Protein AF-A0A3B8V8U7-F1 (afdb_monomer_lite)

Structure (mmCIF, N/CA/C/O backbone):
data_AF-A0A3B8V8U7-F1
#
_entry.id   AF-A0A3B8V8U7-F1
#
loop_
_atom_site.group_PDB
_atom_site.id
_atom_site.type_symbol
_atom_site.label_atom_id
_atom_site.label_alt_id
_atom_site.label_comp_id
_atom_site.label_asym_id
_atom_site.label_entity_id
_atom_site.label_seq_id
_atom_site.pdbx_PDB_ins_code
_atom_site.Cartn_x
_atom_site.Cartn_y
_atom_site.Cartn_z
_atom_site.occupancy
_atom_site.B_iso_or_equiv
_atom_site.auth_seq_id
_atom_site.auth_comp_id
_atom_site.auth_asym_id
_atom_site.auth_atom_id
_atom_site.pdbx_PDB_model_num
ATOM 1 N N . MET A 1 1 ? -2.922 -42.058 26.870 1.00 43.00 1 MET A N 1
ATOM 2 C CA . MET A 1 1 ? -4.394 -42.243 26.941 1.00 43.00 1 MET A CA 1
ATOM 3 C C . MET A 1 1 ? -4.827 -43.301 27.966 1.00 43.00 1 MET A C 1
ATOM 5 O O . MET A 1 1 ? -5.598 -42.950 28.846 1.00 43.00 1 MET A O 1
ATOM 9 N N . ARG A 1 2 ? -4.303 -44.545 27.944 1.00 36.03 2 ARG A N 1
ATOM 10 C CA . ARG A 1 2 ? -4.648 -45.592 28.943 1.00 36.03 2 ARG A CA 1
ATOM 11 C C . ARG A 1 2 ? -4.358 -45.197 30.405 1.00 36.03 2 ARG A C 1
ATOM 13 O O . ARG A 1 2 ? -5.246 -45.324 31.229 1.00 36.03 2 ARG A O 1
ATOM 20 N N . SER A 1 3 ? -3.183 -44.632 30.706 1.00 47.19 3 SER A N 1
ATOM 21 C CA . SER A 1 3 ? -2.812 -44.166 32.066 1.00 47.19 3 SER A CA 1
ATOM 22 C C . SER A 1 3 ? -3.787 -43.121 32.648 1.00 47.19 3 SER A C 1
ATOM 24 O O . SER A 1 3 ? -4.169 -43.189 33.815 1.00 47.19 3 SER A O 1
ATOM 26 N N . PHE A 1 4 ? -4.259 -42.198 31.806 1.00 47.97 4 PHE A N 1
ATOM 27 C CA . PHE A 1 4 ? -5.139 -41.096 32.198 1.00 47.97 4 PHE A CA 1
ATOM 28 C C . PHE A 1 4 ? -6.561 -41.572 32.532 1.00 47.97 4 PHE A C 1
ATOM 30 O O . PHE A 1 4 ? -7.136 -41.161 33.535 1.00 47.97 4 PHE A O 1
ATOM 37 N N . ILE A 1 5 ? -7.104 -42.504 31.740 1.00 52.56 5 ILE A N 1
ATOM 38 C CA . ILE A 1 5 ? -8.424 -43.105 31.986 1.00 52.56 5 ILE A CA 1
ATOM 39 C C . ILE A 1 5 ? -8.409 -43.907 33.294 1.00 52.56 5 ILE A C 1
ATOM 41 O O . ILE A 1 5 ? -9.330 -43.780 34.099 1.00 52.56 5 ILE A O 1
ATOM 45 N N . THR A 1 6 ? -7.340 -44.667 33.556 1.00 55.34 6 THR A N 1
ATOM 46 C CA . THR A 1 6 ? -7.193 -45.441 34.797 1.00 55.34 6 THR A CA 1
ATOM 47 C C . THR A 1 6 ? -7.086 -44.538 36.030 1.00 55.34 6 THR A C 1
ATOM 49 O O . THR A 1 6 ? -7.706 -44.827 37.053 1.00 55.34 6 THR A O 1
ATOM 52 N N . ARG A 1 7 ? -6.356 -43.415 35.936 1.00 55.53 7 ARG A N 1
ATOM 53 C CA . ARG A 1 7 ? -6.273 -42.412 37.014 1.00 55.53 7 ARG A CA 1
ATOM 54 C C . ARG A 1 7 ? -7.619 -41.725 37.267 1.00 55.53 7 ARG A C 1
ATOM 56 O O . ARG A 1 7 ? -8.032 -41.623 38.418 1.00 55.53 7 ARG A O 1
ATOM 63 N N . LYS A 1 8 ? -8.354 -41.366 36.207 1.00 51.19 8 LYS A N 1
ATOM 64 C CA . LYS A 1 8 ? -9.694 -40.757 36.296 1.00 51.19 8 LYS A CA 1
ATOM 65 C C . LYS A 1 8 ? -10.719 -41.696 36.947 1.00 51.19 8 LYS A C 1
ATOM 67 O O . LYS A 1 8 ? -11.498 -41.263 37.790 1.00 51.19 8 LYS A O 1
ATOM 72 N N . PHE A 1 9 ? -10.676 -42.992 36.620 1.00 54.66 9 PHE A N 1
ATOM 73 C CA . PHE A 1 9 ? -11.506 -44.017 37.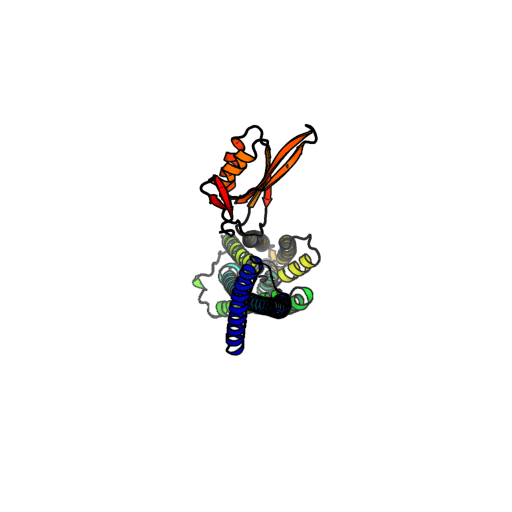267 1.00 54.66 9 PHE A CA 1
ATOM 74 C C . PHE A 1 9 ? -11.163 -44.212 38.749 1.00 54.66 9 PHE A C 1
ATOM 76 O O . PHE A 1 9 ? -12.063 -44.412 39.564 1.00 54.66 9 PHE A O 1
ATOM 83 N N . ARG A 1 10 ? -9.875 -44.135 39.114 1.00 55.91 10 ARG A N 1
ATOM 84 C CA . ARG A 1 10 ? -9.424 -44.229 40.510 1.00 55.91 10 ARG A CA 1
ATOM 85 C C . ARG A 1 10 ? -9.919 -43.043 41.339 1.00 55.91 10 ARG A C 1
ATOM 87 O O . ARG A 1 10 ? -10.482 -43.262 42.405 1.00 55.91 10 ARG A O 1
ATOM 94 N N . ALA A 1 11 ? -9.808 -41.828 40.800 1.00 54.69 11 ALA A N 1
ATOM 95 C CA . ALA A 1 11 ? -10.320 -40.611 41.428 1.00 54.69 11 ALA A CA 1
ATOM 96 C C . ALA A 1 11 ? -11.850 -40.643 41.598 1.00 54.69 11 ALA A C 1
ATOM 98 O O . ALA A 1 11 ? -12.351 -40.344 42.676 1.00 54.69 11 ALA A O 1
ATOM 99 N N . TYR A 1 12 ? -12.602 -41.102 40.589 1.00 56.44 12 TYR A N 1
ATOM 100 C CA . TYR A 1 12 ? -14.057 -41.293 40.708 1.00 56.44 12 TYR A CA 1
ATOM 101 C C . TYR A 1 12 ? -14.441 -42.285 41.812 1.00 56.44 12 TYR A C 1
ATOM 103 O O . TYR A 1 12 ? -15.398 -42.045 42.548 1.00 56.44 12 TYR A O 1
ATOM 111 N N . ARG A 1 13 ? -13.681 -43.379 41.955 1.00 57.38 13 ARG A N 1
ATOM 112 C CA . ARG A 1 13 ? -13.872 -44.352 43.040 1.00 57.38 13 ARG A CA 1
ATOM 113 C C . ARG A 1 13 ? -13.629 -43.725 44.411 1.00 57.38 13 ARG A C 1
ATOM 115 O O . ARG A 1 13 ? -14.401 -43.969 45.335 1.00 57.38 13 ARG A O 1
ATOM 122 N N . GLU A 1 14 ? -12.598 -42.899 44.545 1.00 56.84 14 GLU A N 1
ATOM 123 C CA . GLU A 1 14 ? -12.315 -42.193 45.798 1.00 56.84 14 GLU A CA 1
ATOM 124 C C . GLU A 1 14 ? -13.381 -41.134 46.118 1.00 56.84 14 GLU A C 1
ATOM 126 O O . GLU A 1 14 ? -13.834 -41.074 47.259 1.00 56.84 14 GLU A O 1
ATOM 131 N N . ILE A 1 15 ? -13.895 -40.408 45.117 1.00 56.69 15 ILE A N 1
ATOM 132 C CA . ILE A 1 15 ? -15.024 -39.468 45.263 1.00 56.69 15 ILE A CA 1
ATOM 133 C C . ILE A 1 15 ? -16.274 -40.177 45.792 1.00 56.69 15 ILE A C 1
ATOM 135 O O . ILE A 1 15 ? -16.898 -39.694 46.739 1.00 56.69 15 ILE A O 1
ATOM 139 N N . SER A 1 16 ? -16.636 -41.334 45.221 1.00 57.19 16 SER A N 1
ATOM 140 C CA . SER A 1 16 ? -17.790 -42.108 45.699 1.00 57.19 16 SER A CA 1
ATOM 141 C C . SER A 1 16 ? -17.614 -42.574 47.146 1.00 57.19 16 SER A C 1
ATOM 143 O O . SER A 1 16 ? -18.536 -42.440 47.949 1.00 57.19 16 SER A O 1
ATOM 145 N N . VAL A 1 17 ? -16.409 -43.022 47.512 1.00 59.00 17 VAL A N 1
ATOM 146 C CA . VAL A 1 17 ? -16.100 -43.503 48.866 1.00 59.00 17 VAL A CA 1
ATOM 147 C C . VAL A 1 17 ? -16.112 -42.356 49.883 1.00 59.00 17 VAL A C 1
ATOM 149 O O . VAL A 1 17 ? -16.660 -42.508 50.977 1.00 59.00 17 VAL A O 1
ATOM 152 N N . VAL A 1 18 ? -15.567 -41.186 49.538 1.00 56.81 18 VAL A N 1
ATOM 153 C CA . VAL A 1 18 ? -15.581 -39.991 50.400 1.00 56.81 18 VAL A CA 1
ATOM 154 C C . VAL A 1 18 ? -17.008 -39.462 50.588 1.00 56.81 18 VAL A C 1
ATOM 156 O O . VAL A 1 18 ? -17.398 -39.139 51.714 1.00 56.81 18 VAL A O 1
ATOM 159 N N . ALA A 1 19 ? -17.814 -39.423 49.524 1.00 58.44 19 ALA A N 1
ATOM 160 C CA . ALA A 1 19 ? -19.203 -38.969 49.577 1.00 58.44 19 ALA A CA 1
ATOM 161 C C . ALA A 1 19 ? -20.100 -39.899 50.419 1.00 58.44 19 ALA A C 1
ATOM 163 O O . ALA A 1 19 ? -20.880 -39.419 51.250 1.00 58.44 19 ALA A O 1
ATOM 164 N N . GLU A 1 20 ? -19.962 -41.221 50.267 1.00 60.31 20 GLU A N 1
ATOM 165 C CA . GLU A 1 20 ? -20.681 -42.211 51.082 1.00 60.31 20 GLU A CA 1
ATOM 166 C C . GLU A 1 20 ? -20.265 -42.152 52.556 1.00 60.31 20 GLU A C 1
ATOM 168 O O . GLU A 1 20 ? -21.112 -42.188 53.454 1.00 60.31 20 GLU A O 1
ATOM 173 N N . THR A 1 21 ? -18.971 -41.969 52.828 1.00 56.75 21 THR A N 1
ATOM 174 C CA . THR A 1 21 ? -18.460 -41.911 54.204 1.00 56.75 21 THR A CA 1
ATOM 175 C C . THR A 1 21 ? -18.858 -40.607 54.910 1.00 56.75 21 THR A C 1
ATOM 177 O O . THR A 1 21 ? -19.220 -40.642 56.088 1.00 56.75 21 THR A O 1
ATOM 180 N N . LYS A 1 22 ? -18.892 -39.457 54.209 1.00 56.56 22 LYS A N 1
ATOM 181 C CA . LYS A 1 22 ? -19.437 -38.193 54.753 1.00 56.56 22 LYS A CA 1
ATOM 182 C C . LYS A 1 22 ? -20.932 -38.304 55.080 1.00 56.56 22 LYS A C 1
ATOM 184 O O . LYS A 1 22 ? -21.355 -37.805 56.124 1.00 56.56 22 LYS A O 1
ATOM 189 N N . ARG A 1 23 ? -21.725 -39.001 54.252 1.00 57.69 23 ARG A N 1
ATOM 190 C CA . ARG A 1 23 ? -23.146 -39.298 54.537 1.00 57.69 23 ARG A CA 1
ATOM 191 C C . ARG A 1 23 ? -23.324 -40.168 55.786 1.00 57.69 23 ARG A C 1
ATOM 193 O O . ARG A 1 23 ? -24.184 -39.870 56.617 1.00 57.69 23 ARG A O 1
ATOM 200 N N . GLN A 1 24 ? -22.491 -41.195 55.961 1.00 57.00 24 GLN A N 1
ATOM 201 C CA . GLN A 1 24 ? -22.511 -42.029 57.168 1.00 57.00 24 GLN A CA 1
ATOM 202 C C . GLN A 1 24 ? -22.083 -41.246 58.423 1.00 57.00 24 GLN A C 1
ATOM 204 O O . GLN A 1 24 ? -22.765 -41.321 59.443 1.00 57.00 24 GLN A O 1
ATOM 209 N N . ASN A 1 25 ? -21.034 -40.418 58.350 1.00 54.94 25 ASN A N 1
ATOM 210 C CA . ASN A 1 25 ? -20.580 -39.595 59.482 1.00 54.94 25 ASN A CA 1
ATOM 211 C C . ASN A 1 25 ? -21.614 -38.559 59.943 1.00 54.94 25 ASN A C 1
ATOM 213 O O . ASN A 1 25 ? -21.777 -38.354 61.147 1.00 54.94 25 ASN A O 1
ATOM 217 N N . ASN A 1 26 ? -22.329 -37.919 59.011 1.00 55.72 26 ASN A N 1
ATOM 218 C CA . ASN A 1 26 ? -23.402 -36.977 59.352 1.00 55.72 26 ASN A CA 1
ATOM 219 C C . ASN A 1 26 ? -24.603 -37.661 60.024 1.00 55.72 26 ASN A C 1
ATOM 221 O O . ASN A 1 26 ? -25.295 -37.028 60.817 1.00 55.72 26 ASN A O 1
ATOM 225 N N . SER A 1 27 ? -24.824 -38.949 59.753 1.00 52.88 27 SER A N 1
ATOM 226 C CA . SER A 1 27 ? -25.885 -39.735 60.395 1.00 52.88 27 SER A CA 1
ATOM 227 C C . SER A 1 27 ? -25.508 -40.147 61.826 1.00 52.88 27 SER A C 1
ATOM 229 O O . SER A 1 27 ? -26.354 -40.131 62.715 1.00 52.88 27 SER A O 1
ATOM 231 N N . VAL A 1 28 ? -24.225 -40.437 62.078 1.00 53.62 28 VAL A N 1
ATOM 232 C CA . VAL A 1 28 ? -23.702 -40.836 63.402 1.00 53.62 28 VAL A CA 1
ATOM 233 C C . VAL A 1 28 ? -23.578 -39.648 64.367 1.00 53.62 28 VAL A C 1
ATOM 235 O O . VAL A 1 28 ? -23.792 -39.810 65.561 1.00 53.62 28 VAL A O 1
ATOM 238 N N . LYS A 1 29 ? -23.319 -38.424 63.883 1.00 52.09 29 LYS A N 1
ATOM 239 C CA . LYS A 1 29 ? -23.283 -37.203 64.721 1.00 52.09 29 LYS A CA 1
ATOM 240 C C . LYS A 1 29 ? -24.616 -36.865 65.415 1.00 52.09 29 LYS A C 1
ATOM 242 O O . LYS A 1 29 ? -24.620 -36.047 66.329 1.00 52.09 29 LYS A O 1
ATOM 247 N N . LYS A 1 30 ? -25.731 -37.456 64.970 1.00 50.41 30 LYS A N 1
ATOM 248 C CA . LYS A 1 30 ? -27.094 -37.151 65.437 1.00 50.41 30 LYS A CA 1
ATOM 249 C C . LYS A 1 30 ? -27.508 -37.928 66.700 1.00 50.41 30 LYS A C 1
ATOM 251 O O . LYS A 1 30 ? -28.493 -37.558 67.326 1.00 50.41 30 LYS A O 1
ATOM 256 N N . TYR A 1 31 ? -26.751 -38.952 67.101 1.00 50.31 31 TYR A N 1
ATOM 257 C CA . TYR A 1 31 ? -26.994 -39.752 68.306 1.00 50.31 31 TYR A CA 1
ATOM 258 C C . TYR A 1 31 ? -25.658 -39.968 69.041 1.00 50.31 31 TYR A C 1
ATOM 260 O O . TYR A 1 31 ? -24.666 -40.326 68.416 1.00 50.31 31 TYR A O 1
ATOM 268 N N . GLY A 1 32 ? -25.603 -39.670 70.345 1.00 48.34 32 GLY A N 1
ATOM 269 C CA . GLY A 1 32 ? -24.367 -39.616 71.146 1.00 48.34 32 GLY A CA 1
ATOM 270 C C . GLY A 1 32 ? -23.459 -40.853 71.029 1.00 48.34 32 GLY A C 1
ATOM 271 O O . GLY A 1 32 ? -23.923 -41.973 70.836 1.00 48.34 32 GLY A O 1
ATOM 272 N N . ILE A 1 33 ? -22.143 -40.639 71.131 1.00 53.38 33 ILE A N 1
ATOM 273 C CA . ILE A 1 33 ? -21.112 -41.557 70.622 1.00 53.38 33 ILE A CA 1
ATOM 274 C C . ILE A 1 33 ? -20.286 -42.182 71.770 1.00 53.38 33 ILE A C 1
ATOM 276 O O . ILE A 1 33 ? -19.797 -41.458 72.632 1.00 53.38 33 ILE A O 1
ATOM 280 N N . SER A 1 34 ? -20.063 -43.505 71.735 1.00 57.91 34 SER A N 1
ATOM 281 C CA . SER A 1 34 ? -19.122 -44.253 72.603 1.00 57.91 34 SER A CA 1
ATOM 282 C C . SER A 1 34 ? -17.645 -44.080 72.178 1.00 57.91 34 SER A C 1
ATOM 284 O O . SER A 1 34 ? -17.346 -43.875 70.997 1.00 57.91 34 SER A O 1
ATOM 286 N N . ALA A 1 35 ? -16.699 -44.189 73.121 1.00 53.00 35 ALA A N 1
ATOM 287 C CA . ALA A 1 35 ? -15.268 -43.890 72.949 1.00 53.00 35 ALA A CA 1
ATOM 288 C C . ALA A 1 35 ? -14.556 -44.688 71.827 1.00 53.00 35 ALA A C 1
ATOM 290 O O . ALA A 1 35 ? -13.671 -44.153 71.155 1.00 53.00 35 ALA A O 1
ATOM 291 N N . GLU A 1 36 ? -14.964 -45.930 71.546 1.00 54.84 36 GLU A N 1
ATOM 292 C CA . GLU A 1 36 ? -14.424 -46.722 70.421 1.00 54.84 36 GLU A CA 1
ATOM 293 C C . GLU A 1 36 ? -14.819 -46.153 69.052 1.00 54.84 36 GLU A C 1
ATOM 295 O O . GLU A 1 36 ? -14.038 -46.156 68.094 1.00 54.84 36 GLU A O 1
ATOM 300 N N . HIS A 1 37 ? -16.021 -45.589 68.963 1.00 55.47 37 HIS A N 1
ATOM 301 C CA . HIS A 1 37 ? -16.555 -45.039 67.727 1.00 55.47 37 HIS A CA 1
ATOM 302 C C . HIS A 1 37 ? -15.878 -43.699 67.378 1.00 55.47 37 HIS A C 1
ATOM 304 O O . HIS A 1 37 ? -15.634 -43.424 66.205 1.00 55.47 37 HIS A O 1
ATOM 310 N N . GLN A 1 38 ? -15.447 -42.910 68.375 1.00 53.81 38 GLN A N 1
ATOM 311 C CA . GLN A 1 38 ? -14.619 -41.712 68.153 1.00 53.81 38 GLN A CA 1
ATOM 312 C C . GLN A 1 38 ? -13.250 -42.040 67.533 1.00 53.81 38 GLN A C 1
ATOM 314 O O . GLN A 1 38 ? -12.772 -41.306 66.664 1.00 53.81 38 GLN A O 1
ATOM 319 N N . LYS A 1 39 ? -12.626 -43.159 67.926 1.00 57.69 39 LYS A N 1
ATOM 320 C CA . LYS A 1 39 ? -11.326 -43.600 67.388 1.00 57.69 39 LYS A CA 1
ATOM 321 C C . LYS A 1 39 ? -11.447 -44.060 65.926 1.00 57.69 39 LYS A C 1
ATOM 323 O O . LYS A 1 39 ? -10.614 -43.698 65.095 1.00 57.69 39 LYS A O 1
ATOM 328 N N . SER A 1 40 ? -12.533 -44.767 65.596 1.00 58.12 40 SER A N 1
ATOM 329 C CA . SER A 1 40 ? -12.897 -45.158 64.222 1.00 58.12 40 SER A CA 1
ATOM 330 C C . SER A 1 40 ? -13.191 -43.945 63.323 1.00 58.12 40 SER A C 1
ATOM 332 O O . SER A 1 40 ? -12.686 -43.856 62.201 1.00 58.12 40 SER A O 1
ATOM 334 N N . LEU A 1 41 ? -13.924 -42.954 63.844 1.00 56.34 41 LEU A N 1
ATOM 335 C CA . LEU A 1 41 ? -14.220 -41.693 63.155 1.00 56.34 41 LEU A CA 1
ATOM 336 C C . LEU A 1 41 ? -12.955 -40.876 62.857 1.00 56.34 41 LEU A C 1
ATOM 338 O O . LEU A 1 41 ? -12.822 -40.328 61.763 1.00 56.34 41 LEU A O 1
ATOM 342 N N . LYS A 1 42 ? -11.996 -40.827 63.790 1.00 57.88 42 LYS A N 1
ATOM 343 C CA . LYS A 1 42 ? -10.721 -40.113 63.608 1.00 57.88 42 LYS A CA 1
ATOM 344 C C . LYS A 1 42 ? -9.868 -40.738 62.496 1.00 57.88 42 LYS A C 1
ATOM 346 O O . LYS A 1 42 ? -9.304 -40.013 61.681 1.00 57.88 42 LYS A O 1
ATOM 351 N N . ASN A 1 43 ? -9.839 -42.071 62.414 1.00 63.69 43 ASN A N 1
ATOM 352 C CA . ASN A 1 43 ? -9.102 -42.803 61.378 1.00 63.69 43 ASN A CA 1
ATOM 353 C C . ASN A 1 43 ? -9.771 -42.678 59.990 1.00 63.69 43 ASN A C 1
ATOM 355 O O . ASN A 1 43 ? -9.098 -42.464 58.983 1.00 63.69 43 ASN A O 1
ATOM 359 N N . LYS A 1 44 ? -11.114 -42.716 59.929 1.00 60.75 44 LYS A N 1
ATOM 360 C CA . LYS A 1 44 ? -11.875 -42.437 58.695 1.00 60.75 44 LYS A CA 1
ATOM 361 C C . LYS A 1 44 ? -11.681 -40.999 58.203 1.00 60.75 44 LYS A C 1
ATOM 363 O O . LYS A 1 44 ? -11.479 -40.801 57.011 1.00 60.75 44 LYS A O 1
ATOM 368 N N . ASN A 1 45 ? -11.681 -40.012 59.100 1.00 58.69 45 ASN A N 1
ATOM 369 C CA . ASN A 1 45 ? -11.459 -38.609 58.734 1.00 58.69 45 ASN A CA 1
ATOM 370 C C . ASN A 1 45 ? -10.036 -38.350 58.207 1.00 58.69 45 ASN A C 1
ATOM 372 O O . ASN A 1 45 ? -9.882 -37.559 57.283 1.00 58.69 45 ASN A O 1
ATOM 376 N N . GLY A 1 46 ? -9.015 -39.045 58.727 1.00 65.06 46 GLY A N 1
ATOM 377 C CA . GLY A 1 46 ? -7.649 -38.982 58.187 1.00 65.06 46 GLY A CA 1
ATOM 378 C C . GLY A 1 46 ? -7.558 -39.494 56.745 1.00 65.06 46 GLY A C 1
ATOM 379 O O . GLY A 1 46 ? -7.008 -38.815 55.883 1.00 65.06 46 GLY A O 1
ATOM 380 N N . ARG A 1 47 ? -8.198 -40.637 56.456 1.00 64.94 47 ARG A N 1
ATOM 381 C CA . ARG A 1 47 ? -8.274 -41.209 55.097 1.00 64.94 47 ARG A CA 1
ATOM 382 C C . ARG A 1 47 ? -9.056 -40.329 54.117 1.00 64.94 47 ARG A C 1
ATOM 384 O O . ARG A 1 47 ? -8.745 -40.320 52.932 1.00 64.94 47 ARG A O 1
ATOM 391 N N . ILE A 1 48 ? -10.060 -39.593 54.600 1.00 64.62 48 ILE A N 1
ATOM 392 C CA . ILE A 1 48 ? -10.815 -38.623 53.791 1.00 64.62 48 ILE A CA 1
ATOM 393 C C . ILE A 1 48 ? -9.939 -37.416 53.433 1.00 64.62 48 ILE A C 1
ATOM 395 O O . ILE A 1 48 ? -9.914 -37.033 52.270 1.00 64.62 48 ILE A O 1
ATOM 399 N N . GLY A 1 49 ? -9.188 -36.860 54.389 1.00 66.44 49 GLY A N 1
ATOM 400 C CA . GLY A 1 49 ? -8.300 -35.723 54.118 1.00 66.44 49 GLY A CA 1
ATOM 401 C C . GLY A 1 49 ? -7.166 -36.056 53.140 1.00 66.44 49 GLY A C 1
ATOM 402 O O . GLY A 1 49 ? -6.774 -35.218 52.333 1.00 66.44 49 GLY A O 1
ATOM 403 N N . GLU A 1 50 ? -6.666 -37.293 53.169 1.00 72.12 50 GLU A N 1
ATOM 404 C CA . GLU A 1 50 ? -5.652 -37.776 52.223 1.00 72.12 50 GLU A CA 1
ATOM 405 C C . GLU A 1 50 ? -6.225 -37.960 50.804 1.00 72.12 50 GLU A C 1
ATOM 407 O O . GLU A 1 50 ? -5.597 -37.558 49.825 1.00 72.12 50 GLU A O 1
ATOM 412 N N . ALA A 1 51 ? -7.457 -38.469 50.687 1.00 68.06 51 ALA A N 1
ATOM 413 C CA . ALA A 1 51 ? -8.172 -38.565 49.412 1.00 68.06 51 ALA A CA 1
ATOM 414 C C . ALA A 1 51 ? -8.528 -37.182 48.827 1.00 68.06 51 ALA A C 1
ATOM 416 O O . ALA A 1 51 ? -8.396 -36.971 47.623 1.00 68.06 51 ALA A O 1
ATOM 417 N N . GLU A 1 52 ? -8.930 -36.219 49.664 1.00 70.81 52 GLU A N 1
ATOM 418 C CA . GLU A 1 52 ? -9.204 -34.837 49.240 1.00 70.81 52 GLU A CA 1
ATOM 419 C C . GLU A 1 52 ? -7.939 -34.152 48.696 1.00 70.81 52 GLU A C 1
ATOM 421 O O . GLU A 1 52 ? -7.981 -33.582 47.606 1.00 70.81 52 GLU A O 1
ATOM 426 N N . LYS A 1 53 ? -6.788 -34.304 49.369 1.00 74.06 53 LYS A N 1
ATOM 427 C CA . LYS A 1 53 ? -5.492 -33.798 48.876 1.00 74.06 53 LYS A CA 1
ATOM 428 C C . LYS A 1 53 ? -5.075 -34.409 47.538 1.00 74.06 53 LYS A C 1
ATOM 430 O O . LYS A 1 53 ? -4.633 -33.688 46.645 1.00 74.06 53 LYS A O 1
ATOM 435 N N . ASN A 1 54 ? -5.222 -35.726 47.387 1.00 74.25 54 ASN A N 1
ATOM 436 C CA . ASN A 1 54 ? -4.896 -36.417 46.136 1.00 74.25 54 ASN A CA 1
ATOM 437 C C . ASN A 1 54 ? -5.817 -35.971 44.988 1.00 74.25 54 ASN A C 1
ATOM 439 O O . ASN A 1 54 ? -5.382 -35.870 43.840 1.00 74.25 54 ASN A O 1
ATOM 443 N N . MET A 1 55 ? -7.083 -35.672 45.293 1.00 70.31 55 MET A N 1
ATOM 444 C CA . MET A 1 55 ? -8.053 -35.164 44.327 1.00 70.31 55 MET A CA 1
ATOM 445 C C . MET A 1 55 ? -7.743 -33.728 43.895 1.00 70.31 55 MET A C 1
ATOM 447 O O . MET A 1 55 ? -7.811 -33.431 42.702 1.00 70.31 55 MET A O 1
ATOM 451 N N . GLU A 1 56 ? -7.380 -32.849 44.830 1.00 75.31 56 GLU A N 1
ATOM 452 C CA . GLU A 1 56 ? -6.943 -31.484 44.518 1.00 75.31 56 GLU A CA 1
ATOM 453 C C . GLU A 1 56 ? -5.697 -31.500 43.627 1.00 75.31 56 GLU A C 1
ATOM 455 O O . GLU A 1 56 ? -5.714 -30.878 42.565 1.00 75.31 56 GLU A O 1
ATOM 460 N N . GLN A 1 57 ? -4.678 -32.297 43.974 1.00 75.12 57 GLN A N 1
ATOM 461 C CA . GLN A 1 57 ? -3.479 -32.461 43.142 1.00 75.12 57 GLN A CA 1
ATOM 462 C C . GLN A 1 57 ? -3.803 -32.983 41.740 1.00 75.12 57 GLN A C 1
ATOM 464 O O . GLN A 1 57 ? -3.318 -32.433 40.753 1.00 75.12 57 GLN A O 1
ATOM 469 N N . PHE A 1 58 ? -4.655 -34.005 41.622 1.00 74.75 58 PHE A N 1
ATOM 470 C CA . PHE A 1 58 ? -5.050 -34.537 40.318 1.00 74.75 58 PHE A CA 1
ATOM 471 C C . PHE A 1 58 ? -5.819 -33.504 39.485 1.00 74.75 58 PHE A C 1
ATOM 473 O O . PHE A 1 58 ? -5.598 -33.386 38.281 1.00 74.75 58 PHE A O 1
ATOM 480 N N . THR A 1 59 ? -6.705 -32.728 40.111 1.00 73.56 59 THR A N 1
ATOM 481 C CA . THR A 1 59 ? -7.478 -31.679 39.430 1.00 73.56 59 THR A CA 1
ATOM 482 C C . THR A 1 59 ? -6.562 -30.560 38.934 1.00 73.56 59 THR A C 1
ATOM 484 O O . THR A 1 59 ? -6.712 -30.094 37.805 1.00 73.56 59 THR A O 1
ATOM 487 N N . GLU A 1 60 ? -5.570 -30.173 39.737 1.00 76.75 60 GLU A N 1
ATOM 488 C CA . GLU A 1 60 ? -4.578 -29.163 39.374 1.00 76.75 60 GLU A CA 1
ATOM 489 C C . GLU A 1 60 ? -3.644 -29.642 38.247 1.00 76.75 60 GLU A C 1
ATOM 491 O O . GLU A 1 60 ? -3.393 -28.893 37.304 1.00 76.75 60 GLU A O 1
ATOM 496 N N . GLU A 1 61 ? -3.178 -30.898 38.288 1.00 80.38 61 GLU A N 1
ATOM 497 C CA . GLU A 1 61 ? -2.396 -31.518 37.205 1.00 80.38 61 GLU A CA 1
ATOM 498 C C . GLU A 1 61 ? -3.193 -31.579 35.900 1.00 80.38 61 GLU A C 1
ATOM 500 O O . GLU A 1 61 ? -2.683 -31.223 34.838 1.00 80.38 61 GLU A O 1
ATOM 505 N N . THR A 1 62 ? -4.464 -31.981 35.975 1.00 76.50 62 THR A N 1
ATOM 506 C CA . THR A 1 62 ? -5.328 -32.090 34.794 1.00 76.50 62 THR A CA 1
ATOM 507 C C . THR A 1 62 ? -5.579 -30.721 34.169 1.00 76.50 62 THR A C 1
ATOM 509 O O . THR A 1 62 ? -5.485 -30.566 32.952 1.00 76.50 62 THR A O 1
ATOM 512 N N . ARG A 1 63 ? -5.834 -29.708 35.004 1.00 77.69 63 ARG A N 1
ATOM 513 C CA . ARG A 1 63 ? -6.005 -28.325 34.561 1.00 77.69 63 ARG A CA 1
ATOM 514 C C . ARG A 1 63 ? -4.729 -27.783 33.910 1.00 77.69 63 ARG A C 1
ATOM 516 O O . ARG A 1 63 ? -4.814 -27.173 32.850 1.00 77.69 63 ARG A O 1
ATOM 523 N N . LYS A 1 64 ? -3.552 -28.056 34.486 1.00 83.00 64 LYS A N 1
ATOM 524 C CA . LYS A 1 64 ? -2.256 -27.680 33.892 1.00 83.00 64 LYS A CA 1
ATOM 525 C C . LYS A 1 64 ? -2.026 -28.372 32.544 1.00 83.00 64 LYS A C 1
ATOM 527 O O . LYS A 1 64 ? -1.603 -27.719 31.596 1.00 83.00 64 LYS A O 1
ATOM 532 N N . GLU A 1 65 ? -2.344 -29.662 32.413 1.00 81.81 65 GLU A N 1
ATOM 533 C CA . GLU A 1 65 ? -2.248 -30.377 31.130 1.00 81.81 65 GLU A CA 1
ATOM 534 C C . GLU A 1 65 ? -3.200 -29.814 30.059 1.00 81.81 65 GLU A C 1
ATOM 536 O O . GLU A 1 65 ? -2.836 -29.747 28.881 1.00 81.81 65 GLU A O 1
ATOM 541 N N . GLU A 1 66 ? -4.417 -29.421 30.439 1.00 82.44 66 GLU A N 1
ATOM 542 C CA . GLU A 1 66 ? -5.382 -28.788 29.533 1.00 82.44 66 GLU A CA 1
ATOM 543 C C . GLU A 1 66 ? -4.945 -27.376 29.123 1.00 82.44 66 GLU A C 1
ATOM 545 O O . GLU A 1 66 ? -4.999 -27.050 27.936 1.00 82.44 66 GLU A O 1
ATOM 550 N N . GLU A 1 67 ? -4.437 -26.570 30.061 1.00 81.31 67 GLU A N 1
ATOM 551 C CA . GLU A 1 67 ? -3.860 -25.246 29.790 1.00 81.31 67 GLU A CA 1
ATOM 552 C C . GLU A 1 67 ? -2.662 -25.346 28.823 1.00 81.31 67 GLU A C 1
ATOM 554 O O . GLU A 1 67 ? -2.584 -24.580 27.858 1.00 81.31 67 GLU A O 1
ATOM 559 N N . ILE A 1 68 ? -1.774 -26.335 29.003 1.00 84.50 68 ILE A N 1
ATOM 560 C CA . ILE A 1 68 ? -0.632 -26.585 28.103 1.00 84.50 68 ILE A CA 1
ATOM 561 C C . ILE A 1 68 ? -1.115 -26.970 26.698 1.00 84.50 68 ILE A C 1
ATOM 563 O O . ILE A 1 68 ? -0.686 -26.366 25.714 1.00 84.50 68 ILE A O 1
ATOM 567 N N . LYS A 1 69 ? -2.060 -27.912 26.576 1.00 81.50 69 LYS A N 1
ATOM 568 C CA . LYS A 1 69 ? -2.618 -28.312 25.269 1.00 81.50 69 LYS A CA 1
ATOM 569 C C . LYS A 1 69 ? -3.338 -27.162 24.568 1.00 81.50 69 LYS A C 1
ATOM 571 O O . LYS A 1 69 ? -3.240 -27.026 23.344 1.00 81.50 69 LYS A O 1
ATOM 576 N N . ALA A 1 70 ? -4.060 -26.328 25.316 1.00 79.44 70 ALA A N 1
ATOM 577 C CA . ALA A 1 70 ? -4.712 -25.141 24.778 1.00 79.44 70 ALA A CA 1
ATOM 578 C C . ALA A 1 70 ? -3.676 -24.131 24.256 1.00 79.44 70 ALA A C 1
ATOM 580 O O . ALA A 1 70 ? -3.831 -23.622 23.142 1.00 79.44 70 ALA A O 1
ATOM 581 N N . ALA A 1 71 ? -2.588 -23.903 24.999 1.00 78.38 71 ALA A N 1
ATOM 582 C CA . ALA A 1 71 ? -1.493 -23.023 24.594 1.00 78.38 71 ALA A CA 1
ATOM 583 C C . ALA A 1 71 ? -0.762 -23.528 23.336 1.00 78.38 71 ALA A C 1
ATOM 585 O O . ALA A 1 71 ? -0.528 -22.741 22.412 1.00 78.38 71 ALA A O 1
ATOM 586 N N . GLU A 1 72 ? -0.464 -24.829 23.251 1.00 81.44 72 GLU A N 1
ATOM 587 C CA . GLU A 1 72 ? 0.138 -25.481 22.075 1.00 81.44 72 GLU A CA 1
ATOM 588 C C . GLU A 1 72 ? -0.772 -25.384 20.841 1.00 81.44 72 GLU A C 1
ATOM 590 O O . GLU A 1 72 ? -0.335 -25.049 19.735 1.00 81.44 72 GLU A O 1
ATOM 595 N N . THR A 1 73 ? -2.074 -25.611 21.027 1.00 77.69 73 THR A N 1
ATOM 596 C CA . THR A 1 73 ? -3.056 -25.512 19.940 1.00 77.69 73 THR A CA 1
ATOM 597 C C . THR A 1 73 ? -3.182 -24.066 19.452 1.00 77.69 73 THR A C 1
ATOM 599 O O . THR A 1 73 ? -3.171 -23.811 18.244 1.00 77.69 73 THR A O 1
ATOM 602 N N . ALA A 1 74 ? -3.234 -23.095 20.369 1.00 75.69 74 ALA A N 1
ATOM 603 C CA . ALA A 1 74 ? -3.279 -21.674 20.038 1.00 75.69 74 ALA A CA 1
ATOM 604 C C . ALA A 1 74 ? -2.022 -21.213 19.278 1.00 75.69 74 ALA A C 1
ATOM 606 O O . ALA A 1 74 ? -2.138 -20.505 18.270 1.00 75.69 74 ALA A O 1
ATOM 607 N N . THR A 1 75 ? -0.829 -21.658 19.689 1.00 78.56 75 THR A N 1
ATOM 608 C CA . THR A 1 75 ? 0.429 -21.351 18.985 1.00 78.56 75 THR A CA 1
ATOM 609 C C . THR A 1 75 ? 0.475 -21.984 17.595 1.00 78.56 75 THR A C 1
ATOM 611 O O . THR A 1 75 ? 0.842 -21.303 16.634 1.00 78.56 75 THR A O 1
ATOM 614 N N . ALA A 1 76 ? 0.028 -23.233 17.433 1.00 73.94 76 ALA A N 1
ATOM 615 C CA . ALA A 1 76 ? -0.042 -23.893 16.127 1.00 73.94 76 ALA A CA 1
ATOM 616 C C . ALA A 1 76 ? -1.015 -23.184 15.162 1.00 73.94 76 ALA A C 1
ATOM 618 O O . ALA A 1 76 ? -0.696 -22.954 13.988 1.00 73.94 76 ALA A O 1
ATOM 619 N N . VAL A 1 77 ? -2.187 -22.768 15.654 1.00 72.06 77 VAL A N 1
ATOM 620 C CA . VAL A 1 77 ? -3.166 -21.991 14.876 1.00 72.06 77 VAL A CA 1
ATOM 621 C C . VAL A 1 77 ? -2.603 -20.618 14.500 1.00 72.06 77 VAL A C 1
ATOM 623 O O . VAL A 1 77 ? -2.732 -20.200 13.343 1.00 72.06 77 VAL A O 1
ATOM 626 N N . ALA A 1 78 ? -1.930 -19.930 15.427 1.00 73.19 78 ALA A N 1
ATOM 627 C CA . ALA A 1 78 ? -1.271 -18.653 15.164 1.00 73.19 78 ALA A CA 1
ATOM 628 C C . ALA A 1 78 ? -0.159 -18.788 14.108 1.00 73.19 78 ALA A C 1
ATOM 630 O O . ALA A 1 78 ? -0.103 -17.991 13.167 1.00 73.19 78 ALA A O 1
ATOM 631 N N . ALA A 1 79 ? 0.667 -19.836 14.187 1.00 72.19 79 ALA A N 1
ATOM 632 C CA . ALA A 1 79 ? 1.716 -20.124 13.211 1.00 72.19 79 ALA A CA 1
ATOM 633 C C . ALA A 1 79 ? 1.142 -20.411 11.813 1.00 72.19 79 ALA A C 1
ATOM 635 O O . ALA A 1 79 ? 1.611 -19.851 10.816 1.00 72.19 79 ALA A O 1
ATOM 636 N N . LYS A 1 80 ? 0.068 -21.210 11.721 1.00 70.00 80 LYS A N 1
ATOM 637 C CA . LYS A 1 80 ? -0.627 -21.494 10.453 1.00 70.00 80 LYS A CA 1
ATOM 638 C C . LYS A 1 80 ? -1.241 -20.228 9.844 1.00 70.00 80 LYS A C 1
ATOM 640 O O . LYS A 1 80 ? -1.112 -20.004 8.638 1.00 70.00 80 LYS A O 1
ATOM 645 N N . ARG A 1 81 ? -1.852 -19.363 10.667 1.00 74.00 81 ARG A N 1
ATOM 646 C CA . ARG A 1 81 ? -2.367 -18.046 10.242 1.00 74.00 81 ARG A CA 1
ATOM 647 C C . ARG A 1 81 ? -1.244 -17.130 9.750 1.00 74.00 81 ARG A C 1
ATOM 649 O O . ARG A 1 81 ? -1.391 -16.525 8.688 1.00 74.00 81 ARG A O 1
ATOM 656 N N . LYS A 1 82 ? -0.107 -17.080 10.454 1.00 77.62 82 LYS A N 1
ATOM 657 C CA . LYS A 1 82 ? 1.082 -16.307 10.056 1.00 77.62 82 LYS A CA 1
ATOM 658 C C . LYS A 1 82 ? 1.636 -16.779 8.709 1.00 77.62 82 LYS A C 1
ATOM 660 O O . LYS A 1 82 ? 1.865 -15.951 7.832 1.00 77.62 82 LYS A O 1
ATOM 665 N N . LYS A 1 83 ? 1.763 -18.095 8.495 1.00 78.06 83 LYS A N 1
ATOM 666 C CA . LYS A 1 83 ? 2.212 -18.672 7.214 1.00 78.06 83 LYS A CA 1
ATOM 667 C C . LYS A 1 83 ? 1.256 -18.343 6.062 1.00 78.06 83 LYS A C 1
ATOM 669 O O . LYS A 1 83 ? 1.708 -17.920 5.003 1.00 78.06 83 LYS A O 1
ATOM 674 N N . LYS A 1 84 ? -0.062 -18.474 6.267 1.00 78.50 84 LYS A N 1
ATOM 675 C CA . LYS A 1 84 ? -1.073 -18.119 5.251 1.00 78.50 84 LYS A CA 1
ATOM 676 C C . LYS A 1 84 ? -1.025 -16.629 4.895 1.00 78.50 84 LYS A C 1
ATOM 678 O O . LYS A 1 84 ? -1.126 -16.284 3.722 1.00 78.50 84 LYS A O 1
ATOM 683 N N . ARG A 1 85 ? -0.837 -15.757 5.893 1.00 80.94 85 ARG A N 1
ATOM 684 C CA . ARG A 1 85 ? -0.670 -14.312 5.683 1.00 80.94 85 ARG A CA 1
ATOM 685 C C . ARG A 1 85 ? 0.588 -14.007 4.872 1.00 80.94 85 ARG A C 1
ATOM 687 O O . ARG A 1 85 ? 0.482 -13.294 3.887 1.00 80.94 85 ARG A O 1
ATOM 694 N N . LEU A 1 86 ? 1.726 -14.612 5.221 1.00 83.25 86 LEU A N 1
ATOM 695 C CA . LEU A 1 86 ? 2.984 -14.446 4.485 1.00 83.25 86 LEU A CA 1
ATOM 696 C C . LEU A 1 86 ? 2.846 -14.849 3.012 1.00 83.25 86 LEU A C 1
ATOM 698 O O . LEU A 1 86 ? 3.219 -14.076 2.140 1.00 83.25 86 LEU A O 1
ATOM 702 N N . ILE A 1 87 ? 2.260 -16.015 2.721 1.00 85.38 87 ILE A N 1
ATOM 703 C CA . ILE A 1 87 ? 2.031 -16.457 1.333 1.00 85.38 87 ILE A CA 1
ATOM 704 C C . ILE A 1 87 ? 1.131 -15.458 0.593 1.00 85.38 87 ILE A C 1
ATOM 706 O O . ILE A 1 87 ? 1.448 -15.055 -0.522 1.00 85.38 87 ILE A O 1
ATOM 710 N N . GLY A 1 88 ? 0.041 -15.016 1.230 1.00 86.62 88 GLY A N 1
ATOM 711 C CA . GLY A 1 88 ? -0.845 -14.001 0.661 1.00 86.62 88 GLY A CA 1
ATOM 712 C C . GLY A 1 88 ? -0.132 -12.677 0.371 1.00 86.62 88 GLY A C 1
ATOM 713 O O . GLY A 1 88 ? -0.394 -12.064 -0.658 1.00 86.62 88 GLY A O 1
ATOM 714 N N . ASP A 1 89 ? 0.795 -12.255 1.233 1.00 87.50 89 ASP A N 1
ATOM 715 C CA . ASP A 1 89 ? 1.595 -11.048 1.019 1.00 87.50 89 ASP A CA 1
ATOM 716 C C . ASP A 1 89 ? 2.475 -11.174 -0.235 1.00 87.50 89 ASP A C 1
ATOM 718 O O . ASP A 1 89 ? 2.466 -10.268 -1.065 1.00 87.50 89 ASP A O 1
ATOM 722 N N . TYR A 1 90 ? 3.184 -12.296 -0.415 1.00 89.00 90 TYR A N 1
ATOM 723 C CA . TYR A 1 90 ? 4.031 -12.520 -1.597 1.00 89.00 90 TYR A CA 1
ATOM 724 C C . TYR A 1 90 ? 3.226 -12.611 -2.895 1.00 89.00 90 TYR A C 1
ATOM 726 O O . TYR A 1 90 ? 3.650 -12.056 -3.904 1.00 89.00 90 TYR A O 1
ATOM 734 N N . VAL A 1 91 ? 2.054 -13.254 -2.876 1.00 90.50 91 VAL A N 1
ATOM 735 C CA . VAL A 1 91 ? 1.166 -13.326 -4.051 1.00 90.50 91 VAL A CA 1
ATOM 736 C C . VAL A 1 91 ? 0.684 -11.933 -4.454 1.00 90.50 91 VAL A C 1
ATOM 738 O O . VAL A 1 91 ? 0.702 -11.595 -5.634 1.00 90.50 91 VAL A O 1
ATOM 741 N N . VAL A 1 92 ? 0.297 -11.100 -3.482 1.00 89.88 92 VAL A N 1
ATOM 742 C CA . VAL A 1 92 ? -0.113 -9.716 -3.756 1.00 89.88 92 VAL A CA 1
ATOM 743 C C . VAL A 1 92 ? 1.055 -8.910 -4.323 1.00 89.88 92 VAL A C 1
ATOM 745 O O . VAL A 1 92 ? 0.876 -8.219 -5.319 1.00 89.88 92 VAL A O 1
ATOM 748 N N . VAL A 1 93 ? 2.253 -9.022 -3.743 1.00 90.81 93 VAL A N 1
ATOM 749 C CA . VAL A 1 93 ? 3.454 -8.331 -4.242 1.00 90.81 93 VAL A CA 1
ATOM 750 C C . VAL A 1 93 ? 3.798 -8.768 -5.672 1.00 90.81 93 VAL A C 1
ATOM 752 O O . VAL A 1 93 ? 4.062 -7.917 -6.518 1.00 90.81 93 VAL A O 1
ATOM 755 N N . ALA A 1 94 ? 3.725 -10.067 -5.971 1.00 91.06 94 ALA A N 1
ATOM 756 C CA . ALA A 1 94 ? 3.938 -10.600 -7.314 1.00 91.06 94 ALA A CA 1
ATOM 757 C C . ALA A 1 94 ? 2.904 -10.069 -8.321 1.00 91.06 94 ALA A C 1
ATOM 759 O O . ALA A 1 94 ? 3.272 -9.635 -9.410 1.00 91.06 94 ALA A O 1
ATOM 760 N N . ALA A 1 95 ? 1.621 -10.040 -7.949 1.00 92.44 95 ALA A N 1
ATOM 761 C CA . ALA A 1 95 ? 0.565 -9.490 -8.796 1.00 92.44 95 ALA A CA 1
ATOM 762 C C . ALA A 1 95 ? 0.776 -7.992 -9.083 1.00 92.44 95 ALA A C 1
ATOM 764 O O . ALA A 1 95 ? 0.613 -7.556 -10.222 1.00 92.44 95 ALA A O 1
ATOM 765 N N . MET A 1 96 ? 1.202 -7.214 -8.081 1.00 92.81 96 MET A N 1
ATOM 766 C CA . MET A 1 96 ? 1.549 -5.801 -8.271 1.00 92.81 96 MET A CA 1
ATOM 767 C C . MET A 1 96 ? 2.759 -5.637 -9.202 1.00 92.81 96 MET A C 1
ATOM 769 O O . MET A 1 96 ? 2.756 -4.735 -10.034 1.00 92.81 96 MET A O 1
ATOM 773 N N . ALA A 1 97 ? 3.760 -6.520 -9.124 1.00 90.56 97 ALA A N 1
ATOM 774 C CA . ALA A 1 97 ? 4.921 -6.494 -10.018 1.00 90.56 97 ALA A CA 1
ATOM 775 C C . ALA A 1 97 ? 4.535 -6.742 -11.487 1.00 90.56 97 ALA A C 1
ATOM 777 O O . ALA A 1 97 ? 4.997 -6.022 -12.373 1.00 90.56 97 ALA A O 1
ATOM 778 N N . VAL A 1 98 ? 3.640 -7.704 -11.743 1.00 91.25 98 VAL A N 1
ATOM 779 C CA . VAL A 1 98 ? 3.082 -7.957 -13.085 1.00 91.25 98 VAL A CA 1
ATOM 780 C C . VAL A 1 98 ? 2.311 -6.735 -13.586 1.00 91.25 98 VAL A C 1
ATOM 782 O O . VAL A 1 98 ? 2.526 -6.289 -14.711 1.00 91.25 98 VAL A O 1
ATOM 785 N N . LEU A 1 99 ? 1.444 -6.164 -12.743 1.00 91.25 99 LEU A N 1
ATOM 786 C CA . LEU A 1 99 ? 0.656 -4.982 -13.092 1.00 91.25 99 LEU A CA 1
ATOM 787 C C . LEU A 1 99 ? 1.553 -3.779 -13.419 1.00 91.25 99 LEU A C 1
ATOM 789 O O . LEU A 1 99 ? 1.281 -3.045 -14.367 1.00 91.25 99 LEU A O 1
ATOM 793 N N . MET A 1 100 ? 2.651 -3.610 -12.680 1.00 89.06 100 MET A N 1
ATOM 794 C CA . MET A 1 100 ? 3.636 -2.564 -12.940 1.00 89.06 100 MET A CA 1
ATOM 795 C C . MET A 1 100 ? 4.371 -2.782 -14.266 1.00 89.06 100 MET A C 1
ATOM 797 O O . MET A 1 100 ? 4.538 -1.834 -15.027 1.00 89.06 100 MET A O 1
ATOM 801 N N . ALA A 1 101 ? 4.765 -4.017 -14.586 1.00 86.88 101 ALA A N 1
ATOM 802 C CA . ALA A 1 101 ? 5.418 -4.333 -15.859 1.00 86.88 101 ALA A CA 1
ATOM 803 C C . ALA A 1 101 ? 4.504 -4.040 -17.062 1.00 86.88 101 ALA A C 1
ATOM 805 O O . ALA A 1 101 ? 4.946 -3.439 -18.041 1.00 86.88 101 ALA A O 1
ATOM 806 N N . LEU A 1 102 ? 3.217 -4.391 -16.957 1.00 87.56 102 LEU A N 1
ATOM 807 C CA . LEU A 1 102 ? 2.206 -4.056 -17.964 1.00 87.56 102 LEU A CA 1
ATOM 808 C C . LEU A 1 102 ? 2.025 -2.542 -18.106 1.00 87.56 102 LEU A C 1
ATOM 810 O O . LEU A 1 102 ? 1.954 -2.034 -19.221 1.00 87.56 102 LEU A O 1
ATOM 814 N N . ASN A 1 103 ? 1.991 -1.816 -16.986 1.00 88.06 103 ASN A N 1
ATOM 815 C CA . ASN A 1 103 ? 1.874 -0.360 -16.990 1.00 88.06 103 ASN A CA 1
ATOM 816 C C . ASN A 1 103 ? 3.038 0.310 -17.746 1.00 88.06 103 ASN A C 1
ATOM 818 O O . ASN A 1 103 ? 2.819 1.219 -18.549 1.00 88.06 103 ASN A O 1
ATOM 822 N N . TYR A 1 104 ? 4.269 -0.172 -17.534 1.00 81.06 104 TYR A N 1
ATOM 823 C CA . TYR A 1 104 ? 5.457 0.339 -18.222 1.00 81.06 104 TYR A CA 1
ATOM 824 C C . TYR A 1 104 ? 5.408 0.081 -19.731 1.00 81.06 104 TYR A C 1
ATOM 826 O O . TYR A 1 104 ? 5.598 1.020 -20.506 1.00 81.06 104 TYR A O 1
ATOM 834 N N . ASP A 1 105 ? 5.115 -1.155 -20.148 1.00 82.62 105 ASP A N 1
ATOM 835 C CA . ASP A 1 105 ? 5.072 -1.527 -21.571 1.00 82.62 105 ASP A CA 1
ATOM 836 C C . ASP A 1 105 ? 3.957 -0.798 -22.339 1.00 82.62 105 ASP A C 1
ATOM 838 O O . ASP A 1 105 ? 4.168 -0.349 -23.467 1.00 82.62 105 ASP A O 1
ATOM 842 N N . LEU A 1 106 ? 2.778 -0.651 -21.723 1.00 80.94 106 LEU A N 1
ATOM 843 C CA . LEU A 1 106 ? 1.595 -0.099 -22.383 1.00 80.94 106 LEU A CA 1
ATOM 844 C C . LEU A 1 106 ? 1.591 1.428 -22.461 1.00 80.94 106 LEU A C 1
ATOM 846 O O . LEU A 1 106 ? 1.180 1.967 -23.488 1.00 80.94 106 LEU A O 1
ATOM 850 N N . PHE A 1 107 ? 2.013 2.119 -21.396 1.00 79.56 107 PHE A N 1
ATOM 851 C CA . PHE A 1 107 ? 1.808 3.566 -21.271 1.00 79.56 107 PHE A CA 1
ATOM 852 C C . PHE A 1 107 ? 3.098 4.378 -21.188 1.00 79.56 107 PHE A C 1
ATOM 854 O O . PHE A 1 107 ? 3.103 5.517 -21.644 1.00 79.56 107 PHE A O 1
ATOM 861 N N . ILE A 1 108 ? 4.184 3.844 -20.624 1.00 76.12 108 ILE A N 1
ATOM 862 C CA . ILE A 1 108 ? 5.368 4.657 -20.292 1.00 76.12 108 ILE A CA 1
ATOM 863 C C . ILE A 1 108 ? 6.383 4.662 -21.438 1.00 76.12 108 ILE A C 1
ATOM 865 O O . ILE A 1 108 ? 6.769 5.724 -21.922 1.00 76.12 108 ILE A O 1
ATOM 869 N N . VAL A 1 109 ? 6.779 3.480 -21.914 1.00 74.25 109 VAL A N 1
ATOM 870 C CA . VAL A 1 109 ? 7.919 3.319 -22.836 1.00 74.25 109 VAL A CA 1
ATOM 871 C C . VAL A 1 109 ? 7.680 4.010 -24.182 1.00 74.25 109 VAL A C 1
ATOM 873 O O . VAL A 1 109 ? 8.547 4.737 -24.663 1.00 74.25 109 VAL A O 1
ATOM 876 N N . ARG A 1 110 ? 6.490 3.848 -24.784 1.00 70.25 110 ARG A N 1
ATOM 877 C CA . ARG A 1 110 ? 6.154 4.507 -26.063 1.00 70.25 110 ARG A CA 1
ATOM 878 C C . ARG A 1 110 ? 6.011 6.021 -25.944 1.00 70.25 110 ARG A C 1
ATOM 880 O O . ARG A 1 110 ? 6.446 6.735 -26.839 1.00 70.25 110 ARG A O 1
ATOM 887 N N . ASN A 1 111 ? 5.442 6.506 -24.842 1.00 69.50 111 ASN A N 1
ATOM 888 C CA . ASN A 1 111 ? 5.197 7.936 -24.635 1.00 69.50 111 ASN A CA 1
ATOM 889 C C . ASN A 1 111 ? 6.420 8.684 -24.080 1.00 69.50 111 ASN A C 1
ATOM 891 O O . ASN A 1 111 ? 6.348 9.895 -23.883 1.00 69.50 111 ASN A O 1
ATOM 895 N N . ARG A 1 112 ? 7.541 7.978 -23.859 1.00 67.00 112 ARG A N 1
ATOM 896 C CA . ARG A 1 112 ? 8.865 8.530 -23.527 1.00 67.00 112 ARG A CA 1
ATOM 897 C C . ARG A 1 112 ? 8.865 9.525 -22.361 1.00 67.00 112 ARG A C 1
ATOM 899 O O . ARG A 1 112 ? 9.642 10.477 -22.366 1.00 67.00 112 ARG A O 1
ATOM 906 N N . PHE A 1 113 ? 8.029 9.307 -21.350 1.00 67.88 113 PHE A N 1
ATOM 907 C CA . PHE A 1 113 ? 8.117 10.067 -20.105 1.00 67.88 113 PHE A CA 1
ATOM 908 C C . PHE A 1 113 ? 8.811 9.228 -19.035 1.00 67.88 113 PHE A C 1
ATOM 910 O O . PHE A 1 113 ? 8.509 8.048 -18.866 1.00 67.88 113 PHE A O 1
ATOM 917 N N . ALA A 1 114 ? 9.757 9.831 -18.315 1.00 63.91 114 ALA A N 1
ATOM 918 C CA . ALA A 1 114 ? 10.418 9.167 -17.204 1.00 63.91 114 ALA A CA 1
ATOM 919 C C . ALA A 1 114 ? 9.428 9.029 -16.031 1.00 63.91 114 ALA A C 1
ATOM 921 O O . ALA A 1 114 ? 8.930 10.047 -15.537 1.00 63.91 114 ALA A O 1
ATOM 922 N N . PRO A 1 115 ? 9.131 7.806 -15.561 1.00 65.56 115 PRO A N 1
ATOM 923 C CA . PRO A 1 115 ? 8.410 7.616 -14.313 1.00 65.56 115 PRO A CA 1
ATOM 924 C C . PRO A 1 115 ? 9.264 8.098 -13.146 1.00 65.56 115 PRO A C 1
ATOM 926 O O . PRO A 1 115 ? 10.474 8.250 -13.252 1.00 65.56 115 PRO A O 1
ATOM 929 N N . SER A 1 116 ? 8.645 8.343 -12.004 1.00 65.00 116 SER A N 1
ATOM 930 C CA . SER A 1 116 ? 9.374 8.916 -10.881 1.00 65.00 116 SER A CA 1
ATOM 931 C C . SER A 1 116 ? 10.421 7.987 -10.255 1.00 65.00 116 SER A C 1
ATOM 933 O O . SER A 1 116 ? 10.266 6.763 -10.245 1.00 65.00 116 SER A O 1
ATOM 935 N N . GLY A 1 117 ? 11.466 8.581 -9.675 1.00 70.75 117 GLY A N 1
ATOM 936 C CA . GLY A 1 117 ? 12.482 7.885 -8.888 1.00 70.75 117 GLY A CA 1
ATOM 937 C C . GLY A 1 117 ? 13.576 7.195 -9.709 1.00 70.75 117 GLY A C 1
ATOM 938 O O . GLY A 1 117 ? 13.926 7.612 -10.810 1.00 70.75 117 GLY A O 1
ATOM 939 N N . LEU A 1 118 ? 14.143 6.115 -9.167 1.00 69.38 118 LEU A N 1
ATOM 940 C CA . LEU A 1 118 ? 15.282 5.408 -9.776 1.00 69.38 118 LEU A CA 1
ATOM 941 C C . LEU A 1 118 ? 14.924 4.690 -11.089 1.00 69.38 118 LEU A C 1
ATOM 943 O O . LEU A 1 118 ? 15.763 4.595 -11.981 1.00 69.38 118 LEU A O 1
ATOM 947 N N . ASN A 1 119 ? 13.669 4.261 -11.256 1.00 71.31 119 ASN A N 1
ATOM 948 C CA . ASN A 1 119 ? 13.187 3.759 -12.548 1.00 71.31 119 ASN A CA 1
ATOM 949 C C . ASN A 1 119 ? 13.080 4.884 -13.600 1.00 71.31 119 ASN A C 1
ATOM 951 O O . ASN A 1 119 ? 13.251 4.628 -14.792 1.00 71.31 119 ASN A O 1
ATOM 955 N N . GLY A 1 120 ? 12.883 6.135 -13.173 1.00 70.06 120 GLY A N 1
ATOM 956 C CA . GLY A 1 120 ? 12.993 7.314 -14.034 1.00 70.06 120 GLY A CA 1
ATOM 957 C C . GLY A 1 120 ? 14.391 7.524 -14.571 1.00 70.06 120 GLY A C 1
ATOM 958 O O . GLY A 1 120 ? 14.568 7.713 -15.770 1.00 70.06 120 GLY A O 1
ATOM 959 N N . VAL A 1 121 ? 15.387 7.406 -13.693 1.00 68.44 121 VAL A N 1
ATOM 960 C CA . VAL A 1 121 ? 16.803 7.456 -14.079 1.00 68.44 121 VAL A CA 1
ATOM 961 C C . VAL A 1 121 ? 17.131 6.333 -15.069 1.00 68.44 121 VAL A C 1
ATOM 963 O O . VAL A 1 121 ? 17.762 6.586 -16.090 1.00 68.44 121 VAL A O 1
ATOM 966 N N . ALA A 1 122 ? 16.639 5.111 -14.836 1.00 70.25 122 ALA A N 1
ATOM 967 C CA . ALA A 1 122 ? 16.819 4.000 -15.775 1.00 70.25 122 ALA A CA 1
ATOM 968 C C . ALA A 1 122 ? 16.196 4.285 -17.158 1.00 70.25 122 ALA A C 1
ATOM 970 O O . ALA A 1 122 ? 16.819 4.008 -18.180 1.00 70.25 122 ALA A O 1
ATOM 971 N N . THR A 1 123 ? 15.005 4.892 -17.191 1.00 68.75 123 THR A N 1
ATOM 972 C CA . THR A 1 123 ? 14.309 5.274 -18.437 1.00 68.75 123 THR A CA 1
ATOM 973 C C . THR A 1 123 ? 15.047 6.394 -19.182 1.00 68.75 123 THR A C 1
ATOM 975 O O . THR A 1 123 ? 15.152 6.372 -20.406 1.00 68.75 123 THR A O 1
ATOM 978 N N . MET A 1 124 ? 15.615 7.359 -18.452 1.00 69.75 124 MET A N 1
ATOM 979 C CA . MET A 1 124 ? 16.453 8.422 -19.017 1.00 69.75 124 MET A CA 1
ATOM 980 C C . MET A 1 124 ? 17.726 7.870 -19.670 1.00 69.75 124 MET A C 1
ATOM 982 O O . MET A 1 124 ? 18.101 8.306 -20.756 1.00 69.75 124 MET A O 1
ATOM 986 N N . ILE A 1 125 ? 18.377 6.890 -19.039 1.00 68.75 125 ILE A N 1
ATOM 987 C CA . ILE A 1 125 ? 19.586 6.268 -19.593 1.00 68.75 125 ILE A CA 1
ATOM 988 C C . ILE A 1 125 ? 19.261 5.425 -20.833 1.00 68.75 125 ILE A C 1
ATOM 990 O O . ILE A 1 125 ? 20.007 5.473 -21.813 1.00 68.75 125 ILE A O 1
ATOM 994 N N . GLU A 1 126 ? 18.142 4.692 -20.839 1.00 70.00 126 GLU A N 1
ATOM 995 C CA . GLU A 1 126 ? 17.682 3.975 -22.039 1.00 70.00 126 GLU A CA 1
ATOM 996 C C . GLU A 1 126 ? 17.440 4.944 -23.206 1.00 70.00 126 GLU A C 1
ATOM 998 O O . GLU A 1 126 ? 17.851 4.657 -24.333 1.00 70.00 126 GLU A O 1
ATOM 1003 N N . TYR A 1 127 ? 16.852 6.114 -22.925 1.00 67.12 127 TYR A N 1
ATOM 1004 C CA . TYR A 1 127 ? 16.642 7.167 -23.918 1.00 67.12 127 TYR A CA 1
ATOM 1005 C C . TYR A 1 127 ? 17.963 7.682 -24.507 1.00 67.12 127 TYR A C 1
ATOM 1007 O O . TYR A 1 127 ? 18.110 7.701 -25.728 1.00 67.12 127 TYR A O 1
ATOM 1015 N N . ILE A 1 128 ? 18.942 8.034 -23.662 1.00 67.69 128 ILE A N 1
ATOM 1016 C CA . ILE A 1 128 ? 20.259 8.519 -24.119 1.00 67.69 128 ILE A CA 1
ATOM 1017 C C . ILE A 1 128 ? 20.995 7.446 -24.934 1.00 67.69 128 ILE A C 1
ATOM 1019 O O . ILE A 1 128 ? 21.641 7.759 -25.930 1.00 67.69 128 ILE A O 1
ATOM 1023 N N . THR A 1 129 ? 20.891 6.173 -24.539 1.00 66.00 129 THR A N 1
ATOM 1024 C CA . THR A 1 129 ? 21.630 5.074 -25.191 1.00 66.00 129 THR A CA 1
ATOM 1025 C C . THR A 1 129 ? 20.894 4.481 -26.405 1.00 66.00 129 THR A C 1
ATOM 1027 O O . THR A 1 129 ? 21.289 3.433 -26.927 1.00 66.00 129 THR A O 1
ATOM 1030 N N . GLY A 1 130 ? 19.791 5.099 -26.843 1.00 61.28 130 GLY A N 1
ATOM 1031 C CA . GLY A 1 130 ? 19.035 4.669 -28.023 1.00 61.28 130 GLY A CA 1
ATOM 1032 C C . GLY A 1 130 ? 18.461 3.250 -27.926 1.00 61.28 130 GLY A C 1
ATOM 1033 O O . GLY A 1 130 ? 18.307 2.586 -28.946 1.00 61.28 130 GLY A O 1
ATOM 1034 N N . GLY A 1 131 ? 18.179 2.759 -26.713 1.00 62.19 131 GLY A N 1
ATOM 1035 C CA . GLY A 1 131 ? 17.646 1.407 -26.489 1.00 62.19 131 GLY A CA 1
ATOM 1036 C C . GLY A 1 131 ? 18.684 0.278 -26.417 1.00 62.19 131 GLY A C 1
ATOM 1037 O O . GLY A 1 131 ? 18.298 -0.885 -26.330 1.00 62.19 131 GLY A O 1
ATOM 1038 N N . SER A 1 132 ? 19.988 0.584 -26.399 1.00 56.31 132 SER A N 1
ATOM 1039 C CA . SER A 1 132 ? 21.041 -0.446 -26.264 1.00 56.31 132 SER A CA 1
ATOM 1040 C C . SER A 1 132 ? 21.031 -1.151 -24.898 1.00 56.31 132 SER A C 1
ATOM 1042 O O . SER A 1 132 ? 21.486 -2.287 -24.782 1.00 56.31 132 SER A O 1
ATOM 1044 N N . PHE A 1 133 ? 20.478 -0.507 -23.864 1.00 59.66 133 PHE A N 1
ATOM 1045 C CA . PHE A 1 133 ? 20.265 -1.099 -22.543 1.00 59.66 133 PHE A CA 1
ATOM 1046 C C . PHE A 1 133 ? 18.782 -1.058 -22.182 1.00 59.66 133 PHE A C 1
ATOM 1048 O O . PHE A 1 133 ? 18.240 0.013 -21.933 1.00 59.66 133 PHE A O 1
ATOM 1055 N N . SER A 1 134 ? 18.138 -2.227 -22.112 1.00 65.19 134 SER A N 1
ATOM 1056 C CA . SER A 1 134 ? 16.736 -2.325 -21.684 1.00 65.19 134 SER A CA 1
ATOM 1057 C C . SER A 1 134 ? 16.570 -1.886 -20.225 1.00 65.19 134 SER A C 1
ATOM 1059 O O . SER A 1 134 ? 17.375 -2.257 -19.360 1.00 65.19 134 SER A O 1
ATOM 1061 N N . ILE A 1 135 ? 15.482 -1.159 -19.935 1.00 66.88 135 ILE A N 1
ATOM 1062 C CA . ILE A 1 135 ? 15.072 -0.748 -18.576 1.00 66.88 135 ILE A CA 1
ATOM 1063 C C . ILE A 1 135 ? 15.163 -1.896 -17.561 1.00 66.88 135 ILE A C 1
ATOM 1065 O O . ILE A 1 135 ? 15.558 -1.661 -16.420 1.00 66.88 135 ILE A O 1
ATOM 1069 N N . ALA A 1 136 ? 14.834 -3.135 -17.950 1.00 64.44 136 ALA A N 1
ATOM 1070 C CA . ALA A 1 136 ? 14.893 -4.282 -17.041 1.00 64.44 136 ALA A CA 1
ATOM 1071 C C . ALA A 1 136 ? 16.305 -4.530 -16.492 1.00 64.44 136 ALA A C 1
ATOM 1073 O O . ALA A 1 136 ? 16.455 -4.782 -15.297 1.00 64.44 136 ALA A O 1
ATOM 1074 N N . TYR A 1 137 ? 17.342 -4.420 -17.327 1.00 71.00 137 TYR A N 1
ATOM 1075 C CA . TYR A 1 137 ? 18.721 -4.637 -16.885 1.00 71.00 137 TYR A CA 1
ATOM 1076 C C . TYR A 1 137 ? 19.190 -3.523 -15.954 1.00 71.00 137 TYR A C 1
ATOM 1078 O O . TYR A 1 137 ? 19.756 -3.811 -14.902 1.00 71.00 137 TYR A O 1
ATOM 1086 N N . MET A 1 138 ? 18.905 -2.263 -16.298 1.00 71.31 138 MET A N 1
ATOM 1087 C CA . MET A 1 138 ? 19.276 -1.123 -15.455 1.00 71.31 138 MET A CA 1
ATOM 1088 C C . MET A 1 138 ? 18.534 -1.132 -14.122 1.00 71.31 138 MET A C 1
ATOM 1090 O O . MET A 1 138 ? 19.142 -0.933 -13.071 1.00 71.31 138 MET A O 1
ATOM 1094 N N . SER A 1 139 ? 17.233 -1.426 -14.144 1.00 69.69 139 SER A N 1
ATOM 1095 C CA . SER A 1 139 ? 16.434 -1.548 -12.928 1.00 69.69 139 SER A CA 1
ATOM 1096 C C . SER A 1 139 ? 16.983 -2.657 -12.030 1.00 69.69 139 SER A C 1
ATOM 1098 O O . SER A 1 139 ? 17.146 -2.437 -10.834 1.00 69.69 139 SER A O 1
ATOM 1100 N N . LEU A 1 140 ? 17.355 -3.818 -12.581 1.00 72.81 140 LEU A N 1
ATOM 1101 C CA . LEU A 1 140 ? 17.943 -4.907 -11.801 1.00 72.81 140 LEU A CA 1
ATOM 1102 C C . LEU A 1 140 ? 19.322 -4.530 -11.229 1.00 72.81 140 LEU A C 1
ATOM 1104 O O . LEU A 1 140 ? 19.568 -4.735 -10.042 1.00 72.81 140 LEU A O 1
ATOM 1108 N N . LEU A 1 141 ? 20.197 -3.939 -12.046 1.00 77.69 141 LEU A N 1
ATOM 1109 C CA . LEU A 1 141 ? 21.560 -3.569 -11.658 1.00 77.69 141 LEU A CA 1
ATOM 1110 C C . LEU A 1 141 ? 21.583 -2.517 -10.546 1.00 77.69 141 LEU A C 1
ATOM 1112 O O . LEU A 1 141 ? 22.409 -2.596 -9.643 1.00 77.69 141 LEU A O 1
ATOM 1116 N N . ILE A 1 142 ? 20.647 -1.570 -10.576 1.00 74.75 142 ILE A N 1
ATOM 1117 C CA . ILE A 1 142 ? 20.474 -0.563 -9.527 1.00 74.75 142 ILE A CA 1
ATOM 1118 C C . ILE A 1 142 ? 19.771 -1.181 -8.307 1.00 74.75 142 ILE A C 1
ATOM 1120 O O . ILE A 1 142 ? 20.178 -0.951 -7.169 1.00 74.75 142 ILE A O 1
ATOM 1124 N N . ASN A 1 143 ? 18.727 -1.992 -8.500 1.00 78.88 143 ASN A N 1
ATOM 1125 C CA . ASN A 1 143 ? 17.945 -2.519 -7.382 1.00 78.88 143 ASN A CA 1
ATOM 1126 C C . ASN A 1 143 ? 18.671 -3.593 -6.568 1.00 78.88 143 ASN A C 1
ATOM 1128 O O . ASN A 1 143 ? 18.409 -3.682 -5.372 1.00 78.88 143 ASN A O 1
ATOM 1132 N N . ILE A 1 144 ? 19.575 -4.390 -7.148 1.00 80.12 144 ILE A N 1
ATOM 1133 C CA . ILE A 1 144 ? 20.352 -5.402 -6.407 1.00 80.12 144 ILE A CA 1
ATOM 1134 C C . ILE A 1 144 ? 21.157 -4.779 -5.246 1.00 80.12 144 ILE A C 1
ATOM 1136 O O . ILE A 1 144 ? 20.918 -5.176 -4.101 1.00 80.12 144 ILE A O 1
ATOM 1140 N N . PRO A 1 145 ? 22.057 -3.796 -5.460 1.00 80.94 145 PRO A N 1
ATOM 1141 C CA . PRO A 1 145 ? 22.821 -3.185 -4.371 1.00 80.94 145 PRO A CA 1
ATOM 1142 C C . PRO A 1 145 ? 21.917 -2.452 -3.375 1.00 80.94 145 PRO A C 1
ATOM 1144 O O . PRO A 1 145 ? 22.152 -2.512 -2.169 1.00 80.94 145 PRO A O 1
ATOM 1147 N N . LEU A 1 146 ? 20.830 -1.833 -3.843 1.00 79.38 146 LEU A N 1
ATOM 1148 C CA . LEU A 1 146 ? 19.834 -1.207 -2.972 1.00 79.38 146 LEU A CA 1
ATOM 1149 C C . LEU A 1 146 ? 19.065 -2.222 -2.115 1.00 79.38 146 LEU A C 1
ATOM 1151 O O . LEU A 1 146 ? 18.792 -1.944 -0.951 1.00 79.38 146 LEU A O 1
ATOM 1155 N N . CYS A 1 147 ? 18.753 -3.410 -2.635 1.00 80.19 147 CYS A N 1
ATOM 1156 C CA . CYS A 1 147 ? 18.141 -4.489 -1.857 1.00 80.19 147 CYS A CA 1
ATOM 1157 C C . CYS A 1 147 ? 19.117 -5.041 -0.812 1.00 80.19 147 CYS A C 1
ATOM 1159 O O . CYS A 1 147 ? 18.705 -5.306 0.318 1.00 80.19 147 CYS A O 1
ATOM 1161 N N . ILE A 1 148 ? 20.405 -5.161 -1.154 1.00 83.00 148 ILE A N 1
ATOM 1162 C CA . ILE A 1 148 ? 21.459 -5.536 -0.200 1.00 83.00 148 ILE A CA 1
ATOM 1163 C C . ILE A 1 148 ? 21.552 -4.481 0.909 1.00 83.00 148 ILE A C 1
ATOM 1165 O O . ILE A 1 148 ? 21.504 -4.821 2.090 1.00 83.00 148 ILE A O 1
ATOM 1169 N N . PHE A 1 149 ? 21.582 -3.195 0.556 1.00 84.12 149 PHE A N 1
ATOM 1170 C CA . PHE A 1 149 ? 21.536 -2.102 1.526 1.00 84.12 149 PHE A CA 1
ATOM 1171 C C . PHE A 1 149 ? 20.273 -2.173 2.407 1.00 84.12 149 PHE A C 1
ATOM 1173 O O . PHE A 1 149 ? 20.359 -2.122 3.634 1.00 84.12 149 PHE A O 1
ATOM 1180 N N . ALA A 1 150 ? 19.093 -2.380 1.817 1.00 80.62 150 ALA A N 1
ATOM 1181 C CA . ALA A 1 150 ? 17.837 -2.517 2.556 1.00 80.62 150 ALA A CA 1
ATOM 1182 C C . ALA A 1 150 ? 17.860 -3.688 3.550 1.00 80.62 150 ALA A C 1
ATOM 1184 O O . ALA A 1 150 ? 17.299 -3.574 4.643 1.00 80.62 150 ALA A O 1
ATOM 1185 N N . TYR A 1 151 ? 18.516 -4.794 3.188 1.00 82.81 151 TYR A N 1
ATOM 1186 C CA . TYR A 1 151 ? 18.641 -5.981 4.030 1.00 82.81 151 TYR A CA 1
ATOM 1187 C C . TYR A 1 151 ? 19.443 -5.707 5.309 1.00 82.81 151 TYR A C 1
ATOM 1189 O O . TYR A 1 151 ? 19.067 -6.199 6.374 1.00 82.81 151 TYR A O 1
ATOM 1197 N N . PHE A 1 152 ? 20.503 -4.896 5.222 1.00 82.06 152 PHE A N 1
ATOM 1198 C CA . PHE A 1 152 ? 21.333 -4.538 6.377 1.00 82.06 152 PHE A CA 1
ATOM 1199 C C . PHE A 1 152 ? 20.772 -3.366 7.194 1.00 82.06 152 PHE A C 1
ATOM 1201 O O . PHE A 1 152 ? 20.806 -3.410 8.421 1.00 82.06 152 PHE A O 1
ATOM 1208 N N . PHE A 1 153 ? 20.230 -2.331 6.544 1.00 79.25 153 PHE A N 1
ATOM 1209 C CA . PHE A 1 153 ? 19.877 -1.070 7.213 1.00 79.25 153 PHE A CA 1
ATOM 1210 C C . PHE A 1 153 ? 18.380 -0.919 7.547 1.00 79.25 153 PHE A C 1
ATOM 1212 O O . PHE A 1 153 ? 18.007 -0.148 8.439 1.00 79.25 153 PHE A O 1
ATOM 1219 N N . THR A 1 154 ? 17.495 -1.662 6.873 1.00 76.75 154 THR A N 1
ATOM 1220 C CA . THR A 1 154 ? 16.036 -1.553 7.058 1.00 76.75 154 THR A CA 1
ATOM 1221 C C . THR A 1 154 ? 15.466 -2.767 7.798 1.00 76.75 154 THR A C 1
ATOM 1223 O O . THR A 1 154 ? 15.651 -2.874 9.009 1.00 76.75 154 THR A O 1
ATOM 1226 N N . GLU A 1 155 ? 14.744 -3.647 7.104 1.00 80.50 155 GLU A N 1
ATOM 1227 C CA . GLU A 1 155 ? 14.038 -4.813 7.637 1.00 80.50 155 GLU A CA 1
ATOM 1228 C C . GLU A 1 155 ? 14.199 -5.955 6.634 1.00 80.50 155 GLU A C 1
ATOM 1230 O O . GLU A 1 155 ? 13.931 -5.778 5.442 1.00 80.50 155 GLU A O 1
ATOM 1235 N N . LYS A 1 156 ? 14.581 -7.144 7.114 1.00 82.69 156 LYS A N 1
ATOM 1236 C CA . LYS A 1 156 ? 14.827 -8.312 6.251 1.00 82.69 156 LYS A CA 1
ATOM 1237 C C . LYS A 1 156 ? 13.593 -8.714 5.439 1.00 82.69 156 LYS A C 1
ATOM 1239 O O . LYS A 1 156 ? 13.710 -9.041 4.263 1.00 82.69 156 LYS A O 1
ATOM 1244 N N . GLU A 1 157 ? 12.410 -8.658 6.054 1.00 82.69 157 GLU A N 1
ATOM 1245 C CA . GLU A 1 157 ? 11.145 -8.996 5.391 1.00 82.69 157 GLU A CA 1
ATOM 1246 C C . GLU A 1 157 ? 10.818 -8.014 4.256 1.00 82.69 157 GLU A C 1
ATOM 1248 O O . GLU A 1 157 ? 10.417 -8.436 3.172 1.00 82.69 157 GLU A O 1
ATOM 1253 N N . PHE A 1 158 ? 11.064 -6.718 4.472 1.00 83.44 158 PHE A N 1
ATOM 1254 C CA . PHE A 1 158 ? 10.879 -5.690 3.450 1.00 83.44 158 PHE A CA 1
ATOM 1255 C C . PHE A 1 158 ? 11.853 -5.855 2.287 1.00 83.44 158 PHE A C 1
ATOM 1257 O O . PHE A 1 158 ? 11.439 -5.790 1.130 1.00 83.44 158 PHE A O 1
ATOM 1264 N N . ALA A 1 159 ? 13.130 -6.109 2.581 1.00 85.31 159 ALA A N 1
ATOM 1265 C CA . ALA A 1 159 ? 14.144 -6.325 1.556 1.00 85.31 159 ALA A CA 1
ATOM 1266 C C . ALA A 1 159 ? 13.816 -7.548 0.685 1.00 85.31 159 ALA A C 1
ATOM 1268 O O . ALA A 1 159 ? 13.870 -7.455 -0.538 1.00 85.31 159 ALA A O 1
ATOM 1269 N N . LEU A 1 160 ? 13.391 -8.664 1.291 1.00 86.38 160 LEU A N 1
ATOM 1270 C CA . LEU A 1 160 ? 13.052 -9.883 0.552 1.00 86.38 160 LEU A CA 1
ATOM 1271 C C . LEU A 1 160 ? 11.799 -9.708 -0.319 1.00 86.38 160 LEU A C 1
ATOM 1273 O O . LEU A 1 160 ? 11.805 -10.094 -1.485 1.00 86.38 160 LEU A O 1
ATOM 1277 N N . LYS A 1 161 ? 10.739 -9.081 0.208 1.00 87.00 161 LYS A N 1
ATOM 1278 C CA . LYS A 1 161 ? 9.523 -8.776 -0.568 1.00 87.00 161 LYS A CA 1
ATOM 1279 C C . LYS A 1 161 ? 9.817 -7.825 -1.733 1.00 87.00 161 LYS A C 1
ATOM 1281 O O . LYS A 1 161 ? 9.325 -8.045 -2.835 1.00 87.00 161 LYS A O 1
ATOM 1286 N N . THR A 1 162 ? 10.651 -6.812 -1.506 1.00 87.00 162 THR A N 1
ATOM 1287 C CA . THR A 1 162 ? 11.081 -5.861 -2.546 1.00 87.00 162 THR A CA 1
ATOM 1288 C C . THR A 1 162 ? 11.938 -6.546 -3.609 1.00 87.00 162 THR A C 1
ATOM 1290 O O . THR A 1 162 ? 11.729 -6.334 -4.797 1.00 87.00 162 THR A O 1
ATOM 1293 N N . PHE A 1 163 ? 12.841 -7.445 -3.212 1.00 87.19 163 PHE A N 1
ATOM 1294 C CA . PHE A 1 163 ? 13.628 -8.237 -4.155 1.00 87.19 163 PHE A CA 1
ATOM 1295 C C . PHE A 1 163 ? 12.739 -9.112 -5.051 1.00 87.19 163 PHE A C 1
ATOM 1297 O O . PHE A 1 163 ? 12.897 -9.102 -6.270 1.00 87.19 163 PHE A O 1
ATOM 1304 N N . VAL A 1 164 ? 11.754 -9.806 -4.466 1.00 89.00 164 VAL A N 1
ATOM 1305 C CA . VAL A 1 164 ? 10.767 -10.593 -5.226 1.00 89.00 164 VAL A CA 1
ATOM 1306 C C . VAL A 1 164 ? 10.005 -9.711 -6.217 1.00 89.00 164 VAL A C 1
ATOM 1308 O O . VAL A 1 164 ? 9.853 -10.101 -7.374 1.00 89.00 164 VAL A O 1
ATOM 1311 N N . PHE A 1 165 ? 9.578 -8.514 -5.800 1.00 89.81 165 PHE A N 1
ATOM 1312 C CA . PHE A 1 165 ? 8.943 -7.549 -6.698 1.00 89.81 165 PHE A CA 1
ATOM 1313 C C . PHE A 1 165 ? 9.852 -7.206 -7.884 1.00 89.81 165 PHE A C 1
ATOM 1315 O O . PHE A 1 165 ? 9.438 -7.366 -9.030 1.00 89.81 165 PHE A O 1
ATOM 1322 N N . CYS A 1 166 ? 11.094 -6.785 -7.624 1.00 85.75 166 CYS A N 1
ATOM 1323 C CA . CYS A 1 166 ? 12.042 -6.358 -8.656 1.00 85.75 166 CYS A CA 1
ATOM 1324 C C . CYS A 1 166 ? 12.360 -7.475 -9.660 1.00 85.75 166 CYS A C 1
ATOM 1326 O O . CYS A 1 166 ? 12.411 -7.221 -10.864 1.00 85.75 166 CYS A O 1
ATOM 1328 N N . VAL A 1 167 ? 12.546 -8.711 -9.182 1.00 87.50 167 VAL A N 1
ATOM 1329 C CA . VAL A 1 167 ? 12.838 -9.872 -10.038 1.00 87.50 167 VAL A CA 1
ATOM 1330 C C . VAL A 1 167 ? 11.644 -10.210 -10.929 1.00 87.50 167 VAL A C 1
ATOM 1332 O O . VAL A 1 167 ? 11.816 -10.358 -12.137 1.00 87.50 167 VAL A O 1
ATOM 1335 N N . ILE A 1 168 ? 10.433 -10.289 -10.365 1.00 89.50 168 ILE A N 1
ATOM 1336 C CA . ILE A 1 168 ? 9.220 -10.603 -11.137 1.00 89.50 168 ILE A CA 1
ATOM 1337 C C . ILE A 1 168 ? 8.927 -9.494 -12.147 1.00 89.50 168 ILE A C 1
ATOM 1339 O O . ILE A 1 168 ? 8.687 -9.790 -13.315 1.00 89.50 168 ILE A O 1
ATOM 1343 N N . TYR A 1 169 ? 8.996 -8.231 -11.721 1.00 87.62 169 TYR A N 1
ATOM 1344 C CA . TYR A 1 169 ? 8.824 -7.073 -12.596 1.00 87.62 169 TYR A CA 1
ATOM 1345 C C . TYR A 1 169 ? 9.788 -7.135 -13.787 1.00 87.62 169 TYR A C 1
ATOM 1347 O O . TYR A 1 169 ? 9.351 -7.072 -14.935 1.00 87.62 169 TYR A O 1
ATOM 1355 N N . SER A 1 170 ? 11.082 -7.345 -13.524 1.00 84.31 170 SER A N 1
ATOM 1356 C CA . SER A 1 170 ? 12.111 -7.397 -14.570 1.00 84.31 170 SER A CA 1
ATOM 1357 C C . SER A 1 170 ? 11.902 -8.576 -15.523 1.00 84.31 170 SER A C 1
ATOM 1359 O O . SER A 1 170 ? 12.003 -8.409 -16.737 1.00 84.31 170 SER A O 1
ATOM 1361 N N . ALA A 1 171 ? 11.569 -9.760 -14.996 1.00 86.44 171 ALA A N 1
ATOM 1362 C CA . ALA A 1 171 ? 11.329 -10.956 -15.800 1.00 86.44 171 ALA A CA 1
ATOM 1363 C C . ALA A 1 171 ? 10.103 -10.798 -16.714 1.00 86.44 171 ALA A C 1
ATOM 1365 O O . ALA A 1 171 ? 10.177 -11.078 -17.910 1.00 86.44 171 ALA A O 1
ATOM 1366 N N . VAL A 1 172 ? 8.987 -10.310 -16.169 1.00 86.31 172 VAL A N 1
ATOM 1367 C CA . VAL A 1 172 ? 7.746 -10.093 -16.926 1.00 86.31 172 VAL A CA 1
ATOM 1368 C C . VAL A 1 172 ? 7.944 -9.010 -17.981 1.00 86.31 172 VAL A C 1
ATOM 1370 O O . VAL A 1 172 ? 7.544 -9.195 -19.129 1.00 86.31 172 VAL A O 1
ATOM 1373 N N . TYR A 1 173 ? 8.610 -7.911 -17.627 1.00 82.12 173 TYR A N 1
ATOM 1374 C CA . TYR A 1 173 ? 8.910 -6.837 -18.568 1.00 82.12 173 TYR A CA 1
ATOM 1375 C C . TYR A 1 173 ? 9.797 -7.314 -19.727 1.00 82.12 173 TYR A C 1
ATOM 1377 O O . TYR A 1 173 ? 9.515 -7.018 -20.886 1.00 82.12 173 TYR A O 1
ATOM 1385 N N . PHE A 1 174 ? 10.821 -8.126 -19.446 1.00 81.44 174 PHE A N 1
ATOM 1386 C CA . PHE A 1 174 ? 11.675 -8.709 -20.483 1.00 81.44 174 PHE A CA 1
ATOM 1387 C C . PHE A 1 174 ? 10.892 -9.605 -21.457 1.00 81.44 174 PHE A C 1
ATOM 1389 O O . PHE A 1 174 ? 11.088 -9.534 -22.673 1.00 81.44 174 PHE A O 1
ATOM 1396 N N . VAL A 1 175 ? 9.964 -10.418 -20.941 1.00 83.94 175 VAL A N 1
ATOM 1397 C CA . VAL A 1 175 ? 9.075 -11.251 -21.768 1.00 83.94 175 VAL A CA 1
ATOM 1398 C C . VAL A 1 175 ? 8.143 -10.386 -22.620 1.00 83.94 175 VAL A C 1
ATOM 1400 O O . VAL A 1 175 ? 7.978 -10.664 -23.810 1.00 83.94 175 VAL A O 1
ATOM 1403 N N . LEU A 1 176 ? 7.568 -9.321 -22.054 1.00 80.81 176 LEU A N 1
ATOM 1404 C CA . LEU A 1 176 ? 6.697 -8.385 -22.775 1.00 80.81 176 LEU A CA 1
ATOM 1405 C C . LEU A 1 176 ? 7.436 -7.671 -23.914 1.00 80.81 176 LEU A C 1
ATOM 1407 O O . LEU A 1 176 ? 6.912 -7.602 -25.028 1.00 80.81 176 LEU A O 1
ATOM 1411 N N . GLN A 1 177 ? 8.673 -7.221 -23.674 1.00 73.12 177 GLN A N 1
ATOM 1412 C CA . GLN A 1 177 ? 9.497 -6.598 -24.711 1.00 73.12 177 GLN A CA 1
ATOM 1413 C C . GLN A 1 177 ? 9.786 -7.558 -25.873 1.00 73.12 177 GLN A C 1
ATOM 1415 O O . GLN A 1 177 ? 9.685 -7.149 -27.028 1.00 73.12 177 GLN A O 1
ATOM 1420 N N . LYS A 1 178 ? 10.100 -8.831 -25.589 1.00 74.44 178 LYS A N 1
ATOM 1421 C CA . LYS A 1 178 ? 10.447 -9.821 -26.623 1.00 74.44 178 LYS A CA 1
ATOM 1422 C C . LYS A 1 178 ? 9.258 -10.371 -27.398 1.00 74.44 178 LYS A C 1
ATOM 1424 O O . LYS A 1 178 ? 9.382 -10.638 -28.587 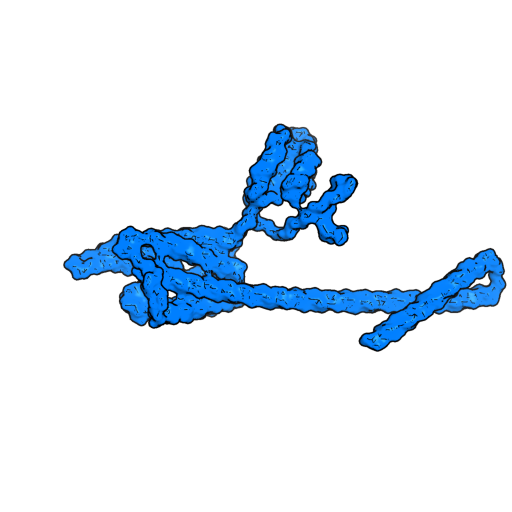1.00 74.44 178 LYS A O 1
ATOM 1429 N N . THR A 1 179 ? 8.130 -10.590 -26.731 1.00 66.06 179 THR A N 1
ATOM 1430 C CA . THR A 1 179 ? 7.037 -11.382 -27.318 1.00 66.06 179 THR A CA 1
ATOM 1431 C C . THR A 1 179 ? 6.066 -10.512 -28.125 1.00 66.06 179 THR A C 1
ATOM 1433 O O . THR A 1 179 ? 5.239 -11.044 -28.854 1.00 66.06 179 THR A O 1
ATOM 1436 N N . ALA A 1 180 ? 6.141 -9.177 -28.012 1.00 64.75 180 ALA A N 1
ATOM 1437 C CA . ALA A 1 180 ? 5.288 -8.209 -28.720 1.00 64.75 180 ALA A CA 1
ATOM 1438 C C . ALA A 1 180 ? 3.763 -8.479 -28.636 1.00 64.75 180 ALA A C 1
ATOM 1440 O O . ALA A 1 180 ? 2.985 -7.853 -29.352 1.00 64.75 180 ALA A O 1
ATOM 1441 N N . VAL A 1 181 ? 3.309 -9.355 -27.730 1.00 63.19 181 VAL A N 1
ATOM 1442 C CA . VAL A 1 181 ? 1.911 -9.822 -27.618 1.00 63.19 181 VAL A CA 1
ATOM 1443 C C . VAL A 1 181 ? 0.954 -8.659 -27.375 1.00 63.19 181 VAL A C 1
ATOM 1445 O O . VAL A 1 181 ? -0.165 -8.648 -27.879 1.00 63.19 181 VAL A O 1
ATOM 1448 N N . LEU A 1 182 ? 1.410 -7.652 -26.629 1.00 67.81 182 LEU A N 1
ATOM 1449 C CA . LEU A 1 182 ? 0.634 -6.461 -26.292 1.00 67.81 182 LEU A CA 1
ATOM 1450 C C . LEU A 1 182 ? 0.929 -5.268 -27.208 1.00 67.81 182 LEU A C 1
ATOM 1452 O O . LEU A 1 182 ? 0.385 -4.191 -26.981 1.00 67.81 182 LEU A O 1
ATOM 1456 N N . ALA A 1 183 ? 1.722 -5.434 -28.274 1.00 65.75 183 ALA A N 1
ATOM 1457 C CA . ALA A 1 183 ? 2.142 -4.326 -29.133 1.00 65.75 183 ALA A CA 1
ATOM 1458 C C . ALA A 1 183 ? 0.966 -3.531 -29.731 1.00 65.75 183 ALA A C 1
ATOM 1460 O O . ALA A 1 183 ? 1.103 -2.325 -29.922 1.00 65.75 183 ALA A O 1
ATOM 1461 N N . ARG A 1 184 ? -0.186 -4.183 -29.964 1.00 63.69 184 ARG A N 1
ATOM 1462 C CA . ARG A 1 184 ? -1.431 -3.564 -30.460 1.00 63.69 184 ARG A CA 1
ATOM 1463 C C . ARG A 1 184 ? -2.174 -2.727 -29.411 1.00 63.69 184 ARG A C 1
ATOM 1465 O O . ARG A 1 184 ? -2.937 -1.845 -29.779 1.00 63.69 184 ARG A O 1
ATOM 1472 N N . PHE A 1 185 ? -1.968 -3.007 -28.127 1.00 69.00 185 PHE A N 1
ATOM 1473 C CA . PHE A 1 185 ? -2.601 -2.289 -27.016 1.00 69.00 185 PHE A CA 1
ATOM 1474 C C . PHE A 1 185 ? -1.716 -1.177 -26.446 1.00 69.00 185 PHE A C 1
ATOM 1476 O O . PHE A 1 185 ? -2.164 -0.434 -25.575 1.00 69.00 185 PHE A O 1
ATOM 1483 N N . ARG A 1 186 ? -0.467 -1.052 -26.917 1.00 76.06 186 ARG A N 1
ATOM 1484 C CA . ARG A 1 186 ? 0.436 0.019 -26.489 1.00 76.06 186 ARG A CA 1
ATOM 1485 C C . ARG A 1 186 ? -0.138 1.365 -26.920 1.00 76.06 186 ARG A C 1
ATOM 1487 O O . ARG A 1 186 ? -0.337 1.599 -28.110 1.00 76.06 186 ARG A O 1
ATOM 1494 N N . TYR A 1 187 ? -0.384 2.236 -25.949 1.00 71.12 187 TYR A N 1
ATOM 1495 C CA . TYR A 1 187 ? -0.921 3.563 -26.198 1.00 71.12 187 TYR A CA 1
ATOM 1496 C C . TYR A 1 187 ? 0.199 4.481 -26.681 1.00 71.12 187 TYR A C 1
ATOM 1498 O O . TYR A 1 187 ? 1.193 4.679 -25.978 1.00 71.12 187 TYR A O 1
ATOM 1506 N N . ASP A 1 188 ? 0.030 5.046 -27.869 1.00 73.50 188 ASP A N 1
ATOM 1507 C CA . ASP A 1 188 ? 0.947 6.015 -28.456 1.00 73.50 188 ASP A CA 1
ATOM 1508 C C . ASP A 1 188 ? 0.202 7.339 -28.619 1.00 73.50 188 ASP A C 1
ATOM 1510 O O . ASP A 1 188 ? -0.735 7.441 -29.408 1.00 73.50 1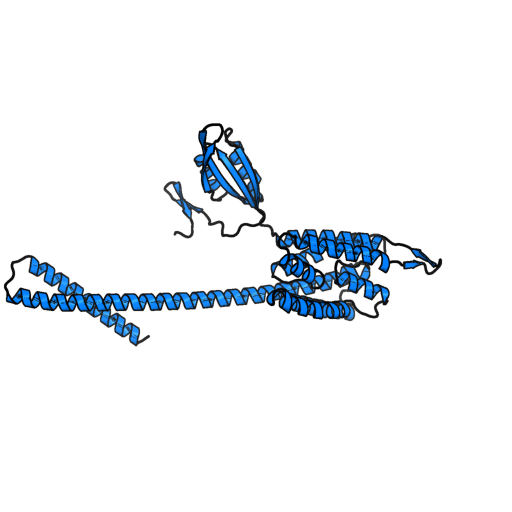88 ASP A O 1
ATOM 1514 N N . ALA A 1 189 ? 0.577 8.340 -27.825 1.00 61.44 189 ALA A N 1
ATOM 1515 C CA . ALA A 1 189 ? -0.093 9.635 -27.809 1.00 61.44 189 ALA A CA 1
ATOM 1516 C C . ALA A 1 189 ? 0.163 10.469 -29.076 1.00 61.44 189 ALA A C 1
ATOM 1518 O O . ALA A 1 189 ? -0.436 11.538 -29.219 1.00 61.44 189 ALA A O 1
ATOM 1519 N N . GLY A 1 190 ? 1.097 10.059 -29.949 1.00 62.22 190 GLY A N 1
ATOM 1520 C CA . GLY A 1 190 ? 1.402 10.758 -31.203 1.00 62.22 190 GLY A CA 1
ATOM 1521 C C . GLY A 1 190 ? 1.803 12.233 -31.039 1.00 62.22 190 GLY A C 1
ATOM 1522 O O . GLY A 1 190 ? 1.762 12.993 -31.999 1.00 62.22 190 GLY A O 1
ATOM 1523 N N . GLY A 1 191 ? 2.152 12.667 -29.821 1.00 60.81 191 GLY A N 1
ATOM 1524 C CA . GLY A 1 191 ? 2.531 14.044 -29.489 1.00 60.81 191 GLY A CA 1
ATOM 1525 C C . GLY A 1 191 ? 1.389 15.010 -29.124 1.00 60.81 191 GLY A C 1
ATOM 1526 O O . GLY A 1 191 ? 1.688 16.057 -28.542 1.00 60.81 191 GLY A O 1
ATOM 1527 N N . ALA A 1 192 ? 0.119 14.674 -29.381 1.00 58.91 192 ALA A N 1
ATOM 1528 C CA . ALA A 1 192 ? -1.033 15.540 -29.081 1.00 58.91 192 ALA A CA 1
ATOM 1529 C C . ALA A 1 192 ? -1.630 15.263 -27.689 1.00 58.91 192 ALA A C 1
ATOM 1531 O O . ALA A 1 192 ? -1.759 16.170 -26.869 1.00 58.91 192 ALA A O 1
ATOM 1532 N N . ASP A 1 193 ? -1.864 13.990 -27.370 1.00 66.44 193 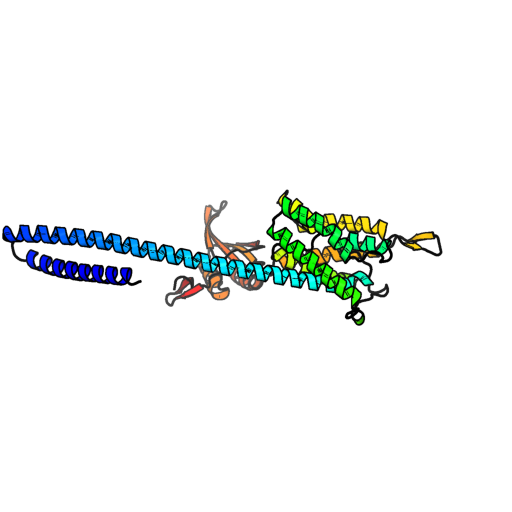ASP A N 1
ATOM 1533 C CA . ASP A 1 193 ? -2.662 13.549 -26.215 1.00 66.44 193 ASP A CA 1
ATOM 1534 C C . ASP A 1 193 ? -1.806 12.954 -25.089 1.00 66.44 193 ASP A C 1
ATOM 1536 O O . ASP A 1 193 ? -2.105 11.929 -24.473 1.00 66.44 193 ASP A O 1
ATOM 1540 N N . THR A 1 194 ? -0.677 13.604 -24.828 1.00 71.44 194 THR A N 1
ATOM 1541 C CA . THR A 1 194 ? 0.388 13.093 -23.949 1.00 71.44 194 THR A CA 1
ATOM 1542 C C . THR A 1 194 ? 0.048 13.112 -22.450 1.00 71.44 194 THR A C 1
ATOM 1544 O O . THR A 1 194 ? 0.767 12.514 -21.652 1.00 71.44 194 THR A O 1
ATOM 1547 N N . ILE A 1 195 ? -1.070 13.729 -22.050 1.00 78.69 195 ILE A N 1
ATOM 1548 C CA . ILE A 1 195 ? -1.526 13.786 -20.650 1.00 78.69 195 ILE A CA 1
ATOM 1549 C C . ILE A 1 195 ? -2.222 12.482 -20.225 1.00 78.69 195 ILE A C 1
ATOM 1551 O O . ILE A 1 195 ?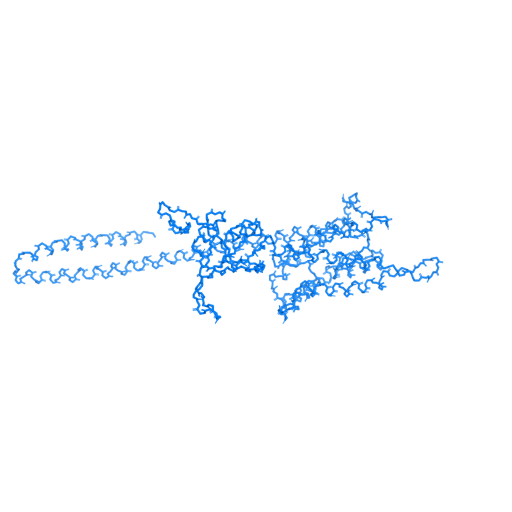 -1.974 11.984 -19.128 1.00 78.69 195 ILE A O 1
ATOM 1555 N N . TYR A 1 196 ? -3.053 11.883 -21.081 1.00 82.50 196 TYR A N 1
ATOM 1556 C CA . TYR A 1 196 ? -3.779 10.646 -20.762 1.00 82.50 196 TYR A CA 1
ATOM 1557 C C . TYR A 1 196 ? -2.895 9.475 -20.299 1.00 82.50 196 TYR A C 1
ATOM 1559 O O . TYR A 1 196 ? -3.217 8.886 -19.262 1.00 82.50 196 TYR A O 1
ATOM 1567 N N . PRO A 1 197 ? -1.776 9.133 -20.974 1.00 82.75 197 PRO A N 1
ATOM 1568 C CA . PRO A 1 197 ? -0.940 8.019 -20.536 1.00 82.75 197 PRO A CA 1
ATOM 1569 C C . PRO A 1 197 ? -0.290 8.296 -19.177 1.00 82.75 197 PRO A C 1
ATOM 1571 O O . PRO A 1 197 ? -0.114 7.373 -18.388 1.00 82.75 197 PRO A O 1
ATOM 1574 N N . VAL A 1 198 ? -0.006 9.562 -18.861 1.00 83.50 198 VAL A N 1
ATOM 1575 C CA . VAL A 1 198 ? 0.537 9.990 -17.565 1.00 83.50 198 VAL A CA 1
ATOM 1576 C C . VAL A 1 198 ? -0.501 9.843 -16.456 1.00 83.50 198 VAL A C 1
ATOM 1578 O O . VAL A 1 198 ? -0.181 9.314 -15.393 1.00 83.50 198 VAL A O 1
ATOM 1581 N N . LEU A 1 199 ? -1.750 10.255 -16.704 1.00 87.00 199 LEU A N 1
ATOM 1582 C CA . LEU A 1 199 ? -2.848 10.103 -15.745 1.00 87.00 199 LEU A CA 1
ATOM 1583 C C . LEU A 1 199 ? -3.114 8.625 -15.438 1.00 87.00 199 LEU A C 1
ATOM 1585 O O . LEU A 1 199 ? -3.136 8.225 -14.274 1.00 87.00 199 LEU A O 1
ATOM 1589 N N . ILE A 1 200 ? -3.290 7.809 -16.483 1.00 88.12 200 ILE A N 1
ATOM 1590 C CA . ILE A 1 200 ? -3.603 6.380 -16.352 1.00 88.12 200 ILE A CA 1
ATOM 1591 C C . ILE A 1 200 ? -2.445 5.647 -15.675 1.00 88.12 200 ILE A C 1
ATOM 1593 O O . ILE A 1 200 ? -2.654 4.934 -14.691 1.00 88.12 200 ILE A O 1
ATOM 1597 N N . SER A 1 201 ? -1.217 5.884 -16.140 1.00 86.44 201 SER A N 1
ATOM 1598 C CA . SER A 1 201 ? -0.031 5.262 -15.560 1.00 86.44 201 SER A CA 1
ATOM 1599 C C . SER A 1 201 ? 0.201 5.694 -14.116 1.00 86.44 201 SER A C 1
ATOM 1601 O O . SER A 1 201 ? 0.536 4.857 -13.280 1.00 86.44 201 SER A O 1
ATOM 1603 N N . GLY A 1 202 ? -0.034 6.967 -13.784 1.00 86.94 202 GLY A N 1
ATOM 1604 C CA . GLY A 1 202 ? 0.059 7.473 -12.415 1.00 86.94 202 GLY A CA 1
ATOM 1605 C C . GLY A 1 202 ? -0.953 6.808 -11.483 1.00 86.94 202 GLY A C 1
ATOM 1606 O O . GLY A 1 202 ? -0.598 6.412 -10.373 1.00 86.94 202 GLY A O 1
ATOM 1607 N N . MET A 1 203 ? -2.197 6.615 -11.936 1.00 89.88 203 MET A N 1
ATOM 1608 C CA . MET A 1 203 ? -3.226 5.923 -11.153 1.00 89.88 203 MET A CA 1
ATOM 1609 C C . MET A 1 203 ? -2.871 4.453 -10.907 1.00 89.88 203 MET A C 1
ATOM 1611 O O . MET A 1 203 ? -2.899 4.002 -9.759 1.00 89.88 203 MET A O 1
ATOM 1615 N N . ILE A 1 204 ? -2.488 3.722 -11.960 1.00 90.44 204 ILE A N 1
ATOM 1616 C CA . ILE A 1 204 ? -2.085 2.311 -11.860 1.00 90.44 204 ILE A CA 1
ATOM 1617 C C . ILE A 1 204 ? -0.836 2.181 -10.982 1.00 90.44 204 ILE A C 1
ATOM 1619 O O . ILE A 1 204 ? -0.820 1.384 -10.044 1.00 90.44 204 ILE A O 1
ATOM 1623 N N . GLY A 1 205 ? 0.180 3.012 -11.229 1.00 87.94 205 GLY A N 1
ATOM 1624 C CA . GLY A 1 205 ? 1.412 3.068 -10.448 1.00 87.94 205 GLY A CA 1
ATOM 1625 C C . GLY A 1 205 ? 1.137 3.330 -8.970 1.00 87.94 205 GLY A C 1
ATOM 1626 O O . GLY A 1 205 ? 1.651 2.616 -8.117 1.00 87.94 205 GLY A O 1
ATOM 1627 N N . GLY A 1 206 ? 0.247 4.270 -8.644 1.00 86.88 206 GLY A N 1
ATOM 1628 C CA . GLY A 1 206 ? -0.162 4.537 -7.266 1.00 86.88 206 GLY A CA 1
ATOM 1629 C C . GLY A 1 206 ? -0.840 3.355 -6.572 1.00 86.88 206 GLY A C 1
ATOM 1630 O O . GLY A 1 206 ? -0.547 3.075 -5.408 1.00 86.88 206 GLY A O 1
ATOM 1631 N N . VAL A 1 207 ? -1.698 2.610 -7.277 1.00 89.12 207 VAL A N 1
ATOM 1632 C CA . VAL A 1 207 ? -2.303 1.377 -6.744 1.00 89.12 207 VAL A CA 1
ATOM 1633 C C . VAL A 1 207 ? -1.238 0.312 -6.480 1.00 89.12 207 VAL A C 1
ATOM 1635 O O . VAL A 1 207 ? -1.266 -0.306 -5.413 1.00 89.12 207 VAL A O 1
ATOM 1638 N N . VAL A 1 208 ? -0.278 0.138 -7.395 1.00 89.94 208 VAL A N 1
ATOM 1639 C CA . VAL A 1 208 ? 0.867 -0.774 -7.230 1.00 89.94 208 VAL A CA 1
ATOM 1640 C C . VAL A 1 208 ? 1.710 -0.367 -6.022 1.00 89.94 208 VAL A C 1
ATOM 1642 O O . VAL A 1 208 ? 1.939 -1.203 -5.147 1.00 89.94 208 VAL A O 1
ATOM 1645 N N . TYR A 1 209 ? 2.126 0.902 -5.933 1.00 85.88 209 TYR A N 1
ATOM 1646 C CA . TYR A 1 209 ? 2.908 1.430 -4.813 1.00 85.88 209 TYR A CA 1
ATOM 1647 C C . TYR A 1 209 ? 2.178 1.175 -3.492 1.00 85.88 209 TYR A C 1
ATOM 1649 O O . TYR A 1 209 ? 2.703 0.503 -2.605 1.00 85.88 209 TYR A O 1
ATOM 1657 N N . GLY A 1 210 ? 0.927 1.630 -3.378 1.00 84.06 210 GLY A N 1
ATOM 1658 C CA . GLY A 1 210 ? 0.127 1.447 -2.170 1.00 84.06 210 GLY A CA 1
ATOM 1659 C C . GLY A 1 210 ? -0.086 -0.026 -1.812 1.00 84.06 210 GLY A C 1
ATOM 1660 O O . GLY A 1 210 ? 0.038 -0.391 -0.646 1.00 84.06 210 GLY A O 1
ATOM 1661 N N . GLY A 1 211 ? -0.349 -0.890 -2.798 1.00 85.94 211 GLY A N 1
ATOM 1662 C CA . GLY A 1 211 ? -0.538 -2.330 -2.609 1.00 85.94 211 GLY A CA 1
ATOM 1663 C C . GLY A 1 211 ? 0.723 -3.053 -2.130 1.00 85.94 211 GLY A C 1
ATOM 1664 O O . GLY A 1 211 ? 0.644 -3.868 -1.207 1.00 85.94 211 GLY A O 1
ATOM 1665 N N . ALA A 1 212 ? 1.882 -2.723 -2.706 1.00 87.38 212 ALA A N 1
ATOM 1666 C CA . ALA A 1 212 ? 3.175 -3.252 -2.285 1.00 87.38 212 ALA A CA 1
ATOM 1667 C C . ALA A 1 212 ? 3.516 -2.800 -0.855 1.00 87.38 212 ALA A C 1
ATOM 1669 O O . ALA A 1 212 ? 3.802 -3.641 0.004 1.00 87.38 212 ALA A O 1
ATOM 1670 N N . PHE A 1 213 ? 3.379 -1.502 -0.556 1.00 83.38 213 PHE A N 1
ATOM 1671 C CA . PHE A 1 213 ? 3.655 -0.954 0.776 1.00 83.38 213 PHE A CA 1
ATOM 1672 C C . PHE A 1 213 ? 2.735 -1.520 1.857 1.00 83.38 213 PHE A C 1
ATOM 1674 O O . PHE A 1 213 ? 3.203 -1.848 2.946 1.00 83.38 213 PHE A O 1
ATOM 1681 N N . ARG A 1 214 ? 1.449 -1.748 1.555 1.00 82.00 214 ARG A N 1
ATOM 1682 C CA . ARG A 1 214 ? 0.486 -2.354 2.496 1.00 82.00 214 ARG A CA 1
ATOM 1683 C C . ARG A 1 214 ? 0.891 -3.745 2.974 1.00 82.00 214 ARG A C 1
ATOM 1685 O O . ARG A 1 214 ? 0.415 -4.211 4.007 1.00 82.00 214 ARG A O 1
ATOM 1692 N N . ARG A 1 215 ? 1.734 -4.432 2.203 1.00 84.69 215 ARG A N 1
ATOM 1693 C CA . ARG A 1 215 ? 2.267 -5.763 2.510 1.00 84.69 215 ARG A CA 1
ATOM 1694 C C . ARG A 1 215 ? 3.704 -5.715 3.028 1.00 84.69 215 ARG A C 1
ATOM 1696 O O . ARG A 1 215 ? 4.349 -6.760 3.062 1.00 84.69 215 ARG A O 1
ATOM 1703 N N . ASN A 1 216 ? 4.201 -4.551 3.454 1.00 82.94 216 ASN A N 1
ATOM 1704 C CA . ASN A 1 216 ? 5.606 -4.329 3.808 1.00 82.94 216 ASN A CA 1
ATOM 1705 C C . ASN A 1 216 ? 6.571 -4.685 2.662 1.00 82.94 216 ASN A C 1
ATOM 1707 O O . ASN A 1 216 ? 7.657 -5.194 2.912 1.00 82.94 216 ASN A O 1
ATOM 1711 N N . GLY A 1 217 ? 6.179 -4.452 1.410 1.00 82.81 217 GLY A N 1
ATOM 1712 C CA . GLY A 1 217 ? 7.053 -4.505 0.236 1.00 82.81 217 GLY A CA 1
ATOM 1713 C C . GLY A 1 217 ? 7.235 -3.120 -0.385 1.00 82.81 217 GLY A C 1
ATOM 1714 O O . GLY A 1 217 ? 6.648 -2.142 0.071 1.00 82.81 217 GLY A O 1
ATOM 1715 N N . SER A 1 218 ? 8.043 -3.034 -1.433 1.00 83.56 218 SER A N 1
ATOM 1716 C CA . SER A 1 218 ? 8.266 -1.815 -2.211 1.00 83.56 218 SER A CA 1
ATOM 1717 C C . SER A 1 218 ? 8.524 -2.175 -3.671 1.00 83.56 218 SER A C 1
ATOM 1719 O O . SER A 1 218 ? 8.781 -3.335 -3.995 1.00 83.56 218 SER A O 1
ATOM 1721 N N . THR A 1 219 ? 8.444 -1.173 -4.545 1.00 78.75 219 THR A N 1
ATOM 1722 C CA . THR A 1 219 ? 8.791 -1.309 -5.960 1.00 78.75 219 THR A CA 1
ATOM 1723 C C . THR A 1 219 ? 10.292 -1.207 -6.252 1.00 78.75 219 THR A C 1
ATOM 1725 O O . THR A 1 219 ? 10.705 -1.355 -7.401 1.00 78.75 219 THR A O 1
ATOM 1728 N N . GLY A 1 220 ? 11.110 -0.997 -5.215 1.00 72.19 220 GLY A N 1
ATOM 1729 C CA . GLY A 1 220 ? 12.551 -0.796 -5.324 1.00 72.19 220 GLY A CA 1
ATOM 1730 C C . GLY A 1 220 ? 12.932 0.670 -5.537 1.00 72.19 220 GLY A C 1
ATOM 1731 O O . GLY A 1 220 ? 12.097 1.572 -5.564 1.00 72.19 220 GLY A O 1
ATOM 1732 N N . GLY A 1 221 ? 14.231 0.925 -5.658 1.00 77.50 221 GLY A N 1
ATOM 1733 C CA . GLY A 1 221 ? 14.755 2.246 -5.973 1.00 77.50 221 GLY A CA 1
ATOM 1734 C C . GLY A 1 221 ? 14.612 3.278 -4.847 1.00 77.50 221 GLY A C 1
ATOM 1735 O O . GLY A 1 221 ? 15.095 3.078 -3.731 1.00 77.50 221 GLY A O 1
ATOM 1736 N N . THR A 1 222 ? 13.991 4.421 -5.153 1.00 76.00 222 THR A N 1
ATOM 1737 C CA . THR A 1 222 ? 13.894 5.588 -4.250 1.00 76.00 222 THR A CA 1
ATOM 1738 C C . THR A 1 222 ? 12.997 5.339 -3.040 1.00 76.00 222 THR A C 1
ATOM 1740 O O . THR A 1 222 ? 13.159 5.985 -2.003 1.00 76.00 222 THR A O 1
ATOM 1743 N N . ASP A 1 223 ? 12.128 4.336 -3.118 1.00 77.50 223 ASP A N 1
ATOM 1744 C CA . ASP A 1 223 ? 11.331 3.837 -2.002 1.00 77.50 223 ASP A CA 1
ATOM 1745 C C . ASP A 1 223 ? 12.202 3.298 -0.852 1.00 77.50 223 ASP A C 1
ATOM 1747 O O . ASP A 1 223 ? 11.901 3.524 0.322 1.00 77.50 223 ASP A O 1
ATOM 1751 N N . ILE A 1 224 ? 13.295 2.591 -1.175 1.00 79.06 224 ILE A N 1
ATOM 1752 C CA . ILE A 1 224 ? 14.217 2.008 -0.185 1.00 79.06 224 ILE A CA 1
ATOM 1753 C C . ILE A 1 224 ? 14.916 3.129 0.586 1.00 79.06 224 ILE A C 1
ATOM 1755 O O . ILE A 1 224 ? 14.997 3.091 1.816 1.00 79.06 224 ILE A O 1
ATOM 1759 N N . VAL A 1 225 ? 15.362 4.157 -0.140 1.00 76.81 225 VAL A N 1
ATOM 1760 C CA . VAL A 1 225 ? 15.981 5.358 0.432 1.00 76.81 225 VAL A CA 1
ATOM 1761 C C . VAL A 1 225 ? 14.978 6.101 1.315 1.00 76.81 225 VAL A C 1
ATOM 1763 O O . VAL A 1 225 ? 15.296 6.446 2.452 1.00 76.81 225 VAL A O 1
ATOM 1766 N N . SER A 1 226 ? 13.743 6.271 0.838 1.00 73.81 226 SER A N 1
ATOM 1767 C CA . SER A 1 226 ? 12.671 6.937 1.587 1.00 73.81 226 SER A CA 1
ATOM 1768 C C . SER A 1 226 ? 12.319 6.186 2.875 1.00 73.81 226 SER A C 1
ATOM 1770 O O . SER A 1 226 ? 12.125 6.809 3.920 1.00 73.81 226 SER A O 1
ATOM 1772 N N . LYS A 1 227 ? 12.298 4.844 2.845 1.00 75.94 227 LYS A N 1
ATOM 1773 C CA . LYS A 1 227 ? 12.006 4.020 4.030 1.00 75.94 227 LYS A CA 1
ATOM 1774 C C . LYS A 1 227 ? 13.138 4.108 5.047 1.00 75.94 227 LYS A C 1
ATOM 1776 O O . LYS A 1 227 ? 12.875 4.230 6.240 1.00 75.94 227 LYS A O 1
ATOM 1781 N N . TYR A 1 228 ? 14.385 4.092 4.585 1.00 80.12 228 TYR A N 1
ATOM 1782 C CA . TYR A 1 228 ? 15.546 4.285 5.448 1.00 80.12 228 TYR A CA 1
ATOM 1783 C C . TYR A 1 228 ? 15.535 5.664 6.128 1.00 80.12 228 TYR A C 1
ATOM 1785 O O . TYR A 1 228 ? 15.723 5.754 7.342 1.00 80.12 228 TYR A O 1
ATOM 1793 N N . LEU A 1 229 ? 15.244 6.731 5.376 1.00 76.44 229 LEU A N 1
ATOM 1794 C CA . LEU A 1 229 ? 15.183 8.092 5.916 1.00 76.44 229 LEU A CA 1
ATOM 1795 C C . LEU A 1 229 ? 14.038 8.266 6.923 1.00 76.44 229 LEU A C 1
ATOM 1797 O O . LEU A 1 229 ? 14.245 8.841 7.988 1.00 76.44 229 LEU A O 1
ATOM 1801 N N . SER A 1 230 ? 12.857 7.719 6.622 1.00 72.69 230 SER A N 1
ATOM 1802 C CA . SER A 1 230 ? 11.702 7.751 7.529 1.00 72.69 230 SER A CA 1
ATOM 1803 C C . SER A 1 230 ? 11.947 6.932 8.804 1.00 72.69 230 SER A C 1
ATOM 1805 O O . SER A 1 230 ? 11.551 7.346 9.890 1.00 72.69 230 SER A O 1
ATOM 1807 N N . LYS A 1 231 ? 12.692 5.819 8.717 1.00 73.19 231 LYS A N 1
ATOM 1808 C CA . LYS A 1 231 ? 13.133 5.051 9.894 1.00 73.19 231 LYS A CA 1
ATOM 1809 C C . LYS A 1 231 ? 14.090 5.854 10.783 1.00 73.19 231 LYS A C 1
ATOM 1811 O O . LYS A 1 231 ? 14.030 5.727 12.002 1.00 73.19 231 LYS A O 1
ATOM 1816 N N . LYS A 1 232 ? 14.973 6.663 10.189 1.00 74.50 232 LYS A N 1
ATOM 1817 C CA . LYS A 1 232 ? 15.911 7.522 10.930 1.00 74.50 232 LYS A CA 1
ATOM 1818 C C . LYS A 1 232 ? 15.210 8.739 11.550 1.00 74.50 232 LYS A C 1
ATOM 1820 O O . LYS A 1 232 ? 15.546 9.125 12.665 1.00 74.50 232 LYS A O 1
ATOM 1825 N N . ASN A 1 233 ? 14.213 9.294 10.856 1.00 71.56 233 ASN A N 1
ATOM 1826 C CA . ASN A 1 233 ? 13.459 10.478 11.266 1.00 71.56 233 ASN A CA 1
ATOM 1827 C C . ASN A 1 233 ? 11.938 10.207 11.203 1.00 71.56 233 ASN A C 1
ATOM 1829 O O . ASN A 1 233 ? 11.311 10.502 10.181 1.00 71.56 233 ASN A O 1
ATOM 1833 N N . PRO A 1 234 ? 11.317 9.725 12.297 1.00 64.06 234 PRO A N 1
ATOM 1834 C CA . PRO A 1 234 ? 9.895 9.358 12.326 1.00 64.06 234 PRO A CA 1
ATOM 1835 C C . PRO A 1 234 ? 8.921 10.513 12.046 1.00 64.06 234 PRO A C 1
ATOM 1837 O O . PRO A 1 234 ? 7.787 10.281 11.640 1.00 64.06 234 PRO A O 1
ATOM 1840 N N . HIS A 1 235 ? 9.353 11.763 12.249 1.00 64.62 235 HIS A N 1
ATOM 1841 C CA . HIS A 1 235 ? 8.548 12.957 11.963 1.00 64.62 235 HIS A CA 1
ATOM 1842 C C . HIS A 1 235 ? 8.418 13.259 10.461 1.00 64.62 235 HIS A C 1
ATOM 1844 O O . HIS A 1 235 ? 7.563 14.050 10.069 1.00 64.62 235 HIS A O 1
ATOM 1850 N N . LEU A 1 236 ? 9.252 12.648 9.611 1.00 62.72 236 LEU A N 1
ATOM 1851 C CA . LEU A 1 236 ? 9.172 12.830 8.167 1.00 62.72 236 LEU A CA 1
ATOM 1852 C C . LEU A 1 236 ? 8.159 11.856 7.571 1.00 62.72 236 LEU A C 1
ATOM 1854 O O . LEU A 1 236 ? 8.321 10.635 7.629 1.00 62.72 236 LEU A O 1
ATOM 1858 N N . ASN A 1 237 ? 7.128 12.411 6.935 1.00 68.06 237 ASN A N 1
ATOM 1859 C CA . ASN A 1 237 ? 6.175 11.624 6.171 1.00 68.06 237 ASN A CA 1
ATOM 1860 C C . ASN A 1 237 ? 6.895 10.966 4.982 1.00 68.06 237 ASN A C 1
ATOM 1862 O O . ASN A 1 237 ? 7.423 11.652 4.104 1.00 68.06 237 ASN A O 1
ATOM 1866 N N . PHE A 1 238 ? 6.886 9.632 4.952 1.00 71.44 238 PHE A N 1
ATOM 1867 C CA . PHE A 1 238 ? 7.501 8.806 3.912 1.00 71.44 238 PHE A CA 1
ATOM 1868 C C . PHE A 1 238 ? 7.179 9.289 2.487 1.00 71.44 238 PHE A C 1
ATOM 1870 O O . PHE A 1 238 ? 8.077 9.386 1.653 1.00 71.44 238 PHE A O 1
ATOM 1877 N N . PHE A 1 239 ? 5.921 9.655 2.219 1.00 66.75 239 PHE A N 1
ATOM 1878 C CA . PHE A 1 239 ? 5.490 10.097 0.889 1.00 66.75 239 PHE A CA 1
ATOM 1879 C C . PHE A 1 239 ? 6.027 11.469 0.500 1.00 66.75 239 PHE A C 1
ATOM 1881 O O . PHE A 1 239 ? 6.289 11.702 -0.675 1.00 66.75 239 PHE A O 1
ATOM 1888 N N . TRP A 1 240 ? 6.230 12.360 1.470 1.00 70.31 240 TRP A N 1
ATOM 1889 C CA . TRP A 1 240 ? 6.850 13.660 1.218 1.00 70.31 240 TRP A CA 1
ATOM 1890 C C . TRP A 1 240 ? 8.334 13.519 0.891 1.00 70.31 240 TRP A C 1
ATOM 1892 O O . TRP A 1 240 ? 8.815 14.174 -0.029 1.00 70.31 240 TRP A O 1
ATOM 1902 N N . VAL A 1 241 ? 9.047 12.627 1.587 1.00 73.38 241 VAL A N 1
ATOM 1903 C CA . VAL A 1 241 ? 10.450 12.308 1.270 1.00 73.38 241 VAL A CA 1
ATOM 1904 C C . VAL A 1 241 ? 10.553 11.703 -0.128 1.00 73.38 241 VAL A C 1
ATOM 1906 O O . VAL A 1 241 ? 11.378 12.142 -0.929 1.00 73.38 241 VAL A O 1
ATOM 1909 N N . LEU A 1 242 ? 9.671 10.751 -0.447 1.00 73.75 242 LEU A N 1
ATOM 1910 C CA . LEU A 1 242 ? 9.607 10.142 -1.770 1.00 73.75 242 LEU A CA 1
ATOM 1911 C C . LEU A 1 242 ? 9.332 11.197 -2.851 1.00 73.75 242 LEU A C 1
ATOM 1913 O O . LEU A 1 242 ? 10.041 11.238 -3.851 1.00 73.75 242 LEU A O 1
ATOM 1917 N N . PHE A 1 243 ? 8.366 12.093 -2.625 1.00 71.12 243 PHE A N 1
ATOM 1918 C CA . PHE A 1 243 ? 8.055 13.201 -3.530 1.00 71.12 243 PHE A CA 1
ATOM 1919 C C . PHE A 1 243 ? 9.236 14.164 -3.717 1.00 71.12 243 PHE A C 1
ATOM 1921 O O . PHE A 1 243 ? 9.505 14.571 -4.842 1.00 71.12 243 PHE A O 1
ATOM 1928 N N . ALA A 1 244 ? 9.977 14.493 -2.656 1.00 74.56 244 ALA A N 1
ATOM 1929 C CA . ALA A 1 244 ? 11.145 15.367 -2.745 1.00 74.56 244 ALA A CA 1
ATOM 1930 C C . ALA A 1 244 ? 12.264 14.748 -3.601 1.00 74.56 244 ALA A C 1
ATOM 1932 O O . ALA A 1 244 ? 12.774 15.404 -4.507 1.00 74.56 244 ALA A O 1
ATOM 1933 N N . ILE A 1 245 ? 12.591 13.469 -3.377 1.00 73.69 245 ILE A N 1
ATOM 1934 C CA . ILE A 1 245 ? 13.578 12.738 -4.194 1.00 73.69 245 ILE A CA 1
ATOM 1935 C C . ILE A 1 245 ? 13.129 12.704 -5.660 1.00 73.69 245 ILE A C 1
ATOM 1937 O O . ILE A 1 245 ? 13.906 12.949 -6.582 1.00 73.69 245 ILE A O 1
ATOM 1941 N N . ASN A 1 246 ? 11.848 12.434 -5.869 1.00 73.44 246 ASN A N 1
ATOM 1942 C CA . ASN A 1 246 ? 11.212 12.393 -7.174 1.00 73.44 246 ASN A CA 1
ATOM 1943 C C . ASN A 1 246 ? 11.239 13.753 -7.892 1.00 73.44 246 ASN A C 1
ATOM 1945 O O . ASN A 1 246 ? 11.490 13.804 -9.094 1.00 73.44 246 ASN A O 1
ATOM 1949 N N . ALA A 1 247 ? 11.063 14.858 -7.164 1.00 72.00 247 ALA A N 1
ATOM 1950 C CA . ALA A 1 247 ? 11.202 16.209 -7.698 1.00 72.00 247 ALA A CA 1
ATOM 1951 C C . ALA A 1 247 ? 12.649 16.509 -8.124 1.00 72.00 247 ALA A C 1
ATOM 1953 O O . ALA A 1 247 ? 12.862 17.112 -9.174 1.00 72.00 247 ALA A O 1
ATOM 1954 N N . THR A 1 248 ? 13.650 16.030 -7.377 1.00 73.25 248 THR A N 1
ATOM 1955 C CA . THR A 1 248 ? 15.062 16.126 -7.787 1.00 73.25 248 THR A CA 1
ATOM 1956 C C . THR A 1 248 ? 15.324 15.353 -9.081 1.00 73.25 248 THR A C 1
ATOM 1958 O O . THR A 1 248 ? 15.984 15.867 -9.982 1.00 73.25 248 THR A O 1
ATOM 1961 N N . VAL A 1 249 ? 14.765 14.146 -9.219 1.00 70.69 249 VAL A N 1
ATOM 1962 C CA . VAL A 1 249 ? 14.861 13.362 -10.463 1.00 70.69 249 VAL A CA 1
ATOM 1963 C C . VAL A 1 249 ? 14.154 14.074 -11.620 1.00 70.69 249 VAL A C 1
ATOM 1965 O O . VAL A 1 249 ? 14.683 14.112 -12.728 1.00 70.69 249 VAL A O 1
ATOM 1968 N N . ALA A 1 250 ? 12.996 14.691 -11.377 1.00 68.94 250 ALA A N 1
ATOM 1969 C CA . ALA A 1 250 ? 12.302 15.487 -12.385 1.00 68.94 250 ALA A CA 1
ATOM 1970 C C . ALA A 1 250 ? 13.143 16.695 -12.837 1.00 68.94 250 ALA A C 1
ATOM 1972 O O . ALA A 1 250 ? 13.247 16.947 -14.037 1.00 68.94 250 ALA A O 1
ATOM 1973 N N . ALA A 1 251 ? 13.813 17.389 -11.914 1.00 71.19 251 ALA A N 1
ATOM 1974 C CA . ALA A 1 251 ? 14.740 18.466 -12.255 1.00 71.19 251 ALA A CA 1
ATOM 1975 C C . ALA A 1 251 ? 15.942 17.958 -13.071 1.00 71.19 251 ALA A C 1
ATOM 1977 O O . ALA A 1 251 ? 16.321 18.585 -14.055 1.00 71.19 251 ALA A O 1
ATOM 1978 N N . ALA A 1 252 ? 16.499 16.790 -12.736 1.00 69.38 252 ALA A N 1
ATOM 1979 C CA . ALA A 1 252 ? 17.561 16.164 -13.528 1.00 69.38 252 ALA A CA 1
ATOM 1980 C C . ALA A 1 252 ? 17.082 15.768 -14.941 1.00 69.38 252 ALA A C 1
ATOM 1982 O O . ALA A 1 252 ? 17.828 15.903 -15.910 1.00 69.38 252 ALA A O 1
ATOM 1983 N N . SER A 1 253 ? 15.817 15.353 -15.078 1.00 65.69 253 SER A N 1
ATOM 1984 C CA . SER A 1 253 ? 15.218 14.991 -16.369 1.00 65.69 253 SER A CA 1
ATOM 1985 C C . SER A 1 253 ? 15.187 16.147 -17.367 1.00 65.69 253 SER A C 1
ATOM 1987 O O . SER A 1 253 ? 15.323 15.914 -18.567 1.00 65.69 253 SER A O 1
ATOM 1989 N N . TYR A 1 254 ? 15.082 17.389 -16.879 1.00 64.94 254 TYR A N 1
ATOM 1990 C CA . TYR A 1 254 ? 15.129 18.590 -17.713 1.00 64.94 254 TYR A CA 1
ATOM 1991 C C . TYR A 1 254 ? 16.425 18.668 -18.523 1.00 64.94 254 TYR A C 1
ATOM 1993 O O . TYR A 1 254 ? 16.392 18.980 -19.708 1.00 64.94 254 TYR A O 1
ATOM 2001 N N . PHE A 1 255 ? 17.558 18.339 -17.897 1.00 64.19 255 PHE A N 1
ATOM 2002 C CA . PHE A 1 255 ? 18.862 18.368 -18.556 1.00 64.19 255 PHE A CA 1
ATOM 2003 C C . PHE A 1 255 ? 19.047 17.197 -19.526 1.00 64.19 255 PHE A C 1
ATOM 2005 O O . PHE A 1 255 ? 19.706 17.354 -20.551 1.00 64.19 255 PHE A O 1
ATOM 2012 N N . VAL A 1 256 ? 18.439 16.043 -19.239 1.00 60.22 256 VAL A N 1
ATOM 2013 C CA . VAL A 1 256 ? 18.606 14.812 -20.028 1.00 60.22 256 VAL A CA 1
ATOM 2014 C C . VAL A 1 256 ? 17.733 14.779 -21.284 1.00 60.22 256 VAL A C 1
ATOM 2016 O O . VAL A 1 256 ? 18.206 14.377 -22.342 1.00 60.22 256 VAL A O 1
ATOM 2019 N N . TYR A 1 257 ? 16.477 15.227 -21.208 1.00 58.97 257 TYR A N 1
ATOM 2020 C CA . TYR A 1 257 ? 15.569 15.264 -22.367 1.00 58.97 257 TYR A CA 1
ATOM 2021 C C . TYR A 1 257 ? 15.779 16.486 -23.270 1.00 58.97 257 TYR A C 1
ATOM 2023 O O . TYR A 1 257 ? 14.928 16.824 -24.098 1.00 58.97 257 TYR A O 1
ATOM 2031 N N . THR A 1 258 ? 16.930 17.135 -23.136 1.00 53.94 258 THR A N 1
ATOM 2032 C CA . THR A 1 258 ? 17.376 18.184 -24.037 1.00 53.94 258 THR A CA 1
ATOM 2033 C C . THR A 1 258 ? 17.645 17.565 -25.405 1.00 53.94 258 THR A C 1
ATOM 2035 O O . THR A 1 258 ? 18.626 16.851 -25.592 1.00 53.94 258 THR A O 1
ATOM 2038 N N . SER A 1 259 ? 16.749 17.794 -26.363 1.00 50.62 259 SER A N 1
ATOM 2039 C CA . SER A 1 259 ? 16.956 17.344 -27.739 1.00 50.62 259 SER A CA 1
ATOM 2040 C C . SER A 1 259 ? 17.601 18.485 -28.516 1.00 50.62 259 SER A C 1
ATOM 2042 O O . SER A 1 259 ? 17.028 19.570 -28.624 1.00 50.62 259 SER A O 1
ATOM 2044 N N . THR A 1 260 ? 18.811 18.258 -29.018 1.00 43.84 260 THR A N 1
ATOM 2045 C CA . THR A 1 260 ? 19.430 19.137 -30.011 1.00 43.84 260 THR A CA 1
ATOM 2046 C C . THR A 1 260 ? 18.692 18.923 -31.326 1.00 43.84 260 THR A C 1
ATOM 2048 O O . THR A 1 260 ? 18.605 17.792 -31.806 1.00 43.84 260 THR A O 1
ATOM 2051 N N . ASP A 1 261 ? 18.108 19.980 -31.880 1.00 43.22 261 ASP A N 1
ATOM 2052 C CA . ASP A 1 261 ? 17.431 19.917 -33.172 1.00 43.22 261 ASP A CA 1
ATOM 2053 C C . ASP A 1 261 ? 18.457 19.540 -34.269 1.00 43.22 261 ASP A C 1
ATOM 2055 O O . ASP A 1 261 ? 19.447 20.265 -34.437 1.00 43.22 261 ASP A O 1
ATOM 2059 N N . PRO A 1 262 ? 18.280 18.419 -35.004 1.00 44.34 262 PRO A N 1
ATOM 2060 C CA . PRO A 1 262 ? 19.257 17.937 -35.985 1.00 44.34 262 PRO A CA 1
ATOM 2061 C C . PRO A 1 262 ? 19.506 18.897 -37.155 1.00 44.34 262 PRO A C 1
ATOM 2063 O O . PRO A 1 262 ? 20.511 18.758 -37.845 1.00 44.34 262 PRO A O 1
ATOM 2066 N N . VAL A 1 263 ? 18.592 19.843 -37.406 1.00 46.22 263 VAL A N 1
ATOM 2067 C CA . VAL A 1 263 ? 18.638 20.732 -38.579 1.00 46.22 263 VAL A CA 1
ATOM 2068 C C . VAL A 1 263 ? 19.262 22.092 -38.254 1.00 46.22 263 VAL A C 1
ATOM 2070 O O . VAL A 1 263 ? 19.863 22.716 -39.124 1.00 46.22 263 VAL A O 1
ATOM 2073 N N . THR A 1 264 ? 19.153 22.558 -37.008 1.00 45.16 264 THR A N 1
ATOM 2074 C CA . THR A 1 264 ? 19.556 23.922 -36.614 1.00 45.16 264 THR A CA 1
ATOM 2075 C C . THR A 1 264 ? 20.645 23.967 -35.542 1.00 45.16 264 THR A C 1
ATOM 2077 O O . THR A 1 264 ? 21.171 25.042 -35.264 1.00 45.16 264 THR A O 1
ATOM 2080 N N . GLY A 1 265 ? 21.001 22.832 -34.925 1.00 44.41 265 GLY A N 1
ATOM 2081 C CA . GLY A 1 265 ? 21.973 22.786 -33.825 1.00 44.41 265 GLY A CA 1
ATOM 2082 C C . GLY A 1 265 ? 21.493 23.491 -32.549 1.00 44.41 265 GLY A C 1
ATOM 2083 O O . GLY A 1 265 ? 22.262 23.640 -31.600 1.00 44.41 265 GLY A O 1
ATOM 2084 N N . ALA A 1 266 ? 20.229 23.926 -32.511 1.00 41.97 266 ALA A N 1
ATOM 2085 C CA . ALA A 1 266 ? 19.641 24.621 -31.382 1.00 41.97 266 ALA A CA 1
ATOM 2086 C C . ALA A 1 266 ? 19.147 23.624 -30.328 1.00 41.97 266 ALA A C 1
ATOM 2088 O O . ALA A 1 266 ? 18.467 22.636 -30.613 1.00 41.97 266 ALA A O 1
ATOM 2089 N N . THR A 1 267 ? 19.492 23.909 -29.081 1.00 46.91 267 THR A N 1
ATOM 2090 C CA . THR A 1 267 ? 19.055 23.171 -27.901 1.00 46.91 267 THR A CA 1
ATOM 2091 C C . THR A 1 267 ? 17.565 23.434 -27.658 1.00 46.91 267 THR A C 1
ATOM 2093 O O . THR A 1 267 ? 17.198 24.477 -27.116 1.00 46.91 267 THR A O 1
ATOM 2096 N N . VAL A 1 268 ? 16.678 22.516 -28.055 1.00 48.84 268 VAL A N 1
ATOM 2097 C CA . VAL A 1 268 ? 15.238 22.662 -27.794 1.00 48.84 268 VAL A CA 1
ATOM 2098 C C . VAL A 1 268 ? 14.939 22.109 -26.404 1.00 48.84 268 VAL A C 1
ATOM 2100 O O . VAL A 1 268 ? 14.852 20.899 -26.181 1.00 48.84 268 VAL A O 1
ATOM 2103 N N . HIS A 1 269 ? 14.778 23.018 -25.443 1.00 53.38 269 HIS A N 1
ATOM 2104 C CA . HIS A 1 269 ? 14.359 22.691 -24.082 1.00 53.38 269 HIS A CA 1
ATOM 2105 C C . HIS A 1 269 ? 12.873 22.317 -24.061 1.00 53.38 269 HIS A C 1
ATOM 2107 O O . HIS A 1 269 ? 11.990 23.164 -23.916 1.00 53.38 269 HIS A O 1
ATOM 2113 N N . ASN A 1 270 ? 12.575 21.028 -24.216 1.00 60.75 270 ASN A N 1
ATOM 2114 C CA . ASN A 1 270 ? 11.210 20.536 -24.104 1.00 60.75 270 ASN A CA 1
ATOM 2115 C C . ASN A 1 270 ? 10.867 20.326 -22.621 1.00 60.75 270 ASN A C 1
ATOM 2117 O O . ASN A 1 270 ? 11.313 19.367 -22.000 1.00 60.75 270 ASN A O 1
ATOM 2121 N N . TYR A 1 271 ? 10.068 21.222 -22.040 1.00 66.62 271 TYR A N 1
ATOM 2122 C CA . TYR A 1 271 ? 9.604 21.119 -20.649 1.00 66.62 271 TYR A CA 1
ATOM 2123 C C . TYR A 1 271 ? 8.535 20.028 -20.451 1.00 66.62 271 TYR A C 1
ATOM 2125 O O . TYR A 1 271 ? 8.252 19.636 -19.317 1.00 66.62 271 TYR A O 1
ATOM 2133 N N . LYS A 1 272 ? 7.954 19.496 -21.541 1.00 68.25 272 LYS A N 1
ATOM 2134 C CA . LYS A 1 272 ? 6.875 18.495 -21.491 1.00 68.25 272 LYS A CA 1
ATOM 2135 C C . LYS A 1 272 ? 7.224 17.248 -20.656 1.00 68.25 272 LYS A C 1
ATOM 2137 O O . LYS A 1 272 ? 6.415 16.911 -19.793 1.00 68.25 272 LYS A O 1
ATOM 2142 N N . PRO A 1 273 ? 8.388 16.583 -20.813 1.00 67.06 273 PRO A N 1
ATOM 2143 C CA . PRO A 1 273 ? 8.722 15.378 -20.044 1.00 67.06 273 PRO A CA 1
ATOM 2144 C C . PRO A 1 273 ? 8.844 15.639 -18.537 1.00 67.06 273 PRO A C 1
ATOM 2146 O O . PRO A 1 273 ? 8.451 14.796 -17.732 1.00 67.06 273 PRO A O 1
ATOM 2149 N N . VAL A 1 274 ? 9.319 16.828 -18.148 1.00 70.62 274 VAL A N 1
ATOM 2150 C CA . VAL A 1 274 ? 9.434 17.242 -16.740 1.00 70.62 274 VAL A CA 1
ATOM 2151 C C . VAL A 1 274 ? 8.050 17.406 -16.121 1.00 70.62 274 VAL A C 1
ATOM 2153 O O . VAL A 1 274 ? 7.771 16.836 -15.065 1.00 70.62 274 VAL A O 1
ATOM 2156 N N . CYS A 1 275 ? 7.153 18.129 -16.801 1.00 74.06 275 CYS A N 1
ATOM 2157 C CA . CYS A 1 275 ? 5.770 18.303 -16.356 1.00 74.06 275 CYS A CA 1
ATOM 2158 C C . CYS A 1 275 ? 5.039 16.957 -16.244 1.00 74.06 275 CYS A C 1
ATOM 2160 O O . CYS A 1 275 ? 4.319 16.731 -15.274 1.00 74.06 275 CYS A O 1
ATOM 2162 N N . MET A 1 276 ? 5.267 16.040 -17.190 1.00 77.00 276 MET A N 1
ATOM 2163 C CA . MET A 1 276 ? 4.710 14.684 -17.156 1.00 77.00 276 MET A CA 1
ATOM 2164 C C . MET A 1 276 ? 5.248 13.861 -15.986 1.00 77.00 276 MET A C 1
ATOM 2166 O O . MET A 1 276 ? 4.469 13.194 -15.310 1.00 77.00 276 MET A O 1
ATOM 2170 N N . CYS A 1 277 ? 6.550 13.937 -15.701 1.00 76.44 277 CYS A N 1
ATOM 2171 C CA . CYS A 1 277 ? 7.159 13.251 -14.564 1.00 76.44 277 CYS A CA 1
ATOM 2172 C C . CYS A 1 277 ? 6.593 13.767 -13.232 1.00 76.44 277 CYS A C 1
ATOM 2174 O O . CYS A 1 277 ? 6.191 12.971 -12.381 1.00 76.44 277 CYS A O 1
ATOM 2176 N N . ILE A 1 278 ? 6.480 15.089 -13.058 1.00 78.50 278 ILE A N 1
ATOM 2177 C CA . ILE A 1 278 ? 5.895 15.692 -11.849 1.00 78.50 278 ILE A CA 1
ATOM 2178 C C . ILE A 1 278 ? 4.424 15.286 -11.700 1.00 78.50 278 ILE A C 1
ATOM 2180 O O . ILE A 1 278 ? 4.014 14.860 -10.618 1.00 78.50 278 ILE A O 1
ATOM 2184 N N . LEU A 1 279 ? 3.642 15.355 -12.782 1.00 83.06 279 LEU A N 1
ATOM 2185 C CA . LEU A 1 279 ? 2.230 14.975 -12.776 1.00 83.06 279 LEU A CA 1
ATOM 2186 C C . LEU A 1 279 ? 2.043 13.489 -12.436 1.00 83.06 279 LEU A C 1
ATOM 2188 O O . LEU A 1 279 ? 1.255 13.164 -11.548 1.00 83.06 279 LEU A O 1
ATOM 2192 N N . TYR A 1 280 ? 2.812 12.598 -13.074 1.00 84.00 280 TYR A N 1
ATOM 2193 C CA . TYR A 1 280 ? 2.850 11.171 -12.743 1.00 84.00 280 TYR A CA 1
ATOM 2194 C C . TYR A 1 280 ? 3.148 10.968 -11.253 1.00 84.00 280 TYR A C 1
ATOM 2196 O O . TYR A 1 280 ? 2.401 10.279 -10.563 1.00 84.00 280 TYR A O 1
ATOM 2204 N N . SER A 1 281 ? 4.206 11.617 -10.752 1.00 79.38 281 SER A N 1
ATOM 2205 C CA . SER A 1 281 ? 4.677 11.495 -9.367 1.00 79.38 281 SER A CA 1
ATOM 2206 C C . SER A 1 281 ? 3.627 11.937 -8.355 1.00 79.38 281 SER A C 1
ATOM 2208 O O . SER A 1 281 ? 3.459 11.302 -7.313 1.00 79.38 281 SER A O 1
ATOM 2210 N N . PHE A 1 282 ? 2.921 13.030 -8.648 1.00 83.00 282 PHE A N 1
ATOM 2211 C CA . PHE A 1 282 ? 1.861 13.551 -7.799 1.00 83.00 282 PHE A CA 1
ATOM 2212 C C . PHE A 1 282 ? 0.677 12.582 -7.740 1.00 83.00 282 PHE A C 1
ATOM 2214 O O . PHE A 1 282 ? 0.261 12.181 -6.652 1.00 83.00 282 PHE A O 1
ATOM 2221 N N . ILE A 1 283 ? 0.181 12.143 -8.902 1.00 87.44 283 ILE A N 1
ATOM 2222 C CA . ILE A 1 283 ? -0.969 11.233 -8.995 1.00 87.44 283 ILE A CA 1
ATOM 2223 C C . ILE A 1 283 ? -0.646 9.897 -8.338 1.00 87.44 283 ILE A C 1
ATOM 2225 O O . ILE A 1 283 ? -1.439 9.399 -7.538 1.00 87.44 283 ILE A O 1
ATOM 2229 N N . SER A 1 284 ? 0.528 9.335 -8.625 1.00 84.88 284 SER A N 1
ATOM 2230 C CA . SER A 1 284 ? 0.931 8.054 -8.064 1.00 84.88 284 SER A CA 1
ATOM 2231 C C . SER A 1 284 ? 1.106 8.128 -6.550 1.00 84.88 284 SER A C 1
ATOM 2233 O O . SER A 1 284 ? 0.672 7.219 -5.848 1.00 84.88 284 SER A O 1
ATOM 2235 N N . SER A 1 285 ? 1.668 9.220 -6.023 1.00 81.56 285 SER A N 1
ATOM 2236 C CA . SER A 1 285 ? 1.813 9.423 -4.574 1.00 81.56 285 SER A CA 1
ATOM 2237 C C . SER A 1 285 ? 0.460 9.611 -3.888 1.00 81.56 285 SER A C 1
ATOM 2239 O O . SER A 1 285 ? 0.201 9.000 -2.850 1.00 81.56 285 SER A O 1
ATOM 2241 N N . PHE A 1 286 ? -0.437 10.403 -4.482 1.00 83.50 286 PHE A N 1
ATOM 2242 C CA . PHE A 1 286 ? -1.787 10.614 -3.962 1.00 83.50 286 PHE A CA 1
ATOM 2243 C C . PHE A 1 286 ? -2.591 9.305 -3.935 1.00 83.50 286 PHE A C 1
ATOM 2245 O O . PHE A 1 286 ? -3.183 8.952 -2.912 1.00 83.50 286 PHE A O 1
ATOM 2252 N N . MET A 1 287 ? -2.551 8.537 -5.026 1.00 86.62 287 MET A N 1
ATOM 2253 C CA . MET A 1 287 ? -3.207 7.231 -5.130 1.00 86.62 287 MET A CA 1
ATOM 2254 C C . MET A 1 287 ? -2.590 6.184 -4.195 1.00 86.62 287 MET A C 1
ATOM 2256 O O . MET A 1 287 ? -3.328 5.432 -3.557 1.00 86.62 287 MET A O 1
ATOM 2260 N N . ALA A 1 288 ? -1.264 6.169 -4.032 1.00 82.94 288 ALA A N 1
ATOM 2261 C CA . ALA A 1 288 ? -0.586 5.288 -3.082 1.00 82.94 288 ALA A CA 1
ATOM 2262 C C . ALA A 1 288 ? -0.997 5.584 -1.638 1.00 82.94 288 ALA A C 1
ATOM 2264 O O . ALA A 1 288 ? -1.375 4.671 -0.900 1.00 82.94 288 ALA A O 1
ATOM 2265 N N . ASN A 1 289 ? -1.000 6.862 -1.253 1.00 78.69 289 ASN A N 1
ATOM 2266 C CA . ASN A 1 289 ? -1.429 7.303 0.069 1.00 78.69 289 ASN A CA 1
ATOM 2267 C C . ASN A 1 289 ? -2.899 6.926 0.327 1.00 78.69 289 ASN A C 1
ATOM 2269 O O . ASN A 1 289 ? -3.231 6.341 1.359 1.00 78.69 289 ASN A O 1
ATOM 2273 N N . ARG A 1 290 ? -3.778 7.162 -0.656 1.00 79.62 290 ARG A N 1
ATOM 2274 C CA . ARG A 1 290 ? -5.197 6.788 -0.581 1.00 79.62 290 ARG A CA 1
ATOM 2275 C C . ARG A 1 290 ? -5.404 5.276 -0.450 1.00 79.62 290 ARG A C 1
ATOM 2277 O O . ARG A 1 290 ? -6.307 4.849 0.274 1.00 79.62 290 ARG A O 1
ATOM 2284 N N . SER A 1 291 ? -4.583 4.484 -1.140 1.00 81.00 291 SER A N 1
ATOM 2285 C CA . SER A 1 291 ? -4.587 3.019 -1.082 1.00 81.00 291 SER A CA 1
ATOM 2286 C C . SER A 1 291 ? -4.111 2.498 0.280 1.00 81.00 291 SER A C 1
ATOM 2288 O O . SER A 1 291 ? -4.716 1.569 0.822 1.00 81.00 291 SER A O 1
ATOM 2290 N N . LEU A 1 292 ? -3.090 3.124 0.877 1.00 72.75 292 LEU A N 1
ATOM 2291 C CA . LEU A 1 292 ? -2.551 2.745 2.186 1.00 72.75 292 LEU A CA 1
ATOM 2292 C C . LEU A 1 292 ? -3.485 3.061 3.349 1.00 72.75 292 LEU A C 1
ATOM 2294 O O . LEU A 1 292 ? -3.776 2.156 4.132 1.00 72.75 292 LEU A O 1
ATOM 2298 N N . GLN A 1 293 ? -3.994 4.296 3.421 1.00 66.00 293 GLN A N 1
ATOM 2299 C CA . GLN A 1 293 ? -4.954 4.714 4.454 1.00 66.00 293 GLN A CA 1
ATOM 2300 C C . GLN A 1 293 ? -6.220 3.838 4.436 1.00 66.00 293 GLN A C 1
ATOM 2302 O O . GLN A 1 293 ? -6.914 3.676 5.437 1.00 66.00 293 GLN A O 1
ATOM 2307 N N . GLY A 1 294 ? -6.509 3.198 3.299 1.00 60.38 294 GLY A N 1
ATOM 2308 C CA . GLY A 1 294 ? -7.691 2.370 3.139 1.00 60.38 294 GLY A CA 1
ATOM 2309 C C . GLY A 1 294 ? -8.977 3.193 3.213 1.00 60.38 294 GLY A C 1
ATOM 2310 O O . GLY A 1 294 ? -8.985 4.410 3.364 1.00 60.38 294 GLY A O 1
ATOM 2311 N N . GLY A 1 295 ? -10.124 2.536 3.062 1.00 53.84 295 GLY A N 1
ATOM 2312 C CA . GLY A 1 295 ? -11.428 3.189 3.229 1.00 53.84 295 GLY A CA 1
ATOM 2313 C C . GLY A 1 295 ? -11.800 3.482 4.687 1.00 53.84 295 GLY A C 1
ATOM 2314 O O . GLY A 1 295 ? -12.913 3.929 4.931 1.00 53.84 295 GLY A O 1
ATOM 2315 N N . LYS A 1 296 ? -10.915 3.199 5.653 1.00 55.03 296 LYS A N 1
ATOM 2316 C CA . LYS A 1 296 ? -11.207 3.274 7.091 1.00 55.03 296 LYS A CA 1
ATOM 2317 C C . LYS A 1 296 ? -10.885 4.656 7.660 1.00 55.03 296 LYS A C 1
ATOM 2319 O O . LYS A 1 296 ? -10.182 4.773 8.652 1.00 55.03 296 LYS A O 1
ATOM 2324 N N . SER A 1 297 ? -11.400 5.699 7.020 1.00 64.50 297 SER A N 1
ATOM 2325 C CA . SER A 1 297 ? -11.475 7.016 7.649 1.00 64.50 297 SER A CA 1
ATOM 2326 C C . SER A 1 297 ? -12.691 7.031 8.572 1.00 64.50 297 SER A C 1
ATOM 2328 O O . SER A 1 297 ? -13.816 6.817 8.099 1.00 64.50 297 SER A O 1
ATOM 2330 N N . ALA A 1 298 ? -12.468 7.274 9.856 1.00 76.69 298 ALA A N 1
ATOM 2331 C CA . ALA A 1 298 ? -13.525 7.478 10.835 1.00 76.69 298 ALA A CA 1
ATOM 2332 C C . ALA A 1 298 ? -13.474 8.917 11.352 1.00 76.69 298 ALA A C 1
ATOM 2334 O O . ALA A 1 298 ? -12.472 9.617 11.196 1.00 76.69 298 ALA A O 1
ATOM 2335 N N . TYR A 1 299 ? -14.560 9.356 11.967 1.00 85.56 299 TYR A N 1
ATOM 2336 C CA . TYR A 1 299 ? -14.623 10.647 12.633 1.00 85.56 299 TYR A CA 1
ATOM 2337 C C . TYR A 1 299 ? -14.890 10.416 14.109 1.00 85.56 299 TYR A C 1
ATOM 2339 O O . TYR A 1 299 ? -15.793 9.660 14.472 1.00 85.56 299 TYR A O 1
ATOM 2347 N N . LYS A 1 300 ? -14.073 11.041 14.955 1.00 88.62 300 LYS A N 1
ATOM 2348 C CA . LYS A 1 300 ? -14.286 11.067 16.397 1.00 88.62 300 LYS A CA 1
ATOM 2349 C C . LYS A 1 300 ? -15.080 12.319 16.716 1.00 88.62 300 LYS A C 1
ATOM 2351 O O . LYS A 1 300 ? -14.600 13.426 16.487 1.00 88.62 300 LYS A O 1
ATOM 2356 N N . PHE A 1 301 ? -16.268 12.125 17.255 1.00 90.44 301 PHE A N 1
ATOM 2357 C CA . PHE A 1 301 ? -17.082 13.189 17.802 1.00 90.44 301 PHE A CA 1
ATOM 2358 C C . PHE A 1 301 ? -16.857 13.254 19.304 1.00 90.44 301 PHE A C 1
ATOM 2360 O O . PHE A 1 301 ? -16.905 12.228 19.988 1.00 90.44 301 PHE A O 1
ATOM 2367 N N . LEU A 1 302 ? -16.611 14.464 19.795 1.00 91.44 302 LEU A N 1
ATOM 2368 C CA . LEU A 1 302 ? -16.620 14.767 21.216 1.00 91.44 302 LEU A CA 1
ATOM 2369 C C . LEU A 1 302 ? -17.783 15.717 21.471 1.00 91.44 302 LEU A C 1
ATOM 2371 O O . LEU A 1 302 ? -17.802 16.838 20.963 1.00 91.44 302 LEU A O 1
ATOM 2375 N N . ILE A 1 303 ? -18.775 15.221 22.201 1.00 92.06 303 ILE A N 1
ATOM 2376 C CA . ILE A 1 303 ? -20.047 15.893 22.443 1.00 92.06 303 ILE A CA 1
ATOM 2377 C C . ILE A 1 303 ? -20.105 16.282 23.913 1.00 92.06 303 ILE A C 1
ATOM 2379 O O . ILE A 1 303 ? -19.934 15.431 24.773 1.00 92.06 303 ILE A O 1
ATOM 2383 N N . ILE A 1 304 ? -20.380 17.545 24.200 1.00 91.25 304 ILE A N 1
ATOM 2384 C CA . ILE A 1 304 ? -20.577 18.094 25.538 1.00 91.25 304 ILE A CA 1
ATOM 2385 C C . ILE A 1 304 ? -22.058 18.448 25.659 1.00 91.25 304 ILE A C 1
ATOM 2387 O O . ILE A 1 304 ? -22.555 19.311 24.931 1.00 91.25 304 ILE A O 1
ATOM 2391 N N . THR A 1 305 ? -22.777 17.773 26.553 1.00 89.62 305 THR A N 1
ATOM 2392 C CA . THR A 1 305 ? -24.240 17.886 26.655 1.00 89.62 305 THR A CA 1
ATOM 2393 C C . THR A 1 305 ? -24.742 17.605 28.073 1.00 89.62 305 THR A C 1
ATOM 2395 O O . THR A 1 305 ? -24.005 17.117 28.927 1.00 89.62 305 THR A O 1
ATOM 2398 N N . LYS A 1 306 ? -26.006 17.952 28.336 1.00 87.25 306 LYS A N 1
ATOM 2399 C CA . LYS A 1 306 ? -26.770 17.465 29.500 1.00 87.25 306 LYS A CA 1
ATOM 2400 C C . LYS A 1 306 ? -27.649 16.256 29.163 1.00 87.25 306 LYS A C 1
ATOM 2402 O O . LYS A 1 306 ? -28.137 15.605 30.073 1.00 87.25 306 LYS A O 1
ATOM 2407 N N . HIS A 1 307 ? -27.835 15.971 27.876 1.00 86.56 307 HIS A N 1
ATOM 2408 C CA . HIS A 1 307 ? -28.732 14.937 27.356 1.00 86.56 307 HIS A CA 1
ATOM 2409 C C . HIS A 1 307 ? -27.950 13.706 26.879 1.00 86.56 307 HIS A C 1
ATOM 2411 O O . HIS A 1 307 ? -28.130 13.215 25.763 1.00 86.56 307 HIS A O 1
ATOM 2417 N N . ALA A 1 308 ? -26.963 13.271 27.670 1.00 86.12 308 ALA A N 1
ATOM 2418 C CA . ALA A 1 308 ? -26.043 12.222 27.240 1.00 86.12 308 ALA A CA 1
ATOM 2419 C C . ALA A 1 308 ? -26.732 10.860 27.112 1.00 86.12 308 ALA A C 1
ATOM 2421 O O . ALA A 1 308 ? -26.378 10.096 26.219 1.00 86.12 308 ALA A O 1
ATOM 2422 N N . GLU A 1 309 ? -27.715 10.568 27.965 1.00 86.19 309 GLU A N 1
ATOM 2423 C CA . GLU A 1 309 ? -28.449 9.299 27.940 1.00 86.19 309 GLU A CA 1
ATOM 2424 C C . GLU A 1 309 ? -29.363 9.193 26.714 1.00 86.19 309 GLU A C 1
ATOM 2426 O O . GLU A 1 309 ? -29.390 8.154 26.051 1.00 86.19 309 GLU A O 1
ATOM 2431 N N . GLU A 1 310 ? -30.066 10.271 26.352 1.00 87.44 310 GLU A N 1
ATOM 2432 C CA . GLU A 1 310 ? -30.932 10.283 25.172 1.00 87.44 310 GLU A CA 1
ATOM 2433 C C . GLU A 1 310 ? -30.115 10.199 23.873 1.00 87.44 310 GLU A C 1
ATOM 2435 O O . GLU A 1 310 ? -30.489 9.482 22.938 1.00 87.44 310 GLU A O 1
ATOM 2440 N N . ILE A 1 311 ? -28.970 10.889 23.826 1.00 87.38 311 ILE A N 1
ATOM 2441 C CA . ILE A 1 311 ? -28.053 10.853 22.682 1.00 87.38 311 ILE A CA 1
ATOM 2442 C C . ILE A 1 311 ? -27.404 9.471 22.541 1.00 87.38 311 ILE A C 1
ATOM 2444 O O . ILE A 1 311 ? -27.377 8.938 21.431 1.00 87.38 311 ILE A O 1
ATOM 2448 N N . ASP A 1 312 ? -26.924 8.865 23.631 1.00 85.62 312 ASP A N 1
ATOM 2449 C CA . ASP A 1 312 ? -26.343 7.514 23.609 1.00 85.62 312 ASP A CA 1
ATOM 2450 C C . ASP A 1 312 ? -27.356 6.487 23.085 1.00 85.62 312 ASP A C 1
ATOM 2452 O O . ASP A 1 312 ? -27.058 5.720 22.166 1.00 85.62 312 ASP A O 1
ATOM 2456 N N . ARG A 1 313 ? -28.606 6.553 23.562 1.00 85.38 313 ARG A N 1
ATOM 2457 C CA . ARG A 1 313 ? -29.680 5.672 23.092 1.00 85.38 313 ARG A CA 1
ATOM 2458 C C . ARG A 1 313 ? -29.925 5.801 21.588 1.00 85.38 313 ARG A C 1
ATOM 2460 O O . ARG A 1 313 ? -29.992 4.785 20.895 1.00 85.38 313 ARG A O 1
ATOM 2467 N N . GLU A 1 314 ? -30.023 7.022 21.059 1.00 87.12 314 GLU A N 1
ATOM 2468 C CA . GLU A 1 314 ? -30.208 7.227 19.616 1.00 87.12 314 GLU A CA 1
ATOM 2469 C C . GLU A 1 314 ? -29.003 6.738 18.793 1.00 87.12 314 GLU A C 1
ATOM 2471 O O . GLU A 1 314 ? -29.197 6.166 17.715 1.00 87.12 314 GLU A O 1
ATOM 2476 N N . ILE A 1 315 ? -27.772 6.920 19.286 1.00 86.62 315 ILE A N 1
ATOM 2477 C CA . ILE A 1 315 ? -26.551 6.442 18.618 1.00 86.62 315 ILE A CA 1
ATOM 2478 C C . ILE A 1 315 ? -26.550 4.912 18.545 1.00 86.62 315 ILE A C 1
ATOM 2480 O O . ILE A 1 315 ? -26.310 4.341 17.474 1.00 86.62 315 ILE A O 1
ATOM 2484 N N . VAL A 1 316 ? -26.859 4.233 19.649 1.00 84.31 316 VAL A N 1
ATOM 2485 C CA . VAL A 1 316 ? -26.877 2.768 19.690 1.00 84.31 316 VAL A CA 1
ATOM 2486 C C . VAL A 1 316 ? -28.012 2.208 18.825 1.00 84.31 316 VAL A C 1
ATOM 2488 O O . VAL A 1 316 ? -27.786 1.275 18.050 1.00 84.31 316 VAL A O 1
ATOM 2491 N N . GLU A 1 317 ? -29.216 2.786 18.886 1.00 83.06 317 GLU A N 1
ATOM 2492 C CA . GLU A 1 317 ? -30.378 2.297 18.133 1.00 83.06 317 GLU A CA 1
ATOM 2493 C C . GLU A 1 317 ? -30.245 2.517 16.619 1.00 83.06 317 GLU A C 1
ATOM 2495 O O . GLU A 1 317 ? -30.537 1.608 15.836 1.00 83.06 317 GLU A O 1
ATOM 2500 N N . LYS A 1 318 ? -29.787 3.699 16.185 1.00 82.19 318 LYS A N 1
ATOM 2501 C CA . LYS A 1 318 ? -29.755 4.063 14.756 1.00 82.19 318 LYS A CA 1
ATOM 2502 C C . LYS A 1 318 ? -28.452 3.706 14.069 1.00 82.19 318 LYS A C 1
ATOM 2504 O O . LYS A 1 318 ? -28.464 3.264 12.922 1.00 82.19 318 LYS A O 1
ATOM 2509 N N . LEU A 1 319 ? -27.328 3.900 14.753 1.00 80.81 319 LEU A N 1
ATOM 2510 C CA . LEU A 1 319 ? -26.002 3.773 14.149 1.00 80.81 319 LEU A CA 1
ATOM 2511 C C . LEU A 1 319 ? -25.302 2.475 14.538 1.00 80.81 319 LEU A C 1
ATOM 2513 O O . LEU A 1 319 ? -24.289 2.135 13.923 1.00 80.81 319 LEU A O 1
ATOM 2517 N N . LYS A 1 320 ? -25.848 1.738 15.521 1.00 79.75 320 LYS A N 1
ATOM 2518 C CA . LYS A 1 320 ? -25.264 0.503 16.071 1.00 79.75 320 LYS A CA 1
ATOM 2519 C C . LYS A 1 320 ? -23.805 0.696 16.492 1.00 79.75 320 LYS A C 1
ATOM 2521 O O . LYS A 1 320 ? -22.997 -0.230 16.407 1.00 79.75 320 LYS A O 1
ATOM 2526 N N . HIS A 1 321 ? -23.478 1.914 16.916 1.00 76.38 321 HIS A N 1
ATOM 2527 C CA . HIS A 1 321 ? -22.174 2.299 17.421 1.00 76.38 321 HIS A CA 1
ATOM 2528 C C . HIS A 1 321 ? -22.239 2.421 18.938 1.00 76.38 321 HIS A C 1
ATOM 2530 O O . HIS A 1 321 ? -23.243 2.858 19.489 1.00 76.38 321 HIS A O 1
ATOM 2536 N N . SER A 1 322 ? -21.159 2.033 19.607 1.00 76.94 322 SER A N 1
ATOM 2537 C CA . SER A 1 322 ? -20.977 2.311 21.028 1.00 76.94 322 SER A CA 1
ATOM 2538 C C . SER A 1 322 ? -20.387 3.707 21.210 1.00 76.94 322 SER A C 1
ATOM 2540 O O . SER A 1 322 ? -19.582 4.161 20.387 1.00 76.94 322 SER A O 1
ATOM 2542 N N . ALA A 1 323 ? -20.747 4.360 22.307 1.00 85.00 323 ALA A N 1
ATOM 2543 C CA . ALA A 1 323 ? -20.119 5.586 22.764 1.00 85.00 323 ALA A CA 1
ATOM 2544 C C . ALA A 1 323 ? -19.550 5.397 24.177 1.00 85.00 323 ALA A C 1
ATOM 2546 O O . ALA A 1 323 ? -19.959 4.507 24.921 1.00 85.00 323 ALA A O 1
ATOM 2547 N N . THR A 1 324 ? -18.575 6.227 24.536 1.00 86.50 324 THR A N 1
ATOM 2548 C CA . THR A 1 324 ? -18.001 6.274 25.883 1.00 86.50 324 THR A CA 1
ATOM 2549 C C . THR A 1 324 ? -18.421 7.574 26.546 1.00 86.50 324 THR A C 1
ATOM 2551 O O . THR A 1 324 ? -18.177 8.648 25.995 1.00 86.50 324 THR A O 1
ATOM 2554 N N . LYS A 1 325 ? -19.009 7.484 27.741 1.00 88.62 325 LYS A N 1
ATOM 2555 C CA . LYS A 1 325 ? -19.364 8.643 28.564 1.00 88.62 325 LYS A CA 1
ATOM 2556 C C . LYS A 1 325 ? -18.229 8.984 29.530 1.00 88.62 325 LYS A C 1
ATOM 2558 O O . LYS A 1 325 ? -17.704 8.103 30.208 1.00 88.62 325 LYS A O 1
ATOM 2563 N N . LEU A 1 326 ? -17.868 10.258 29.595 1.00 90.00 326 LEU A N 1
ATOM 2564 C CA . LEU A 1 326 ? -16.961 10.846 30.575 1.00 90.00 326 LEU A CA 1
ATOM 2565 C C . LEU A 1 326 ? -17.696 11.967 31.312 1.00 90.00 326 LEU A C 1
ATOM 2567 O O . LEU A 1 326 ? -18.537 12.640 30.724 1.00 90.00 326 LEU A O 1
ATOM 2571 N N . ILE A 1 327 ? -17.349 12.191 32.574 1.00 89.00 327 ILE A N 1
ATOM 2572 C CA . ILE A 1 327 ? -17.875 13.311 33.361 1.00 89.00 327 ILE A CA 1
ATOM 2573 C C . ILE A 1 327 ? -16.833 14.428 33.317 1.00 89.00 327 ILE A C 1
ATOM 2575 O O . ILE A 1 327 ? -15.657 14.192 33.600 1.00 89.00 327 ILE A O 1
ATOM 2579 N N . GLY A 1 328 ? -17.248 15.629 32.927 1.00 86.50 328 GLY A N 1
ATOM 2580 C CA . GLY A 1 328 ? -16.406 16.820 32.904 1.00 86.50 328 GLY A CA 1
ATOM 2581 C C . GLY A 1 328 ? -17.019 17.953 33.718 1.00 86.50 328 GLY A C 1
ATOM 2582 O O . GLY A 1 328 ? -18.234 18.053 33.853 1.00 86.50 328 GLY A O 1
ATOM 2583 N N . THR A 1 329 ? -16.185 18.849 34.236 1.00 88.25 329 THR A N 1
ATOM 2584 C CA . THR A 1 329 ? -16.643 20.051 34.946 1.00 88.25 329 THR A CA 1
ATOM 2585 C C . THR A 1 329 ? -16.274 21.282 34.130 1.00 88.25 329 THR A C 1
ATOM 2587 O O . THR A 1 329 ? -15.119 21.465 33.745 1.00 88.25 329 THR A O 1
ATOM 2590 N N . GLY A 1 330 ? -17.259 22.129 33.830 1.00 84.94 330 GLY A N 1
ATOM 2591 C CA . GLY A 1 330 ? -17.021 23.364 33.089 1.00 84.94 330 GLY A CA 1
ATOM 2592 C C . GLY A 1 330 ? -16.243 24.375 33.929 1.00 84.94 330 GLY A C 1
ATOM 2593 O O . GLY A 1 330 ? -16.693 24.742 35.006 1.00 84.94 330 GLY A O 1
ATOM 2594 N N . VAL A 1 331 ? -15.121 24.884 33.418 1.00 85.81 331 VAL A N 1
ATOM 2595 C CA . VAL A 1 331 ? -14.247 25.820 34.157 1.00 85.81 331 VAL A CA 1
ATOM 2596 C C . VAL A 1 331 ? -14.938 27.154 34.473 1.00 85.81 331 VAL A C 1
ATOM 2598 O O . VAL A 1 331 ? -14.703 27.735 35.525 1.00 85.81 331 VAL A O 1
ATOM 2601 N N . TYR A 1 332 ? -15.804 27.646 33.580 1.00 80.69 332 TYR A N 1
ATOM 2602 C CA . TYR A 1 332 ? -16.503 28.923 33.777 1.00 80.69 332 TYR A CA 1
ATOM 2603 C C . TYR A 1 332 ? -17.769 28.787 34.633 1.00 80.69 332 TYR A C 1
ATOM 2605 O O . TYR A 1 332 ? -18.061 29.640 35.462 1.00 80.69 332 TYR A O 1
ATOM 2613 N N . SER A 1 333 ? -18.537 27.714 34.426 1.00 80.38 333 SER A N 1
ATOM 2614 C CA . SER A 1 333 ? -19.829 27.514 35.089 1.00 80.38 333 SER A CA 1
ATOM 2615 C C . SER A 1 333 ? -19.742 26.702 36.381 1.00 80.38 333 SER A C 1
ATOM 2617 O O . SER A 1 333 ? -20.719 26.678 37.120 1.00 80.38 333 SER A O 1
ATOM 2619 N N . ASN A 1 334 ? -18.627 26.001 36.636 1.00 83.06 334 ASN A N 1
ATOM 2620 C CA . ASN A 1 334 ? -18.476 24.990 37.694 1.00 83.06 334 ASN A CA 1
ATOM 2621 C C . ASN A 1 334 ? -19.617 23.957 37.728 1.00 83.06 334 ASN A C 1
ATOM 2623 O O . ASN A 1 334 ? -19.902 23.357 38.759 1.00 83.06 334 ASN A O 1
ATOM 2627 N N . THR A 1 335 ? -20.274 23.740 36.585 1.00 84.75 335 THR A N 1
ATOM 2628 C CA . THR A 1 335 ? -21.328 22.729 36.450 1.00 84.75 335 THR A CA 1
ATOM 2629 C C . THR A 1 335 ? -20.750 21.456 35.862 1.00 84.75 335 THR A C 1
ATOM 2631 O O . THR A 1 335 ? -19.946 21.509 34.924 1.00 84.75 335 THR A O 1
ATOM 2634 N N . GLU A 1 336 ? -21.174 20.316 36.402 1.00 85.19 336 GLU A N 1
ATOM 2635 C CA . GLU A 1 336 ? -20.921 19.019 35.785 1.00 85.19 336 GLU A CA 1
ATOM 2636 C C . GLU A 1 336 ? -21.656 18.926 34.444 1.00 85.19 336 GLU A C 1
ATOM 2638 O O . GLU A 1 336 ? -22.790 19.391 34.280 1.00 85.19 336 GLU A O 1
ATOM 2643 N N . ARG A 1 337 ? -20.961 18.374 33.454 1.00 86.06 337 ARG A N 1
ATOM 2644 C CA . ARG A 1 337 ? -21.428 18.147 32.092 1.00 86.06 337 ARG A CA 1
ATOM 2645 C C . ARG A 1 337 ? -20.947 16.782 31.641 1.00 86.06 337 ARG A C 1
ATOM 2647 O O . ARG A 1 337 ? -19.797 16.411 31.877 1.00 86.06 337 ARG A O 1
ATOM 2654 N N . ASP A 1 338 ? -21.808 16.078 30.927 1.00 90.06 338 ASP A N 1
ATOM 2655 C CA . ASP A 1 338 ? -21.428 14.817 30.322 1.00 90.06 338 ASP A CA 1
ATOM 2656 C C . ASP A 1 338 ? -20.708 15.066 28.998 1.00 90.06 338 ASP A C 1
ATOM 2658 O O . ASP A 1 338 ? -21.090 15.918 28.187 1.00 90.06 338 ASP A O 1
ATOM 2662 N N . VAL A 1 339 ? -19.650 14.291 28.791 1.00 91.00 339 VAL A N 1
ATOM 2663 C CA . VAL A 1 339 ? -18.853 14.267 27.574 1.00 91.00 339 VAL A CA 1
ATOM 2664 C C . VAL A 1 339 ? -19.000 12.898 26.923 1.00 91.00 339 VAL A C 1
ATOM 2666 O O . VAL A 1 339 ? -18.512 11.895 27.439 1.00 91.00 339 VAL A O 1
ATOM 2669 N N . VAL A 1 340 ? -19.661 12.847 25.771 1.00 91.00 340 VAL A N 1
ATOM 2670 C CA . VAL A 1 340 ? -19.857 11.622 24.992 1.00 91.00 340 VAL A CA 1
ATOM 2671 C C . VAL A 1 340 ? -18.821 11.571 23.873 1.00 91.00 340 VAL A C 1
ATOM 2673 O O . VAL A 1 340 ? -18.751 12.462 23.025 1.00 91.00 340 VAL A O 1
ATOM 2676 N N . ILE A 1 341 ? -18.008 10.515 23.868 1.00 90.50 341 ILE A N 1
ATOM 2677 C CA . ILE A 1 341 ? -17.024 10.233 22.822 1.00 90.50 341 ILE A CA 1
ATOM 2678 C C . ILE A 1 341 ? -17.552 9.099 21.954 1.00 90.50 341 ILE A C 1
ATOM 2680 O O . ILE A 1 341 ? -17.743 7.981 22.432 1.00 90.50 341 ILE A O 1
ATOM 2684 N N . CYS A 1 342 ? -17.732 9.362 20.662 1.00 88.94 342 CYS A N 1
ATOM 2685 C CA . CYS A 1 342 ? -18.149 8.345 19.703 1.00 88.94 342 CYS A CA 1
ATOM 2686 C C . CYS A 1 342 ? -17.279 8.395 18.447 1.00 88.94 342 CYS A C 1
ATOM 2688 O O . CYS A 1 342 ? -16.945 9.468 17.944 1.00 88.94 342 CYS A O 1
ATOM 2690 N N . VAL A 1 343 ? -16.908 7.221 17.936 1.00 87.31 343 VAL A N 1
ATOM 2691 C CA . VAL A 1 343 ? -16.185 7.085 16.670 1.00 87.31 343 VAL A CA 1
ATOM 2692 C C . VAL A 1 343 ? -17.130 6.477 15.647 1.00 87.31 343 VAL A C 1
ATOM 2694 O O . VAL A 1 343 ? -17.504 5.311 15.767 1.00 87.31 343 VAL A O 1
ATOM 2697 N N . VAL A 1 344 ? -17.484 7.266 14.636 1.00 85.38 344 VAL A N 1
ATOM 2698 C CA . VAL A 1 344 ? -18.424 6.874 13.581 1.00 85.38 344 VAL A CA 1
ATOM 2699 C C . VAL A 1 344 ? -17.737 6.751 12.232 1.00 85.38 344 VAL A C 1
ATOM 2701 O O . VAL A 1 344 ? -16.735 7.408 11.929 1.00 85.38 344 VAL A O 1
ATOM 2704 N N . SER A 1 345 ? -18.300 5.892 11.390 1.00 83.69 345 SER A N 1
ATOM 2705 C CA . SER A 1 345 ? -17.834 5.719 10.020 1.00 83.69 345 SER A CA 1
ATOM 2706 C C . SER A 1 345 ? -18.208 6.921 9.146 1.00 83.69 345 SER A C 1
ATOM 2708 O O . SER A 1 345 ? -19.244 7.550 9.340 1.00 83.69 345 SER A O 1
ATOM 2710 N N . LYS A 1 346 ? -17.417 7.198 8.099 1.00 80.06 346 LYS A N 1
ATOM 2711 C CA . LYS A 1 346 ? -17.643 8.348 7.199 1.00 80.06 346 LYS A CA 1
ATOM 2712 C C . LYS A 1 346 ? -19.044 8.414 6.565 1.00 80.06 346 LYS A C 1
ATOM 2714 O O . LYS A 1 346 ? -19.531 9.501 6.282 1.00 80.06 346 LYS A O 1
ATOM 2719 N N . HIS A 1 347 ? -19.688 7.270 6.339 1.00 80.69 347 HIS A N 1
ATOM 2720 C CA . HIS A 1 347 ? -21.027 7.209 5.744 1.00 80.69 347 HIS A CA 1
ATOM 2721 C C . HIS A 1 347 ? -22.158 7.546 6.733 1.00 80.69 347 HIS A C 1
ATOM 2723 O O . HIS A 1 347 ? -23.264 7.812 6.291 1.00 80.69 347 HIS A O 1
ATOM 2729 N N . GLN A 1 348 ? -21.883 7.566 8.042 1.00 82.50 348 GLN A N 1
ATOM 2730 C CA . GLN A 1 348 ? -22.866 7.804 9.110 1.00 82.50 348 GLN A CA 1
ATOM 2731 C C . GLN A 1 348 ? -22.811 9.227 9.681 1.00 82.50 348 GLN A C 1
ATOM 2733 O O . GLN A 1 348 ? -23.560 9.548 10.598 1.00 82.50 348 GLN A O 1
ATOM 2738 N N . ILE A 1 349 ? -21.927 10.088 9.162 1.00 86.69 349 ILE A N 1
ATOM 2739 C CA . ILE A 1 349 ? -21.731 11.458 9.667 1.00 86.69 349 ILE A CA 1
ATOM 2740 C C . ILE A 1 349 ? -23.034 12.251 9.630 1.00 86.69 349 ILE A C 1
ATOM 2742 O O . ILE A 1 349 ? -23.395 12.874 10.619 1.00 86.69 349 ILE A O 1
ATOM 2746 N N . VAL A 1 350 ? -23.743 12.207 8.500 1.00 87.06 350 VAL A N 1
ATOM 2747 C CA . VAL A 1 350 ? -24.971 12.988 8.301 1.00 87.06 350 VAL A CA 1
ATOM 2748 C C . VAL A 1 350 ? -26.046 12.558 9.298 1.00 87.06 350 VAL A C 1
ATOM 2750 O O . VAL A 1 350 ? -26.672 13.400 9.936 1.00 87.06 350 VAL A O 1
ATOM 2753 N N . ASP A 1 351 ? -26.213 11.250 9.488 1.00 86.75 351 ASP A N 1
ATOM 2754 C CA . ASP A 1 351 ? -27.162 10.706 10.458 1.00 86.75 351 ASP A CA 1
ATOM 2755 C C . ASP A 1 351 ? -26.783 11.089 11.895 1.00 86.75 351 ASP A C 1
ATOM 2757 O O . ASP A 1 351 ? -27.650 11.460 12.682 1.00 86.75 351 ASP A O 1
ATOM 2761 N N . PHE A 1 352 ? -25.489 11.066 12.228 1.00 88.19 352 PHE A N 1
ATOM 2762 C CA . PHE A 1 352 ? -24.983 11.464 13.542 1.00 88.19 352 PHE A CA 1
ATOM 2763 C C . PHE A 1 352 ? -25.182 12.962 13.818 1.00 88.19 352 PHE A C 1
ATOM 2765 O O . PHE A 1 352 ? -25.662 13.340 14.886 1.00 88.19 352 PHE A O 1
ATOM 2772 N N . GLU A 1 353 ? -24.890 13.827 12.844 1.00 88.19 353 GLU A N 1
ATOM 2773 C CA . GLU A 1 353 ? -25.154 15.266 12.944 1.00 88.19 353 GLU A CA 1
ATOM 2774 C C . GLU A 1 353 ? -26.647 15.555 13.120 1.00 88.19 353 GLU A C 1
ATOM 2776 O O . GLU A 1 353 ? -27.020 16.405 13.929 1.00 88.19 353 GLU A O 1
ATOM 2781 N N . ASN A 1 354 ? -27.511 14.823 12.412 1.00 89.69 354 ASN A N 1
ATOM 2782 C CA . ASN A 1 354 ? -28.960 14.947 12.555 1.00 89.69 354 ASN A CA 1
ATOM 2783 C C . ASN A 1 354 ? -29.448 14.544 13.953 1.00 89.69 354 ASN A C 1
ATOM 2785 O O . ASN A 1 354 ? -30.418 15.124 14.433 1.00 89.69 354 ASN A O 1
ATOM 2789 N N . ILE A 1 355 ? -28.796 13.581 14.615 1.00 88.44 355 ILE A N 1
ATOM 2790 C CA . ILE A 1 355 ? -29.097 13.222 16.009 1.00 88.44 355 ILE A CA 1
ATOM 2791 C C . ILE A 1 355 ? -28.703 14.372 16.940 1.00 88.44 355 ILE A C 1
ATOM 2793 O O . ILE A 1 355 ? -29.533 14.813 17.730 1.00 88.44 355 ILE A O 1
ATOM 2797 N N . ILE A 1 356 ? -27.481 14.905 16.815 1.00 88.94 356 ILE A N 1
ATOM 2798 C CA . ILE A 1 356 ? -27.000 15.991 17.687 1.00 88.94 356 ILE A CA 1
ATOM 2799 C C . ILE A 1 356 ? -27.855 17.254 17.535 1.00 88.94 356 ILE A C 1
ATOM 2801 O O . ILE A 1 356 ? -28.215 17.874 18.532 1.00 88.94 356 ILE A O 1
ATOM 2805 N N . ARG A 1 357 ? -28.225 17.625 16.301 1.00 89.00 357 ARG A N 1
ATOM 2806 C CA . ARG A 1 357 ? -28.994 18.850 16.009 1.00 89.00 357 ARG A CA 1
ATOM 2807 C C . ARG A 1 357 ? -30.373 18.904 16.670 1.00 89.00 357 ARG A C 1
ATOM 2809 O O . ARG A 1 357 ? -30.943 19.986 16.763 1.00 89.00 357 ARG A O 1
ATOM 2816 N N . LYS A 1 358 ? -30.914 17.774 17.132 1.00 90.00 358 LYS A N 1
ATOM 2817 C CA . LYS A 1 358 ? -32.180 17.736 17.880 1.00 90.00 358 LYS A CA 1
ATOM 2818 C C . LYS A 1 358 ? -32.072 18.338 19.280 1.00 90.00 358 LYS A C 1
ATOM 2820 O O . LYS A 1 358 ? -33.096 18.707 19.845 1.00 90.00 358 LYS A O 1
ATOM 2825 N N . TYR A 1 359 ? -30.863 18.419 19.833 1.00 87.88 359 TYR A N 1
ATOM 2826 C CA . TYR A 1 359 ? -30.622 18.823 21.213 1.00 87.88 359 TYR A CA 1
ATOM 2827 C C . TYR A 1 359 ? -29.942 20.204 21.241 1.00 87.88 359 TYR A C 1
ATOM 2829 O O . TYR A 1 359 ? -28.727 20.282 21.057 1.00 87.88 359 TYR A O 1
ATOM 2837 N N . PRO A 1 360 ? -30.689 21.302 21.476 1.00 79.12 360 PRO A N 1
ATOM 2838 C CA . PRO A 1 360 ? -30.176 22.672 21.353 1.00 79.12 360 PRO A CA 1
ATOM 2839 C C . PRO A 1 360 ? -29.095 23.044 22.388 1.00 79.12 360 PRO A C 1
ATOM 2841 O O . PRO A 1 360 ? -28.277 23.915 22.113 1.00 79.12 360 PRO A O 1
ATOM 2844 N N . ASP A 1 361 ? -29.030 22.349 23.530 1.00 83.12 361 ASP A N 1
ATOM 2845 C CA . ASP A 1 361 ? -28.030 22.550 24.598 1.00 83.12 361 ASP A CA 1
ATOM 2846 C C . ASP A 1 361 ? -26.794 21.635 24.463 1.00 83.12 361 ASP A C 1
ATOM 2848 O O . ASP A 1 361 ? -26.199 21.197 25.456 1.00 83.12 361 ASP A O 1
ATOM 2852 N N . THR A 1 362 ? -26.413 21.316 23.225 1.00 86.25 362 THR A N 1
ATOM 2853 C CA . THR A 1 362 ? -25.317 20.390 22.922 1.00 86.25 362 THR A CA 1
ATOM 2854 C C . THR A 1 362 ? -24.245 21.057 22.074 1.00 86.25 362 THR A C 1
ATOM 2856 O O . THR A 1 362 ? -24.524 21.635 21.027 1.00 86.25 362 THR A O 1
ATOM 2859 N N . PHE A 1 363 ? -22.991 20.926 22.502 1.00 87.94 363 PHE A N 1
ATOM 2860 C CA . PHE A 1 363 ? -21.828 21.338 21.728 1.00 87.94 363 PHE A CA 1
ATOM 2861 C C . PHE A 1 363 ? -21.067 20.102 21.263 1.00 87.94 363 PHE A C 1
ATOM 2863 O O . PHE A 1 363 ? -20.787 19.219 22.066 1.00 87.94 363 PHE A O 1
ATOM 2870 N N . ALA A 1 364 ? -20.708 20.028 19.987 1.00 89.19 364 ALA A N 1
ATOM 2871 C CA . ALA A 1 364 ? -19.921 18.921 19.463 1.00 89.19 364 ALA A CA 1
ATOM 2872 C C . ALA A 1 364 ? -18.814 19.434 18.548 1.00 89.19 364 ALA A C 1
ATOM 2874 O O . ALA A 1 364 ? -19.026 20.358 17.764 1.00 89.19 364 ALA A O 1
ATOM 2875 N N . PHE A 1 365 ? -17.648 18.798 18.614 1.00 88.50 365 PHE A N 1
ATOM 2876 C CA . PHE A 1 365 ? -16.589 18.989 17.630 1.00 88.50 365 PHE A CA 1
ATOM 2877 C C . PHE A 1 365 ? -16.104 17.653 17.085 1.00 88.50 365 PHE A C 1
ATOM 2879 O O . PHE A 1 365 ? -16.295 16.592 17.688 1.00 88.50 365 PHE A O 1
ATOM 2886 N N . VAL A 1 366 ? -15.494 17.728 15.906 1.00 89.25 366 VAL A N 1
ATOM 2887 C CA . VAL A 1 366 ? -15.145 16.565 15.102 1.00 89.25 366 VAL A CA 1
ATOM 2888 C C . VAL A 1 366 ? -13.648 16.543 14.852 1.00 89.25 366 VAL A C 1
ATOM 2890 O O . VAL A 1 366 ? -13.073 17.512 14.361 1.00 89.25 366 VAL A O 1
ATOM 2893 N N . GLU A 1 367 ? -13.028 15.405 15.130 1.00 87.06 367 GLU A N 1
ATOM 2894 C CA . GLU A 1 367 ? -11.647 15.120 14.764 1.00 87.06 367 GLU A CA 1
ATOM 2895 C C . GLU A 1 367 ? -11.598 14.015 13.706 1.00 87.06 367 GLU A C 1
ATOM 2897 O O . GLU A 1 367 ? -12.328 13.021 13.770 1.00 87.06 367 GLU A O 1
ATOM 2902 N N . THR A 1 368 ? -10.713 14.177 12.722 1.00 82.69 368 THR A N 1
ATOM 2903 C CA . THR A 1 368 ? -10.489 13.141 11.707 1.00 82.69 368 THR A CA 1
ATOM 2904 C C . THR A 1 368 ? -9.608 12.044 12.293 1.00 82.69 368 THR A C 1
ATOM 2906 O O . THR A 1 368 ? -8.496 12.309 12.747 1.00 82.69 368 THR A O 1
ATOM 2909 N N . VAL A 1 369 ? -10.090 10.802 12.255 1.00 79.75 369 VAL A N 1
ATOM 2910 C CA . VAL A 1 369 ? -9.345 9.623 12.698 1.00 79.75 369 VAL A CA 1
ATOM 2911 C C . VAL A 1 369 ? -8.872 8.850 11.473 1.00 79.75 369 VAL A C 1
ATOM 2913 O O . VAL A 1 369 ? -9.669 8.291 10.716 1.00 79.75 369 VAL A O 1
ATOM 2916 N N . ASN A 1 370 ? -7.551 8.819 11.287 1.00 65.56 370 ASN A N 1
ATOM 2917 C CA . ASN A 1 370 ? -6.918 8.163 10.140 1.00 65.56 370 ASN A CA 1
ATOM 2918 C C . ASN A 1 370 ? -6.921 6.632 10.250 1.00 65.56 370 ASN A C 1
ATOM 2920 O O . ASN A 1 370 ? -6.903 5.951 9.228 1.00 65.56 370 ASN A O 1
ATOM 2924 N N . GLU A 1 371 ? -6.934 6.090 11.470 1.00 66.12 371 GLU A N 1
ATOM 2925 C CA . GLU A 1 371 ? -6.948 4.649 11.706 1.00 66.12 371 GLU A CA 1
ATOM 2926 C C . GLU A 1 371 ? -7.613 4.311 13.048 1.00 66.12 371 GLU A C 1
ATOM 2928 O O . GLU A 1 371 ? -7.357 4.953 14.064 1.00 66.12 371 GLU A O 1
ATOM 2933 N N . THR A 1 372 ? -8.453 3.273 13.057 1.00 68.31 372 THR A N 1
ATOM 2934 C CA . THR A 1 372 ? -9.046 2.688 14.269 1.00 68.31 372 THR A CA 1
ATOM 2935 C C . THR A 1 372 ? -8.605 1.231 14.389 1.00 68.31 372 THR A C 1
ATOM 2937 O O . THR A 1 372 ? -8.860 0.432 13.480 1.00 68.31 372 THR A O 1
ATOM 2940 N N . ILE A 1 373 ? -7.975 0.866 15.505 1.00 67.12 373 ILE A N 1
ATOM 2941 C CA . ILE A 1 373 ? -7.502 -0.499 15.767 1.00 67.12 373 ILE A CA 1
ATOM 2942 C C . ILE A 1 373 ? -8.468 -1.179 16.743 1.00 67.12 373 ILE A C 1
ATOM 2944 O O . ILE A 1 373 ? -8.617 -0.737 17.876 1.00 67.12 373 ILE A O 1
ATOM 2948 N N . GLY A 1 374 ? -9.119 -2.257 16.302 1.00 63.50 374 GLY A N 1
ATOM 2949 C CA . GLY A 1 374 ? -10.094 -3.016 17.093 1.00 63.50 374 GLY A CA 1
ATOM 2950 C C . GLY A 1 374 ? -11.296 -3.465 16.260 1.00 63.50 374 GLY A C 1
ATOM 2951 O O . GLY A 1 374 ? -11.496 -2.993 15.139 1.00 63.50 374 GLY A O 1
ATOM 2952 N N . ASN A 1 375 ? -12.089 -4.399 16.790 1.00 56.38 375 ASN A N 1
ATOM 2953 C CA . ASN A 1 375 ? -13.390 -4.742 16.215 1.00 56.38 375 ASN A CA 1
ATOM 2954 C C . ASN A 1 375 ? -14.457 -3.831 16.826 1.00 56.38 375 ASN A C 1
ATOM 2956 O O . ASN A 1 375 ? -14.577 -3.771 18.048 1.00 56.38 375 ASN A O 1
ATOM 2960 N N . PHE A 1 376 ? -15.265 -3.183 15.983 1.00 58.75 376 PHE A N 1
ATOM 2961 C CA . PHE A 1 376 ? -16.555 -2.639 16.405 1.00 58.75 376 PHE A CA 1
ATOM 2962 C C . PHE A 1 376 ? -17.426 -3.833 16.802 1.00 58.75 376 PHE A C 1
ATOM 2964 O O . PHE A 1 376 ? -17.959 -4.534 15.939 1.00 58.75 376 PHE A O 1
ATO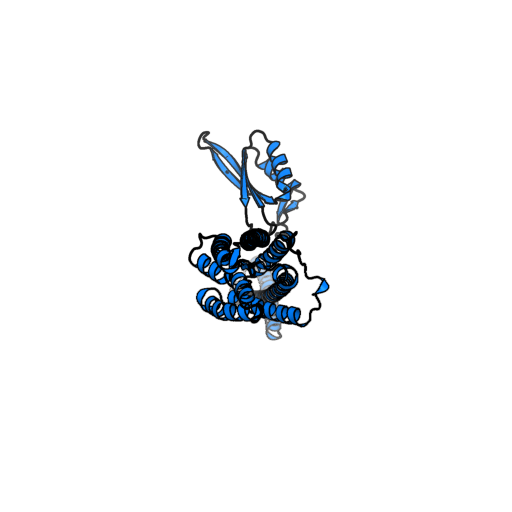M 2971 N N . LYS A 1 377 ? -17.466 -4.154 18.099 1.00 54.56 377 LYS A N 1
ATOM 2972 C CA . LYS A 1 377 ? -18.303 -5.246 18.592 1.00 54.56 377 LYS A CA 1
ATOM 2973 C C . LYS A 1 377 ? -19.756 -4.889 18.304 1.00 54.56 377 LYS A C 1
ATOM 2975 O O . LYS A 1 377 ? -20.201 -3.789 18.616 1.00 54.56 377 LYS A O 1
ATOM 2980 N N . GLN A 1 378 ? -20.482 -5.813 17.684 1.00 55.19 378 GLN A N 1
ATOM 2981 C CA . GLN A 1 378 ? -21.911 -5.637 17.472 1.00 55.19 378 GLN A CA 1
ATOM 2982 C C . GLN A 1 378 ? -22.611 -5.721 18.827 1.00 55.19 378 GLN A C 1
ATOM 2984 O O . GLN A 1 378 ? -22.334 -6.622 19.622 1.00 55.19 378 GLN A O 1
ATOM 2989 N N . VAL A 1 379 ? -23.494 -4.765 19.084 1.00 56.00 379 VAL A N 1
ATOM 2990 C CA . VAL A 1 379 ? -24.305 -4.701 20.298 1.00 56.00 379 VAL A CA 1
ATOM 2991 C C . VAL A 1 379 ? -25.693 -5.256 19.969 1.00 56.00 379 VAL A C 1
ATOM 2993 O O . VAL A 1 379 ? -26.259 -4.926 18.923 1.00 56.00 379 VAL A O 1
ATOM 2996 N N . LYS A 1 380 ? -26.238 -6.124 20.829 1.00 52.03 380 LYS A N 1
ATOM 2997 C CA . LYS A 1 380 ? -27.624 -6.617 20.737 1.00 52.03 380 LYS A CA 1
ATOM 2998 C C . LYS A 1 380 ? -28.444 -6.098 21.920 1.00 52.03 380 LYS A C 1
ATOM 3000 O O . LYS A 1 380 ? -27.925 -5.927 23.019 1.00 52.03 380 LYS A O 1
ATOM 3005 N N . ARG A 1 381 ? -29.733 -5.850 21.672 1.00 52.78 381 ARG A N 1
ATOM 3006 C CA . ARG A 1 381 ? -30.718 -5.407 22.673 1.00 52.78 381 ARG A CA 1
ATOM 3007 C C . ARG A 1 381 ? -31.281 -6.624 23.416 1.00 52.78 381 ARG A C 1
ATOM 3009 O O . ARG A 1 381 ? -31.633 -7.613 22.767 1.00 52.78 381 ARG A O 1
ATOM 3016 N N . ARG A 1 382 ? -31.338 -6.579 24.751 1.00 56.00 382 ARG A N 1
ATOM 3017 C CA . ARG A 1 382 ? -32.100 -7.534 25.580 1.00 56.00 382 ARG A CA 1
ATOM 3018 C C . ARG A 1 382 ? -33.572 -7.122 25.668 1.00 56.00 382 ARG A C 1
ATOM 3020 O O . ARG A 1 382 ? -33.945 -6.011 25.310 1.00 56.00 382 ARG A O 1
ATOM 3027 N N . ALA A 1 383 ? -34.409 -8.034 26.161 1.00 51.38 383 ALA A N 1
ATOM 3028 C CA . ALA A 1 383 ? -35.832 -7.789 26.404 1.00 51.38 383 ALA A CA 1
ATOM 3029 C C . ALA A 1 383 ? -36.110 -6.787 27.550 1.00 51.38 383 ALA A C 1
ATOM 3031 O O . ALA A 1 383 ? -37.239 -6.331 27.683 1.00 51.38 383 ALA A O 1
ATOM 3032 N N . ASP A 1 384 ? -35.100 -6.441 28.352 1.00 58.47 384 ASP A N 1
ATOM 3033 C CA . ASP A 1 384 ? -35.156 -5.493 29.477 1.00 58.47 384 ASP A CA 1
ATOM 3034 C C . ASP A 1 384 ? -34.623 -4.090 29.115 1.00 58.47 384 ASP A C 1
ATOM 3036 O O . ASP A 1 384 ? -34.293 -3.308 30.000 1.00 58.47 384 ASP A O 1
ATOM 3040 N N . ASP A 1 385 ? -34.504 -3.777 27.819 1.00 57.06 385 ASP A N 1
ATOM 3041 C CA . ASP A 1 385 ? -33.926 -2.531 27.289 1.00 57.06 385 ASP A CA 1
ATOM 3042 C C . ASP A 1 385 ? -32.434 -2.293 27.576 1.00 57.06 385 ASP A C 1
ATOM 3044 O O . ASP A 1 385 ? -31.889 -1.267 27.167 1.00 57.06 385 ASP A O 1
ATOM 3048 N N . SER A 1 386 ? -31.728 -3.263 28.167 1.00 56.72 386 SER A N 1
ATOM 3049 C CA . SER A 1 386 ? -30.273 -3.199 28.317 1.00 56.72 386 SER A CA 1
ATOM 3050 C C . SER A 1 386 ? -29.529 -3.682 27.059 1.00 56.72 386 SER A C 1
ATOM 3052 O O . SER A 1 386 ? -29.987 -4.550 26.304 1.00 56.72 386 SER A O 1
ATOM 3054 N N . PHE A 1 387 ? -28.350 -3.110 26.811 1.00 58.53 387 PHE A N 1
ATOM 3055 C CA . PHE A 1 387 ? -27.475 -3.463 25.692 1.00 58.53 387 PHE A CA 1
ATOM 3056 C C . PHE A 1 387 ? -26.335 -4.380 26.157 1.00 58.53 387 PHE A C 1
ATOM 3058 O O . PHE A 1 387 ? -25.728 -4.129 27.194 1.00 58.53 387 PHE A O 1
ATOM 3065 N N . TYR A 1 388 ? -26.012 -5.424 25.385 1.00 52.38 388 TYR A N 1
ATOM 3066 C CA . TYR A 1 388 ? -24.876 -6.318 25.663 1.00 52.38 388 TYR A CA 1
ATOM 3067 C C . TYR A 1 388 ? -24.017 -6.560 24.419 1.00 52.38 388 TYR A C 1
ATOM 3069 O O . TYR A 1 388 ? -24.496 -6.506 23.278 1.00 52.38 388 TYR A O 1
ATOM 3077 N N . TYR A 1 389 ? -22.732 -6.843 24.642 1.00 51.84 389 TYR A N 1
ATOM 3078 C CA . TYR A 1 389 ? -21.804 -7.220 23.581 1.00 51.84 389 TYR A CA 1
ATOM 3079 C C . TYR A 1 389 ? -22.050 -8.670 23.151 1.00 51.84 389 TYR A C 1
ATOM 3081 O O . TYR A 1 389 ? -22.162 -9.562 23.984 1.00 51.84 389 TYR A O 1
ATOM 3089 N N . VAL A 1 390 ? -22.084 -8.929 21.840 1.00 51.06 390 VAL A N 1
ATOM 3090 C CA . VAL A 1 390 ? -22.367 -10.272 21.287 1.00 51.06 390 VAL A CA 1
ATOM 3091 C C . VAL A 1 390 ? -21.351 -11.347 21.718 1.00 51.06 390 VAL A C 1
ATOM 3093 O O . VAL A 1 390 ? -21.697 -12.521 21.710 1.00 51.06 390 VAL A O 1
ATOM 3096 N N . ASP A 1 391 ? -20.140 -10.966 22.137 1.00 44.41 391 ASP A N 1
ATOM 3097 C CA . ASP A 1 391 ? -19.104 -11.899 22.624 1.00 44.41 391 ASP A CA 1
ATOM 3098 C C . ASP A 1 391 ? -19.307 -12.365 24.085 1.00 44.41 391 ASP A C 1
ATOM 3100 O O . ASP A 1 391 ? -18.520 -13.173 24.572 1.00 44.41 391 ASP A O 1
ATOM 3104 N N . GLU A 1 392 ? -20.310 -11.846 24.802 1.00 41.16 392 GLU A N 1
ATOM 3105 C CA . GLU A 1 392 ? -20.630 -12.222 26.194 1.00 41.16 392 GLU A CA 1
ATOM 3106 C C . GLU A 1 392 ? -21.818 -13.203 26.301 1.00 41.16 392 GLU A C 1
ATOM 3108 O O . GLU A 1 392 ? -22.356 -13.396 27.392 1.00 41.16 392 GLU A O 1
ATOM 3113 N N . ALA A 1 393 ? -22.243 -13.801 25.179 1.00 35.03 393 ALA A N 1
ATOM 3114 C CA . ALA A 1 393 ? -23.378 -14.726 25.091 1.00 35.03 393 ALA A CA 1
ATOM 3115 C C . ALA A 1 393 ? -22.961 -16.187 24.885 1.00 35.03 393 ALA A C 1
ATOM 3117 O O . ALA A 1 393 ? -22.047 -16.436 24.062 1.00 35.03 393 ALA A O 1
#

pLDDT: mean 73.44, std 13.08, range [35.03, 92.81]

Foldseek 3Di:
DVVLVVVVVVLVVLVVVLVVVVVVVVVVVVDDDDPVVVVVVVVVVVSSVVSVVVNVVSVVVVVVVVVVVVVVVVVVVVVVVVVVLLVVLLVLLLVLLLLLLCLCQAQDLQLQFQAFFQLSVLSLVCVVVVNPDDSLVSLCVQQVVLLVVCCPQPPVSQSVSLNSSSVSNSVSNVCCVPVCPCVVNRDHCVPPNSQVSLLVSLLSLLLSQLSQVLSSYGPGGVLSVLRSVCVVPVPDDSLVSSLVNRLVSLVVVQVSPQDQDPPPSDGDRDNVSSVSNNSSSVSSSVSSVDSNLDLAKKKKKKKKAPCQVVLQVQCCVPVQWHWDWDWDADPVPRDIIIIIITIHHPVCVVVSVVSQVVGPRMDMDIDIDSDDPDDRFGWDADPVRDIDGPVVD

Radius of gyration: 35.51 Å; chains: 1; bounding box: 59×76×112 Å

Secondary structure (DSSP, 8-state):
-HHHHHHHHHHHHHHHHHHHHHHHHHHHTTS---HHHHHHHHHHHHHHHHHHHHHHHHHHHHHHHHHHHHHHHHHHHHHHHHHHHHHHHHHHHHHHHHHHHHHIIIIITTTTPPPSSHHHHHHHHHHHTTTSS-HHHHHHHHHHHHHHHHHHHS-HHHHHHHHHHHHHHHHHHHHHHHH-TTTTT----TTT-THHHHHHHHHHHHHHHHHHHHTT---STHHHHHHHHHHH-TTS-HHHHHHHHHHHHHHHHHHHT-EEPTTT--EE---HHHHHHHHHHHHHHHHHHHHHHTT--EEEEEEEES-HHHHHHHIIIII---EEEEEEE-TTT--EEEEEEEEEEGGGHHHHHHHHTT-TT-EEEEEEES---S--PPEEE-TTS-EEEGGG-

Sequence (393 aa):
MRSFITRKFRAYREISVVAETKRQNNSVKKYGISAEHQKSLKNKNGRIGEAEKNMEQFTEETRKEEEIKAAETATAVAAKRKKKRLIGDYVVVAAMAVLMALNYDLFIVRNRFAPSGLNGVATMIEYITGGSFSIAYMSLLINIPLCIFAYFFTEKEFALKTFVFCVIYSAVYFVLQKTAVLARFRYDAGGADTIYPVLISGMIGGVVYGGAFRRNGSTGGTDIVSKYLSKKNPHLNFFWVLFAINATVAAASYFVYTSTDPVTGATVHNYKPVCMCILYSFISSFMANRSLQGGKSAYKFLIITKHAEEIDREIVEKLKHSATKLIGTGVYSNTERDVVICVVSKHQIVDFENIIRKYPDTFAFVETVNETIGNFKQVKRRADDSFYYVDEA